Protein AF-0000000083546573 (afdb_homodimer)

Structure (mmCIF, N/CA/C/O backbone):
data_AF-0000000083546573-model_v1
#
loop_
_entity.id
_entity.type
_entity.pdbx_description
1 polymer '3-hydroxybutyryl-CoA dehydrogenase'
#
loop_
_atom_site.group_PDB
_atom_site.id
_atom_site.type_symbol
_atom_site.label_atom_id
_atom_site.label_alt_id
_atom_site.label_comp_id
_atom_site.label_asym_id
_atom_site.label_entity_id
_atom_site.label_seq_id
_atom_site.pdbx_PDB_ins_code
_atom_site.Cartn_x
_atom_site.Cartn_y
_atom_site.Cartn_z
_atom_site.occupancy
_atom_site.B_iso_or_equiv
_atom_site.auth_seq_id
_atom_site.auth_comp_id
_atom_site.auth_asym_id
_atom_site.auth_atom_id
_atom_site.pdbx_PDB_model_num
ATOM 1 N N . MET A 1 1 ? 9.203 28.375 20.281 1 87.56 1 MET A N 1
ATOM 2 C CA . MET A 1 1 ? 7.746 28.344 20.266 1 87.56 1 MET A CA 1
ATOM 3 C C . MET A 1 1 ? 7.199 27.719 21.547 1 87.56 1 MET A C 1
ATOM 5 O O . MET A 1 1 ? 7.723 26.719 22.031 1 87.56 1 MET A O 1
ATOM 9 N N . GLU A 1 2 ? 6.238 28.406 22.172 1 90.81 2 GLU A N 1
ATOM 10 C CA . GLU A 1 2 ? 5.727 27.906 23.438 1 90.81 2 GLU A CA 1
ATOM 11 C C . GLU A 1 2 ? 4.203 27.812 23.422 1 90.81 2 GLU A C 1
ATOM 13 O O . GLU A 1 2 ? 3.623 26.938 24.062 1 90.81 2 GLU A O 1
ATOM 18 N N . LYS A 1 3 ? 3.582 28.688 22.672 1 97.88 3 LYS A N 1
ATOM 19 C CA . LYS A 1 3 ? 2.125 28.781 22.672 1 97.88 3 LYS A CA 1
ATOM 20 C C . LYS A 1 3 ? 1.541 28.438 21.312 1 97.88 3 LYS A C 1
ATOM 22 O O . LYS A 1 3 ? 1.889 29.062 20.297 1 97.88 3 LYS A O 1
ATOM 27 N N . ILE A 1 4 ? 0.646 27.453 21.328 1 98.69 4 ILE A N 1
ATOM 28 C CA . ILE A 1 4 ? 0.057 26.938 20.094 1 98.69 4 ILE A CA 1
ATOM 29 C C . ILE A 1 4 ? -1.446 27.203 20.094 1 98.69 4 ILE A C 1
ATOM 31 O O . ILE A 1 4 ? -2.115 27.062 21.109 1 98.69 4 ILE A O 1
ATOM 35 N N . PHE A 1 5 ? -1.95 27.688 19 1 98.88 5 PHE A N 1
ATOM 36 C CA . PHE A 1 5 ? -3.377 27.891 18.781 1 98.88 5 PHE A CA 1
ATOM 37 C C . PHE A 1 5 ? -3.92 26.891 17.766 1 98.88 5 PHE A C 1
ATOM 39 O O . PHE A 1 5 ? -3.477 26.859 16.609 1 98.88 5 PHE A O 1
ATOM 46 N N . VAL A 1 6 ? -4.859 26.031 18.141 1 98.88 6 VAL A N 1
ATOM 47 C CA . VAL A 1 6 ? -5.441 25.031 17.25 1 98.88 6 VAL A CA 1
ATOM 48 C C . VAL A 1 6 ? -6.887 25.406 16.938 1 98.88 6 VAL A C 1
ATOM 50 O O . VAL A 1 6 ? -7.707 25.578 17.844 1 98.88 6 VAL A O 1
ATOM 53 N N . LEU A 1 7 ? -7.168 25.562 15.656 1 98.56 7 LEU A N 1
ATOM 54 C CA . LEU A 1 7 ? -8.508 25.906 15.203 1 98.56 7 LEU A CA 1
ATOM 55 C C . LEU A 1 7 ? -9.258 24.672 14.719 1 98.56 7 LEU A C 1
ATOM 57 O O . LEU A 1 7 ? -8.891 24.078 13.703 1 98.56 7 LEU A O 1
ATOM 61 N N . GLY A 1 8 ? -10.336 24.359 15.352 1 97.75 8 GLY A N 1
ATOM 62 C CA . GLY A 1 8 ? -11.086 23.125 15.125 1 97.75 8 GLY A CA 1
ATOM 63 C C . GLY A 1 8 ? -10.953 22.141 16.266 1 97.75 8 GLY A C 1
ATOM 64 O O . GLY A 1 8 ? -9.852 21.688 16.578 1 97.75 8 GLY A O 1
ATOM 65 N N . ALA A 1 9 ? -12.078 21.797 16.859 1 97.69 9 ALA A N 1
ATOM 66 C CA . ALA A 1 9 ? -12.047 20.922 18.031 1 97.69 9 ALA A CA 1
ATOM 67 C C . ALA A 1 9 ? -12.594 19.547 17.703 1 97.69 9 ALA A C 1
ATOM 69 O O . ALA A 1 9 ? -12.984 18.781 18.594 1 97.69 9 ALA A O 1
ATOM 70 N N . GLY A 1 10 ? -12.633 19.234 16.391 1 95.69 10 GLY A N 1
ATOM 71 C CA . GLY A 1 10 ? -12.984 17.891 15.984 1 95.69 10 GLY A CA 1
ATOM 72 C C . GLY A 1 10 ? -11.922 16.859 16.328 1 95.69 10 GLY A C 1
ATOM 73 O O . GLY A 1 10 ? -11 17.141 17.094 1 95.69 10 GLY A O 1
ATOM 74 N N . THR A 1 11 ? -12.039 15.68 15.758 1 94 11 THR A N 1
ATOM 75 C CA . THR A 1 11 ? -11.148 14.555 16.062 1 94 11 THR A CA 1
ATOM 76 C C . THR A 1 11 ? -9.695 14.93 15.789 1 94 11 THR A C 1
ATOM 78 O O . THR A 1 11 ? -8.828 14.719 16.641 1 94 11 THR A O 1
ATOM 81 N N . MET A 1 12 ? -9.43 15.469 14.617 1 96.06 12 MET A N 1
ATOM 82 C CA . MET A 1 12 ? -8.062 15.828 14.266 1 96.06 12 MET A CA 1
ATOM 83 C C . MET A 1 12 ? -7.543 16.953 15.156 1 96.06 12 MET A C 1
ATOM 85 O O . MET A 1 12 ? -6.434 16.875 15.688 1 96.06 12 MET A O 1
ATOM 89 N N . GLY A 1 13 ? -8.383 18 15.305 1 98 13 GLY A N 1
ATOM 90 C CA . GLY A 1 13 ? -7.984 19.125 16.141 1 98 13 GLY A CA 1
ATOM 91 C C . GLY A 1 13 ? -7.668 18.703 17.562 1 98 13 GLY A C 1
ATOM 92 O O . GLY A 1 13 ? -6.617 19.062 18.109 1 98 13 GLY A O 1
ATOM 93 N N . ALA A 1 14 ? -8.562 17.938 18.156 1 98.12 14 ALA A N 1
ATOM 94 C CA . ALA A 1 14 ? -8.367 17.453 19.516 1 98.12 14 ALA A CA 1
ATOM 95 C C . ALA A 1 14 ? -7.094 16.609 19.625 1 98.12 14 ALA A C 1
ATOM 97 O O . ALA A 1 14 ? -6.352 16.734 20.594 1 98.12 14 ALA A O 1
ATOM 98 N N . GLY A 1 15 ? -6.863 15.797 18.641 1 98.31 15 GLY A N 1
ATOM 99 C CA . GLY A 1 15 ? -5.652 14.992 18.625 1 98.31 15 GLY A CA 1
ATOM 100 C C . GLY A 1 15 ? -4.387 15.82 18.547 1 98.31 15 GLY A C 1
ATOM 101 O O . GLY A 1 15 ? -3.395 15.516 19.219 1 98.31 15 GLY A O 1
ATOM 102 N N . ILE A 1 16 ? -4.426 16.828 17.688 1 98.75 16 ILE A N 1
ATOM 103 C CA . ILE A 1 16 ? -3.279 17.703 17.516 1 98.75 16 ILE A CA 1
ATOM 104 C C . ILE A 1 16 ? -3.008 18.453 18.812 1 98.75 16 ILE A C 1
ATOM 106 O O . ILE A 1 16 ? -1.858 18.562 19.25 1 98.75 16 ILE A O 1
ATOM 110 N N . VAL A 1 17 ? -4.07 18.906 19.484 1 98.81 17 VAL A N 1
ATOM 111 C CA . VAL A 1 17 ? -3.961 19.578 20.781 1 98.81 17 VAL A CA 1
ATOM 112 C C . VAL A 1 17 ? -3.268 18.656 21.781 1 98.81 17 VAL A C 1
ATOM 114 O O . VAL A 1 17 ? -2.328 19.078 22.469 1 98.81 17 VAL A O 1
ATOM 117 N N . GLN A 1 18 ? -3.729 17.469 21.859 1 98.69 18 GLN A N 1
ATOM 118 C CA . GLN A 1 18 ? -3.166 16.484 22.781 1 98.69 18 GLN A CA 1
ATOM 119 C C . GLN A 1 18 ? -1.688 16.25 22.484 1 98.69 18 GLN A C 1
ATOM 121 O O . GLN A 1 18 ? -0.879 16.141 23.422 1 98.69 18 GLN A O 1
ATOM 126 N N . ALA A 1 19 ? -1.301 16.141 21.203 1 98.38 19 ALA A N 1
ATOM 127 C CA . ALA A 1 19 ? 0.079 15.883 20.797 1 98.38 19 ALA A CA 1
ATOM 128 C C . ALA A 1 19 ? 1.007 16.984 21.281 1 98.38 19 ALA A C 1
ATOM 130 O O . ALA A 1 19 ? 2.098 16.719 21.797 1 98.38 19 ALA A O 1
ATOM 131 N N . PHE A 1 20 ? 0.593 18.234 21.172 1 98.75 20 PHE A N 1
ATOM 132 C CA . PHE A 1 20 ? 1.404 19.359 21.594 1 98.75 20 PHE A CA 1
ATOM 133 C C . PHE A 1 20 ? 1.46 19.469 23.109 1 98.75 20 PHE A C 1
ATOM 135 O O . PHE A 1 20 ? 2.537 19.609 23.688 1 98.75 20 PHE A O 1
ATOM 142 N N . ALA A 1 21 ? 0.32 19.359 23.75 1 98.69 21 ALA A N 1
ATOM 143 C CA . ALA A 1 21 ? 0.235 19.547 25.203 1 98.69 21 ALA A CA 1
ATOM 144 C C . ALA A 1 21 ? 1.033 18.469 25.922 1 98.69 21 ALA A C 1
ATOM 146 O O . ALA A 1 21 ? 1.641 18.734 26.969 1 98.69 21 ALA A O 1
ATOM 147 N N . ALA A 1 22 ? 0.987 17.281 25.406 1 98.25 22 ALA A N 1
ATOM 148 C CA . ALA A 1 22 ? 1.695 16.156 26 1 98.25 22 ALA A CA 1
ATOM 149 C C . ALA A 1 22 ? 3.201 16.406 26.031 1 98.25 22 ALA A C 1
ATOM 151 O O . ALA A 1 22 ? 3.928 15.781 26.797 1 98.25 22 ALA A O 1
ATOM 152 N N . LYS A 1 23 ? 3.664 17.25 25.219 1 97.81 23 LYS A N 1
ATOM 153 C CA . LYS A 1 23 ? 5.098 17.5 25.125 1 97.81 23 LYS A CA 1
ATOM 154 C C . LYS A 1 23 ? 5.453 18.875 25.703 1 97.81 23 LYS A C 1
ATOM 156 O O . LYS A 1 23 ? 6.535 19.406 25.453 1 97.81 23 LYS A O 1
ATOM 161 N N . GLY A 1 24 ? 4.555 19.531 26.375 1 97.69 24 GLY A N 1
ATOM 162 C CA . GLY A 1 24 ? 4.891 20.656 27.219 1 97.69 24 GLY A CA 1
ATOM 163 C C . GLY A 1 24 ? 4.457 21.984 26.641 1 97.69 24 GLY A C 1
ATOM 164 O O . GLY A 1 24 ? 4.66 23.047 27.25 1 97.69 24 GLY A O 1
ATOM 165 N N . TYR A 1 25 ? 3.85 21.984 25.484 1 98.56 25 TYR A N 1
ATOM 166 C CA . TYR A 1 25 ? 3.391 23.234 24.891 1 98.56 25 TYR A CA 1
ATOM 167 C C . TYR A 1 25 ? 2.094 23.703 25.531 1 98.56 25 TYR A C 1
ATOM 169 O O . TYR A 1 25 ? 1.258 22.891 25.938 1 98.56 25 TYR A O 1
ATOM 177 N N . GLU A 1 26 ? 1.953 25 25.688 1 98.69 26 GLU A N 1
ATOM 178 C CA . GLU A 1 26 ? 0.654 25.578 26 1 98.69 26 GLU A CA 1
ATOM 179 C C . GLU A 1 26 ? -0.236 25.656 24.766 1 98.69 26 GLU A C 1
ATOM 181 O O . GLU A 1 26 ? 0.174 26.188 23.734 1 98.69 26 GLU A O 1
ATOM 186 N N . VAL A 1 27 ? -1.473 25.141 24.906 1 98.81 27 VAL A N 1
ATOM 187 C CA . VAL A 1 27 ? -2.295 25.031 23.703 1 98.81 27 VAL A CA 1
ATOM 188 C C . VAL A 1 27 ? -3.672 25.641 23.969 1 98.81 27 VAL A C 1
ATOM 190 O O . VAL A 1 27 ? -4.281 25.391 25 1 98.81 27 VAL A O 1
ATOM 193 N N . ILE A 1 28 ? -4.105 26.484 23.078 1 98.81 28 ILE A N 1
ATOM 194 C CA . ILE A 1 28 ? -5.477 26.984 23.062 1 98.81 28 ILE A CA 1
ATOM 195 C C . ILE A 1 28 ? -6.25 26.328 21.922 1 98.81 28 ILE A C 1
ATOM 197 O O . ILE A 1 28 ? -5.84 26.391 20.766 1 98.81 28 ILE A O 1
ATOM 201 N N . ILE A 1 29 ? -7.316 25.656 22.234 1 98.75 29 ILE A N 1
ATOM 202 C CA . ILE A 1 29 ? -8.188 25.047 21.234 1 98.75 29 ILE A CA 1
ATOM 203 C C . ILE A 1 29 ? -9.43 25.906 21.047 1 98.75 29 ILE A C 1
ATOM 205 O O . ILE A 1 29 ? -10.109 26.25 22.016 1 98.75 29 ILE A O 1
ATOM 209 N N . ARG A 1 30 ? -9.641 26.25 19.812 1 98.62 30 ARG A N 1
ATOM 210 C CA . ARG A 1 30 ? -10.758 27.141 19.484 1 98.62 30 ARG A CA 1
ATOM 211 C C . ARG A 1 30 ? -11.719 26.469 18.516 1 98.62 30 ARG A C 1
ATOM 213 O O . ARG A 1 30 ? -11.289 25.797 17.562 1 98.62 30 ARG A O 1
ATOM 220 N N . ASP A 1 31 ? -13.062 26.609 18.734 1 98.44 31 ASP A N 1
ATOM 221 C CA . ASP A 1 31 ? -14.117 26.266 17.781 1 98.44 31 ASP A CA 1
ATOM 222 C C . ASP A 1 31 ? -15.227 27.312 17.812 1 98.44 31 ASP A C 1
ATOM 224 O O . ASP A 1 31 ? -15.18 28.266 18.594 1 98.44 31 ASP A O 1
ATOM 228 N N . ILE A 1 32 ? -16.156 27.172 16.922 1 96.62 32 ILE A N 1
ATOM 229 C CA . ILE A 1 32 ? -17.125 28.234 16.688 1 96.62 32 ILE A CA 1
ATOM 230 C C . ILE A 1 32 ? -18.172 28.234 17.797 1 96.62 32 ILE A C 1
ATOM 232 O O . ILE A 1 32 ? -18.781 29.266 18.078 1 96.62 32 ILE A O 1
ATOM 236 N N . LYS A 1 33 ? -18.406 27.094 18.453 1 97.81 33 LYS A N 1
ATOM 237 C CA . LYS A 1 33 ? -19.375 26.953 19.531 1 97.81 33 LYS A CA 1
ATOM 238 C C . LYS A 1 33 ? -18.766 26.266 20.734 1 97.81 33 LYS A C 1
ATOM 240 O O . LYS A 1 33 ? -17.922 25.375 20.594 1 97.81 33 LYS A O 1
ATOM 245 N N . ASP A 1 34 ? -19.266 26.656 21.891 1 97.81 34 ASP A N 1
ATOM 246 C CA . ASP A 1 34 ? -18.766 26.062 23.125 1 97.81 34 ASP A CA 1
ATOM 247 C C . ASP A 1 34 ? -18.984 24.562 23.141 1 97.81 34 ASP A C 1
ATOM 249 O O . ASP A 1 34 ? -18.172 23.812 23.672 1 97.81 34 ASP A O 1
ATOM 253 N N . GLU A 1 35 ? -20.062 24.156 22.531 1 98.19 35 GLU A N 1
ATOM 254 C CA . GLU A 1 35 ? -20.375 22.734 22.516 1 98.19 35 GLU A CA 1
ATOM 255 C C . GLU A 1 35 ? -19.281 21.922 21.812 1 98.19 35 GLU A C 1
ATOM 257 O O . GLU A 1 35 ? -18.969 20.812 22.219 1 98.19 35 GLU A O 1
ATOM 262 N N . PHE A 1 36 ? -18.781 22.453 20.734 1 97.88 36 PHE A N 1
ATOM 263 C CA . PHE A 1 36 ? -17.719 21.781 20 1 97.88 36 PHE A CA 1
ATOM 264 C C . PHE A 1 36 ? -16.422 21.781 20.781 1 97.88 36 PHE A C 1
ATOM 266 O O . PHE A 1 36 ? -15.695 20.797 20.797 1 97.88 36 PHE A O 1
ATOM 273 N N . VAL A 1 37 ? -16.109 22.906 21.453 1 98.44 37 VAL A N 1
ATOM 274 C CA . VAL A 1 37 ? -14.914 23.016 22.281 1 98.44 37 VAL A CA 1
ATOM 275 C C . VAL A 1 37 ? -14.961 21.984 23.406 1 98.44 37 VAL A C 1
ATOM 277 O O . VAL A 1 37 ? -14 21.25 23.609 1 98.44 37 VAL A O 1
ATOM 280 N N . ASP A 1 38 ? -16.109 21.906 24.031 1 98.31 38 ASP A N 1
ATOM 281 C CA . ASP A 1 38 ? -16.281 20.984 25.141 1 98.31 38 ASP A CA 1
ATOM 282 C C . ASP A 1 38 ? -16.125 19.531 24.672 1 98.31 38 ASP A C 1
ATOM 284 O O . ASP A 1 38 ? -15.516 18.719 25.359 1 98.31 38 ASP A O 1
ATOM 288 N N . LYS A 1 39 ? -16.703 19.297 23.547 1 98 39 LYS A N 1
ATOM 289 C CA . LYS A 1 39 ? -16.594 17.953 22.984 1 98 39 LYS A CA 1
ATOM 290 C C . LYS A 1 39 ? -15.133 17.594 22.703 1 98 39 LYS A C 1
ATOM 292 O O . LYS A 1 39 ? -14.703 16.469 22.953 1 98 39 LYS A O 1
ATOM 297 N N . GLY A 1 40 ? -14.398 18.516 22.125 1 98.12 40 GLY A N 1
ATOM 298 C CA . GLY A 1 40 ? -12.984 18.297 21.875 1 98.12 40 GLY A CA 1
ATOM 299 C C . GLY A 1 40 ? -12.188 18.047 23.141 1 98.12 40 GLY A C 1
ATOM 300 O O . GLY A 1 40 ? -11.398 17.094 23.203 1 98.12 40 GLY A O 1
ATOM 301 N N . LEU A 1 41 ? -12.445 18.859 24.156 1 98.44 41 LEU A N 1
ATOM 302 C CA . LEU A 1 41 ? -11.758 18.734 25.422 1 98.44 41 LEU A CA 1
ATOM 303 C C . LEU A 1 41 ? -12.102 17.406 26.094 1 98.44 41 LEU A C 1
ATOM 305 O O . LEU A 1 41 ? -11.227 16.734 26.656 1 98.44 41 LEU A O 1
ATOM 309 N N . ALA A 1 42 ? -13.312 17.062 26 1 98.25 42 ALA A N 1
ATOM 310 C CA . ALA A 1 42 ? -13.758 15.781 26.562 1 98.25 42 ALA A CA 1
ATOM 311 C C . ALA A 1 42 ? -13.07 14.609 25.859 1 98.25 42 ALA A C 1
ATOM 313 O O . ALA A 1 42 ? -12.719 13.617 26.5 1 98.25 42 ALA A O 1
ATOM 314 N N . GLY A 1 43 ? -13.008 14.75 24.562 1 97.62 43 GLY A N 1
ATOM 315 C CA . GLY A 1 43 ? -12.312 13.719 23.797 1 97.62 43 GLY A CA 1
ATOM 316 C C . GLY A 1 43 ? -10.859 13.547 24.203 1 97.62 43 GLY A C 1
ATOM 317 O O . GLY A 1 43 ? -10.375 12.422 24.328 1 97.62 43 GLY A O 1
ATOM 318 N N . ILE A 1 44 ? -10.203 14.609 24.438 1 98.44 44 ILE A N 1
ATOM 319 C CA . ILE A 1 44 ? -8.805 14.586 24.875 1 98.44 44 ILE A CA 1
ATOM 320 C C . ILE A 1 44 ? -8.711 13.906 26.234 1 98.44 44 ILE A C 1
ATOM 322 O O . ILE A 1 44 ? -7.867 13.031 26.438 1 98.44 44 ILE A O 1
ATOM 326 N N . LYS A 1 45 ? -9.547 14.328 27.125 1 98.25 45 LYS A N 1
ATOM 327 C CA . LYS A 1 45 ? -9.547 13.758 28.469 1 98.25 45 LYS A CA 1
ATOM 328 C C . LYS A 1 45 ? -9.781 12.25 28.422 1 98.25 45 LYS A C 1
ATOM 330 O O . LYS A 1 45 ? -9.086 11.484 29.094 1 98.25 45 LYS A O 1
ATOM 335 N N . LYS A 1 46 ? -10.734 11.875 27.688 1 97.81 46 LYS A N 1
ATOM 336 C CA . LYS A 1 46 ? -11.055 10.461 27.547 1 97.81 46 LYS A CA 1
ATOM 337 C C . LYS A 1 46 ? -9.852 9.672 27.031 1 97.81 46 LYS A C 1
ATOM 339 O O . LYS A 1 46 ? -9.562 8.578 27.516 1 97.81 46 LYS A O 1
ATOM 344 N N . ASN A 1 47 ? -9.227 10.219 26.016 1 97.5 47 ASN A N 1
ATOM 345 C CA . ASN A 1 47 ? -8.039 9.578 25.453 1 97.5 47 ASN A CA 1
ATOM 346 C C . ASN A 1 47 ? -6.934 9.445 26.5 1 97.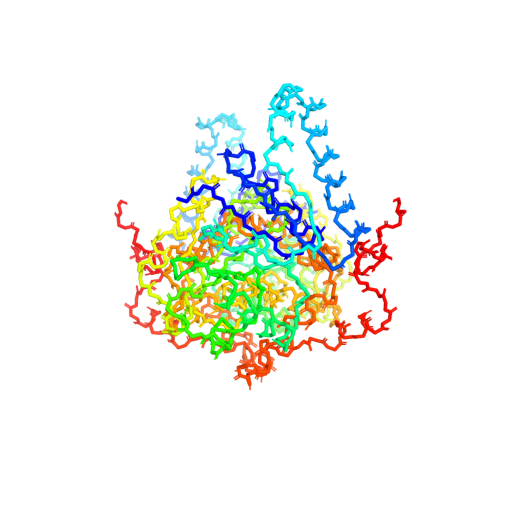5 47 ASN A C 1
ATOM 348 O O . ASN A 1 47 ? -6.262 8.414 26.578 1 97.5 47 ASN A O 1
ATOM 352 N N . LEU A 1 48 ? -6.695 10.438 27.281 1 98.25 48 LEU A N 1
ATOM 353 C CA . LEU A 1 48 ? -5.664 10.43 28.312 1 98.25 48 LEU A CA 1
ATOM 354 C C . LEU A 1 48 ? -6.012 9.438 29.422 1 98.25 48 LEU A C 1
ATOM 356 O O . LEU A 1 48 ? -5.133 8.758 29.953 1 98.25 48 LEU A O 1
ATOM 360 N N . GLU A 1 49 ? -7.285 9.383 29.75 1 98.25 49 GLU A N 1
ATOM 361 C CA . GLU A 1 49 ? -7.738 8.414 30.75 1 98.25 49 GLU A CA 1
ATOM 362 C C . GLU A 1 49 ? -7.461 6.984 30.297 1 98.25 49 GLU A C 1
ATOM 364 O O . GLU A 1 49 ? -7.086 6.129 31.109 1 98.25 49 GLU A O 1
ATOM 369 N N . ARG A 1 50 ? -7.684 6.77 29.094 1 96.88 50 ARG A N 1
ATOM 370 C CA . ARG A 1 50 ? -7.387 5.457 28.531 1 96.88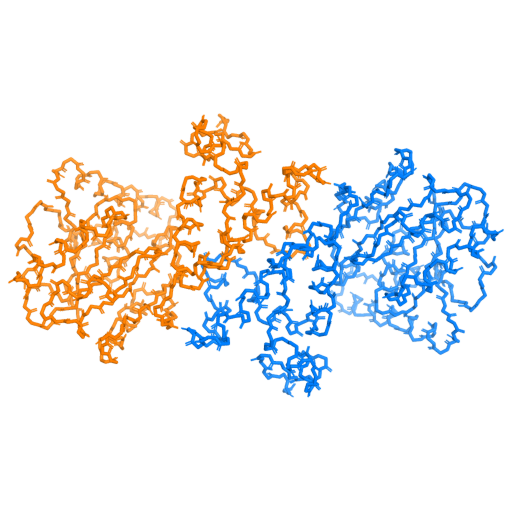 50 ARG A CA 1
ATOM 371 C C . ARG A 1 50 ? -5.902 5.129 28.656 1 96.88 50 ARG A C 1
ATOM 373 O O . ARG A 1 50 ? -5.539 3.988 28.969 1 96.88 50 ARG A O 1
ATOM 380 N N . LEU A 1 51 ? -5.035 6.09 28.406 1 97.31 51 LEU A N 1
ATOM 381 C CA . LEU A 1 51 ? -3.596 5.895 28.547 1 97.31 51 LEU A CA 1
ATOM 382 C C . LEU A 1 51 ? -3.221 5.586 29.984 1 97.31 51 LEU A C 1
ATOM 384 O O . LEU A 1 51 ? -2.322 4.781 30.25 1 97.31 51 LEU A O 1
ATOM 388 N N . VAL A 1 52 ? -3.893 6.238 30.906 1 97.56 52 VAL A N 1
ATOM 389 C CA . VAL A 1 52 ? -3.674 5.977 32.312 1 97.56 52 VAL A CA 1
ATOM 390 C C . VAL A 1 52 ? -4.078 4.543 32.656 1 97.56 52 VAL A C 1
ATOM 392 O O . VAL A 1 52 ? -3.342 3.822 33.344 1 97.56 52 VAL A O 1
ATOM 395 N N . SER A 1 53 ? -5.246 4.184 32.156 1 98 53 SER A N 1
ATOM 396 C CA . SER A 1 53 ? -5.762 2.842 32.406 1 98 53 SER A CA 1
ATOM 397 C C . SER A 1 53 ? -4.82 1.775 31.859 1 98 53 SER A C 1
ATOM 399 O O . SER A 1 53 ? -4.711 0.686 32.406 1 98 53 SER A O 1
ATOM 401 N N . LYS A 1 54 ? -4.133 2.064 30.828 1 96.81 54 LYS A N 1
ATOM 402 C CA . LYS A 1 54 ? -3.182 1.147 30.203 1 96.81 54 LYS A CA 1
ATOM 403 C C . LYS A 1 54 ? -1.794 1.293 30.812 1 96.81 54 LYS A C 1
ATOM 405 O O . LYS A 1 54 ? -0.83 0.696 30.328 1 96.81 54 LYS A O 1
ATOM 410 N N . GLU A 1 55 ? -1.664 2.152 31.734 1 96.5 55 GLU A N 1
ATOM 411 C CA . GLU A 1 55 ? -0.443 2.383 32.5 1 96.5 55 GLU A CA 1
ATOM 412 C C . GLU A 1 55 ? 0.664 2.949 31.625 1 96.5 55 GLU A C 1
ATOM 414 O O . GLU A 1 55 ? 1.844 2.658 31.828 1 96.5 55 GLU A O 1
ATOM 419 N N . LYS A 1 56 ? 0.219 3.658 30.625 1 96.12 56 LYS A N 1
ATOM 420 C CA . LYS A 1 56 ? 1.194 4.309 29.75 1 96.12 56 LYS A CA 1
ATOM 421 C C . LYS A 1 56 ? 1.643 5.648 30.328 1 96.12 56 LYS A C 1
ATOM 423 O O . LYS A 1 56 ? 2.748 6.113 30.047 1 96.12 56 LYS A O 1
ATOM 428 N N . ILE A 1 57 ? 0.754 6.352 31.047 1 97 57 ILE A N 1
ATOM 429 C CA . ILE A 1 57 ? 1.074 7.578 31.766 1 97 57 ILE A CA 1
ATOM 430 C C . ILE A 1 57 ? 0.454 7.539 33.156 1 97 57 ILE A C 1
ATOM 432 O O . ILE A 1 57 ? -0.406 6.699 33.438 1 97 57 ILE A O 1
ATOM 436 N N . THR A 1 58 ? 0.884 8.414 34.031 1 97.88 58 THR A N 1
ATOM 437 C CA . THR A 1 58 ? 0.316 8.5 35.375 1 97.88 58 THR A CA 1
ATOM 438 C C . THR A 1 58 ? -0.82 9.516 35.406 1 97.88 58 THR A C 1
ATOM 440 O O . THR A 1 58 ? -0.99 10.305 34.469 1 97.88 58 THR A O 1
ATOM 443 N N . VAL A 1 59 ? -1.603 9.453 36.469 1 97.75 59 VAL A N 1
ATOM 444 C CA . VAL A 1 59 ? -2.678 10.422 36.656 1 97.75 59 VAL A CA 1
ATOM 445 C C . VAL A 1 59 ? -2.098 11.828 36.75 1 97.75 59 VAL A C 1
ATOM 447 O O . VAL A 1 59 ? -2.686 12.789 36.25 1 97.75 59 VAL A O 1
ATOM 450 N N . GLU A 1 60 ? -0.994 11.938 37.438 1 97.81 60 GLU A N 1
ATOM 451 C CA . GLU A 1 60 ? -0.324 13.227 37.562 1 97.81 60 GLU A CA 1
ATOM 452 C C . GLU A 1 60 ? 0.073 13.789 36.188 1 97.81 60 GLU A C 1
ATOM 454 O O . GLU A 1 60 ? -0.089 14.984 35.938 1 97.81 60 GLU A O 1
ATOM 459 N N . ASN A 1 61 ? 0.629 12.945 35.344 1 97.88 61 ASN A N 1
ATOM 460 C CA . ASN A 1 61 ? 0.987 13.344 33.969 1 97.88 61 ASN A CA 1
ATOM 461 C C . ASN A 1 61 ? -0.233 13.812 33.188 1 97.88 61 ASN A C 1
ATOM 463 O O . ASN A 1 61 ? -0.16 14.805 32.469 1 97.88 61 ASN A O 1
ATOM 467 N N . MET A 1 62 ? -1.325 13.078 33.312 1 98.25 62 MET A N 1
ATOM 468 C CA . MET A 1 62 ? -2.568 13.453 32.625 1 98.25 62 MET A CA 1
ATOM 469 C C . MET A 1 62 ? -3.023 14.844 33.062 1 98.25 62 MET A C 1
ATOM 471 O O . MET A 1 62 ? -3.383 15.672 32.219 1 98.25 62 MET A O 1
ATOM 475 N N . GLU A 1 63 ? -3.006 15.07 34.344 1 98 63 GLU A N 1
ATOM 476 C CA . GLU A 1 63 ? -3.438 16.359 34.875 1 98 63 GLU A CA 1
ATOM 477 C C . GLU A 1 63 ? -2.529 17.484 34.406 1 98 63 GLU A C 1
ATOM 479 O O . GLU A 1 63 ? -3.002 18.578 34.125 1 98 63 GLU A O 1
ATOM 484 N N . GLU A 1 64 ? -1.303 17.219 34.375 1 98.25 64 GLU A N 1
ATOM 485 C CA . GLU A 1 64 ? -0.349 18.203 33.875 1 98.25 64 GLU A CA 1
ATOM 486 C C . GLU A 1 64 ? -0.643 18.547 32.406 1 98.25 64 GLU A C 1
ATOM 488 O O . GLU A 1 64 ? -0.619 19.719 32.031 1 98.25 64 GLU A O 1
ATOM 493 N N . ILE A 1 65 ? -0.872 17.562 31.578 1 98.56 65 ILE A N 1
ATOM 494 C CA . ILE A 1 65 ? -1.176 17.766 30.172 1 98.56 65 ILE A CA 1
ATOM 495 C C . ILE A 1 65 ? -2.439 18.609 30.031 1 98.56 65 ILE A C 1
ATOM 497 O O . ILE A 1 65 ? -2.459 19.594 29.297 1 98.56 65 ILE A O 1
ATOM 501 N N . LEU A 1 66 ? -3.479 18.234 30.781 1 98.62 66 LEU A N 1
ATOM 502 C CA . LEU A 1 66 ? -4.762 18.922 30.703 1 98.62 66 LEU A CA 1
ATOM 503 C C . LEU A 1 66 ? -4.633 20.375 31.156 1 98.62 66 LEU A C 1
ATOM 505 O O . LEU A 1 66 ? -5.32 21.266 30.641 1 98.62 66 LEU A O 1
ATOM 509 N N . SER A 1 67 ? -3.76 20.609 32.094 1 98.5 67 SER A N 1
ATOM 510 C CA . SER A 1 67 ? -3.582 21.953 32.656 1 98.5 67 SER A CA 1
ATOM 511 C C . SER A 1 67 ? -2.982 22.891 31.609 1 98.5 67 SER A C 1
ATOM 513 O O . SER A 1 67 ? -3.076 24.109 31.75 1 98.5 67 SER A O 1
ATOM 515 N N . ARG A 1 68 ? -2.391 22.359 30.562 1 98.62 68 ARG A N 1
ATOM 516 C CA . ARG A 1 68 ? -1.746 23.156 29.531 1 98.62 68 ARG A CA 1
ATOM 517 C C . ARG A 1 68 ? -2.73 23.516 28.422 1 98.62 68 ARG A C 1
ATOM 519 O O . ARG A 1 68 ? -2.387 24.25 27.484 1 98.62 68 ARG A O 1
ATOM 526 N N . ILE A 1 69 ? -3.967 23.016 28.5 1 98.75 69 ILE A N 1
ATOM 527 C CA . ILE A 1 69 ? -4.938 23.172 27.422 1 98.75 69 ILE A CA 1
ATOM 528 C C . ILE A 1 69 ? -6.051 24.125 27.859 1 98.75 69 ILE A C 1
ATOM 530 O O . ILE A 1 69 ? -6.629 23.953 28.938 1 98.75 69 ILE A O 1
ATOM 534 N N . THR A 1 70 ? -6.348 25.094 27.078 1 98.25 70 THR A N 1
ATOM 535 C CA . THR A 1 70 ? -7.457 26.016 27.297 1 98.25 70 THR A CA 1
ATOM 536 C C . THR A 1 70 ? -8.414 26.016 26.109 1 98.25 70 THR A C 1
ATOM 538 O O . THR A 1 70 ? -7.973 26.062 24.969 1 98.25 70 THR A O 1
ATOM 541 N N . GLY A 1 71 ? -9.719 25.922 26.391 1 98.56 71 GLY A N 1
ATOM 542 C CA . GLY A 1 71 ? -10.734 26.016 25.359 1 98.56 71 GLY A CA 1
ATOM 543 C C . GLY A 1 71 ? -11.32 27.406 25.219 1 98.56 71 GLY A C 1
ATOM 544 O O . GLY A 1 71 ? -11.445 28.141 26.203 1 98.56 71 GLY A O 1
ATOM 545 N N . THR A 1 72 ? -11.695 27.766 23.984 1 98.56 72 THR A N 1
ATOM 546 C CA . THR A 1 72 ? -12.273 29.078 23.781 1 98.56 72 THR A CA 1
ATOM 547 C C . THR A 1 72 ? -13.078 29.141 22.484 1 98.56 72 THR A C 1
ATOM 549 O O . THR A 1 72 ? -12.984 28.234 21.656 1 98.56 72 THR A O 1
ATOM 552 N N . THR A 1 73 ? -13.945 30.062 22.344 1 98.44 73 THR A N 1
ATOM 553 C CA . THR A 1 73 ? -14.578 30.406 21.078 1 98.44 73 THR A CA 1
ATOM 554 C C . THR A 1 73 ? -14.047 31.734 20.547 1 98.44 73 THR A C 1
ATOM 556 O O . THR A 1 73 ? -14.438 32.188 19.453 1 98.44 73 THR A O 1
ATOM 559 N N . ASP A 1 74 ? -13.133 32.312 21.297 1 98.12 74 ASP A N 1
ATOM 560 C CA . ASP A 1 74 ? -12.617 33.625 20.969 1 98.12 74 ASP A CA 1
ATOM 561 C C . ASP A 1 74 ? -11.367 33.562 20.109 1 98.12 74 ASP A C 1
ATOM 563 O O . ASP A 1 74 ? -10.305 33.125 20.578 1 98.12 74 ASP A O 1
ATOM 567 N N . MET A 1 75 ? -11.438 34.125 18.875 1 97.81 75 MET A N 1
ATOM 568 C CA . MET A 1 75 ? -10.344 34.094 17.906 1 97.81 75 MET A CA 1
ATOM 569 C C . MET A 1 75 ? -9.211 35 18.344 1 97.81 75 MET A C 1
ATOM 571 O O . MET A 1 75 ? -8.047 34.781 17.984 1 97.81 75 MET A O 1
ATOM 575 N N . SER A 1 76 ? -9.5 35.969 19.109 1 98.19 76 SER A N 1
ATOM 576 C CA . SER A 1 76 ? -8.523 37 19.453 1 98.19 76 SER A CA 1
ATOM 577 C C . SER A 1 76 ? -7.414 36.438 20.328 1 98.19 76 SER A C 1
ATOM 579 O O . SER A 1 76 ? -6.336 37.031 20.422 1 98.19 76 SER A O 1
ATOM 581 N N . LEU A 1 77 ? -7.637 35.281 20.906 1 98.12 77 LEU A N 1
ATOM 582 C CA . LEU A 1 77 ? -6.641 34.688 21.781 1 98.12 77 LEU A CA 1
ATOM 583 C C . LEU A 1 77 ? -5.469 34.125 20.984 1 98.12 77 LEU A C 1
ATOM 585 O O . LEU A 1 77 ? -4.43 33.781 21.547 1 98.12 77 LEU A O 1
ATOM 589 N N . ALA A 1 78 ? -5.59 34.125 19.672 1 98.38 78 ALA A N 1
ATOM 590 C CA . ALA A 1 78 ? -4.492 33.719 18.812 1 98.38 78 ALA A CA 1
ATOM 591 C C . ALA A 1 78 ? -3.398 34.781 18.75 1 98.38 78 ALA A C 1
ATOM 593 O O . ALA A 1 78 ? -2.287 34.5 18.297 1 98.38 78 ALA A O 1
ATOM 594 N N . ALA A 1 79 ? -3.652 35.938 19.234 1 98.19 79 ALA A N 1
ATOM 595 C CA . ALA A 1 79 ? -2.818 37.125 19.031 1 98.19 79 ALA A CA 1
ATOM 596 C C . ALA A 1 79 ? -1.399 36.875 19.547 1 98.19 79 ALA A C 1
ATOM 598 O O . ALA A 1 79 ? -0.431 37.375 18.969 1 98.19 79 ALA A O 1
ATOM 599 N N . ASP A 1 80 ? -1.248 36.125 20.594 1 94.56 80 ASP A N 1
ATOM 600 C CA . ASP A 1 80 ? 0.061 35.969 21.219 1 94.56 80 ASP A CA 1
ATOM 601 C C . ASP A 1 80 ? 0.63 34.562 21.016 1 94.56 80 ASP A C 1
ATOM 603 O O . ASP A 1 80 ? 1.585 34.188 21.688 1 94.56 80 ASP A O 1
ATOM 607 N N . CYS A 1 81 ? 0.051 33.844 20.125 1 98.25 81 CYS A N 1
ATOM 608 C CA . CYS A 1 81 ? 0.512 32.5 19.891 1 98.25 81 CYS A CA 1
ATOM 609 C C . CYS A 1 81 ? 1.636 32.469 18.859 1 98.25 81 CYS A C 1
ATOM 611 O O . CYS A 1 81 ? 1.727 33.375 18.016 1 98.25 81 CYS A O 1
ATOM 613 N N . ASP A 1 82 ? 2.488 31.469 18.969 1 98.62 82 ASP A N 1
ATOM 614 C CA . ASP A 1 82 ? 3.65 31.328 18.094 1 98.62 82 ASP A CA 1
ATOM 615 C C . ASP A 1 82 ? 3.303 30.547 16.844 1 98.62 82 ASP A C 1
ATOM 617 O O . ASP A 1 82 ? 3.893 30.766 15.781 1 98.62 82 ASP A O 1
ATOM 621 N N . LEU A 1 83 ? 2.441 29.625 16.938 1 98.81 83 LEU A N 1
ATOM 622 C CA . LEU A 1 83 ? 2.021 28.734 15.875 1 98.81 83 LEU A CA 1
ATOM 623 C C . LEU A 1 83 ? 0.514 28.5 15.922 1 98.81 83 LEU A C 1
ATOM 625 O O . LEU A 1 83 ? -0.052 28.281 16.984 1 98.81 83 LEU A O 1
ATOM 629 N N . VAL A 1 84 ? -0.082 28.672 14.781 1 98.88 84 VAL A N 1
ATOM 630 C CA . VAL A 1 84 ? -1.482 28.297 14.602 1 98.88 84 VAL A CA 1
ATOM 631 C C . VAL A 1 84 ? -1.579 27.047 13.742 1 98.88 84 VAL A C 1
ATOM 633 O O . VAL A 1 84 ? -0.895 26.938 12.719 1 98.88 84 VAL A O 1
ATOM 636 N N . VAL A 1 85 ? -2.383 26.062 14.164 1 98.81 85 VAL A N 1
ATOM 637 C CA . VAL A 1 85 ? -2.703 24.891 13.359 1 98.81 85 VAL A CA 1
ATOM 638 C C . VAL A 1 85 ? -4.203 24.859 13.07 1 98.81 85 VAL A C 1
ATOM 640 O O . VAL A 1 85 ? -5.008 24.594 13.969 1 98.81 85 VAL A O 1
ATOM 643 N N . GLU A 1 86 ? -4.516 25.156 11.883 1 98.75 86 GLU A N 1
ATOM 644 C CA . GLU A 1 86 ? -5.914 25.141 11.469 1 98.75 86 GLU A CA 1
ATOM 645 C C . GLU A 1 86 ? -6.363 23.734 11.078 1 98.75 86 GLU A C 1
ATOM 647 O O . GLU A 1 86 ? -5.781 23.125 10.188 1 98.75 86 GLU A O 1
ATOM 652 N N . ALA A 1 87 ? -7.273 23.156 11.734 1 97.62 87 ALA A N 1
ATOM 653 C CA . ALA A 1 87 ? -7.875 21.859 11.492 1 97.62 87 ALA A CA 1
ATOM 654 C C . ALA A 1 87 ? -9.391 21.953 11.391 1 97.62 87 ALA A C 1
ATOM 656 O O . ALA A 1 87 ? -10.117 21.125 11.961 1 97.62 87 ALA A O 1
ATOM 657 N N . ALA A 1 88 ? -9.859 23 10.734 1 93.19 88 ALA A N 1
ATOM 658 C CA . ALA A 1 88 ? -11.289 23.219 10.531 1 93.19 88 ALA A CA 1
ATOM 659 C C . ALA A 1 88 ? -11.789 22.469 9.297 1 93.19 88 ALA A C 1
ATOM 661 O O . ALA A 1 88 ? -11.141 21.531 8.836 1 93.19 88 ALA A O 1
ATOM 662 N N . VAL A 1 89 ? -12.953 22.812 8.797 1 91.06 89 VAL A N 1
ATOM 663 C CA . VAL A 1 89 ? -13.609 22.125 7.699 1 91.06 89 VAL A CA 1
ATOM 664 C C . VAL A 1 89 ? -12.766 22.234 6.434 1 91.06 89 VAL A C 1
ATOM 666 O O . VAL A 1 89 ? -12.062 23.234 6.238 1 91.06 89 VAL A O 1
ATOM 669 N N . GLU A 1 90 ? -12.828 21.234 5.559 1 92.56 90 GLU A N 1
ATOM 670 C CA . GLU A 1 90 ? -12.031 21.172 4.336 1 92.56 90 GLU A CA 1
ATOM 671 C C . GLU A 1 90 ? -12.695 21.938 3.201 1 92.56 90 GLU A C 1
ATOM 673 O O . GLU A 1 90 ? -13.102 21.344 2.199 1 92.56 90 GLU A O 1
ATOM 678 N N . ASN A 1 91 ? -12.719 23.203 3.379 1 93.81 91 ASN A N 1
ATOM 679 C CA . ASN A 1 91 ? -13.305 24.141 2.43 1 93.81 91 ASN A CA 1
ATOM 680 C C . ASN A 1 91 ? -12.398 25.359 2.195 1 93.81 91 ASN A C 1
ATOM 682 O O . ASN A 1 91 ? -12.086 26.094 3.133 1 93.81 91 ASN A O 1
ATOM 686 N N . MET A 1 92 ? -12.062 25.609 0.951 1 94.94 92 MET A N 1
ATOM 687 C CA . MET A 1 92 ? -11.055 26.609 0.612 1 94.94 92 MET A CA 1
ATOM 688 C C . MET A 1 92 ? -11.523 28 1.01 1 94.94 92 MET A C 1
ATOM 690 O O . MET A 1 92 ? -10.766 28.781 1.592 1 94.94 92 MET A O 1
ATOM 694 N N . GLU A 1 93 ? -12.766 28.266 0.708 1 96.75 93 GLU A N 1
ATOM 695 C CA . GLU A 1 93 ? -13.273 29.609 1.003 1 96.75 93 GLU A CA 1
ATOM 696 C C . GLU A 1 93 ? -13.273 29.875 2.504 1 96.75 93 GLU A C 1
ATOM 698 O O . GLU A 1 93 ? -12.898 30.969 2.939 1 96.75 93 GLU A O 1
ATOM 703 N N . ILE A 1 94 ? -13.648 28.938 3.232 1 96.81 94 ILE A N 1
ATOM 704 C CA . ILE A 1 94 ? -13.664 29.078 4.684 1 96.81 94 ILE A CA 1
ATOM 705 C C . ILE A 1 94 ? -12.234 29.203 5.207 1 96.81 94 ILE A C 1
ATOM 707 O O . ILE A 1 94 ? -11.961 30.062 6.055 1 96.81 94 ILE A O 1
ATOM 711 N N . LYS A 1 95 ? -11.328 28.469 4.676 1 97.31 95 LYS A N 1
ATOM 712 C CA . LYS A 1 95 ? -9.93 28.531 5.102 1 97.31 95 LYS A CA 1
ATOM 713 C C . LYS A 1 95 ? -9.336 29.906 4.793 1 97.31 95 LYS A C 1
ATOM 715 O O . LYS A 1 95 ? -8.609 30.469 5.617 1 97.31 95 LYS A O 1
ATOM 720 N N . LYS A 1 96 ? -9.641 30.391 3.672 1 98.12 96 LYS A N 1
ATOM 721 C CA . LYS A 1 96 ? -9.133 31.703 3.295 1 98.12 96 LYS A CA 1
ATOM 722 C C . LYS A 1 96 ? -9.625 32.781 4.262 1 98.12 96 LYS A C 1
ATOM 724 O O . LYS A 1 96 ? -8.859 33.656 4.656 1 98.12 96 LYS A O 1
ATOM 729 N N . GLN A 1 97 ? -10.852 32.656 4.582 1 98.12 97 GLN A N 1
ATOM 730 C CA . GLN A 1 97 ? -11.414 33.625 5.527 1 98.12 97 GLN A CA 1
ATOM 731 C C . GLN A 1 97 ? -10.727 33.5 6.887 1 98.12 97 GLN A C 1
ATOM 733 O O . GLN A 1 97 ? -10.383 34.531 7.496 1 98.12 97 GLN A O 1
ATOM 738 N N . ILE A 1 98 ? -10.508 32.312 7.328 1 98.31 98 ILE A N 1
ATOM 739 C CA . ILE A 1 98 ? -9.867 32.031 8.609 1 98.31 98 ILE A CA 1
ATOM 740 C C . ILE A 1 98 ? -8.453 32.625 8.609 1 98.31 98 ILE A C 1
ATOM 742 O O . ILE A 1 98 ? -8.055 33.312 9.531 1 98.31 98 ILE A O 1
ATOM 746 N N . PHE A 1 99 ? -7.711 32.406 7.605 1 98.69 99 PHE A N 1
ATOM 747 C CA . PHE A 1 99 ? -6.312 32.812 7.543 1 98.69 99 PHE A CA 1
ATOM 748 C C . PHE A 1 99 ? -6.203 34.312 7.406 1 98.69 99 PHE A C 1
ATOM 750 O O . PHE A 1 99 ? -5.27 34.938 7.938 1 98.69 99 PHE A O 1
ATOM 757 N N . ALA A 1 100 ? -7.145 34.906 6.695 1 98.56 100 ALA A N 1
ATOM 758 C CA . ALA A 1 100 ? -7.18 36.375 6.609 1 98.56 100 ALA A CA 1
ATOM 759 C C . ALA A 1 100 ? -7.406 37 7.984 1 98.56 100 ALA A C 1
ATOM 761 O O . ALA A 1 100 ? -6.777 38 8.336 1 98.56 100 ALA A O 1
ATOM 762 N N . GLU A 1 101 ? -8.297 36.438 8.664 1 98.44 101 GLU A N 1
ATOM 763 C CA . GLU A 1 101 ? -8.594 36.906 10.008 1 98.44 101 GLU A CA 1
ATOM 764 C C . GLU A 1 101 ? -7.398 36.719 10.938 1 98.44 101 GLU A C 1
ATOM 766 O O . GLU A 1 101 ? -7.039 37.656 11.688 1 98.44 101 GLU A O 1
ATOM 771 N N . LEU A 1 102 ? -6.781 35.562 10.914 1 98.62 102 LEU A N 1
ATOM 772 C CA . LEU A 1 102 ? -5.617 35.281 11.734 1 98.62 102 LEU A CA 1
ATOM 773 C C . LEU A 1 102 ? -4.465 36.219 11.414 1 98.62 102 LEU A C 1
ATOM 775 O O . LEU A 1 102 ? -3.709 36.625 12.305 1 98.62 102 LEU A O 1
ATOM 779 N N . ASP A 1 103 ? -4.328 36.5 10.156 1 98.31 103 ASP A N 1
ATOM 780 C CA . ASP A 1 103 ? -3.281 37.406 9.703 1 98.31 103 ASP A CA 1
ATOM 781 C C . ASP A 1 103 ? -3.387 38.75 10.398 1 98.31 103 ASP A C 1
ATOM 783 O O . ASP A 1 103 ? -2.369 39.375 10.711 1 98.31 103 ASP A O 1
ATOM 787 N N . LYS A 1 104 ? -4.594 39.156 10.664 1 98.06 104 LYS A N 1
ATOM 788 C CA . LYS A 1 104 ? -4.832 40.469 11.305 1 98.06 104 LYS A CA 1
ATOM 789 C C . LYS A 1 104 ? -4.621 40.375 12.812 1 98.06 104 LYS A C 1
ATOM 791 O O . LYS A 1 104 ? -4.172 41.344 13.438 1 98.06 104 LYS A O 1
ATOM 796 N N . ILE A 1 105 ? -4.883 39.25 13.359 1 98.38 105 ILE A N 1
ATOM 797 C CA . ILE A 1 105 ? -4.934 39.094 14.805 1 98.38 105 ILE A CA 1
ATOM 798 C C . ILE A 1 105 ? -3.541 38.75 15.344 1 98.38 105 ILE A C 1
ATOM 800 O O . ILE A 1 105 ? -3.113 39.312 16.359 1 98.38 105 ILE A O 1
ATOM 804 N N . CYS A 1 106 ? -2.822 37.938 14.68 1 98.38 106 CYS A N 1
ATOM 805 C CA . CYS A 1 106 ? -1.586 37.375 15.203 1 98.38 106 CYS A CA 1
ATOM 806 C C . CYS A 1 106 ? -0.423 38.344 15.031 1 98.38 106 CYS A C 1
ATOM 808 O O . CYS A 1 106 ? -0.432 39.188 14.133 1 98.38 106 CYS A O 1
ATOM 810 N N . LYS A 1 107 ? 0.513 38.219 15.914 1 97.62 107 LYS A N 1
ATOM 811 C CA . LYS A 1 107 ? 1.749 38.969 15.773 1 97.62 107 LYS A CA 1
ATOM 812 C C . LYS A 1 107 ? 2.496 38.594 14.5 1 97.62 107 LYS A C 1
ATOM 814 O O . LYS A 1 107 ? 2.297 37.5 13.977 1 97.62 107 LYS A O 1
ATOM 819 N N . PRO A 1 108 ? 3.365 39.406 14 1 96.44 108 PRO A N 1
ATOM 820 C CA . PRO A 1 108 ? 3.994 39.219 12.695 1 96.44 108 PRO A CA 1
ATOM 821 C C . PRO A 1 108 ? 4.816 37.938 12.617 1 96.44 108 PRO A C 1
ATOM 823 O O . PRO A 1 108 ? 4.957 37.344 11.539 1 96.44 108 PRO A O 1
ATOM 826 N N . GLU A 1 109 ? 5.305 37.5 13.727 1 96.75 109 GLU A N 1
ATOM 827 C CA . GLU A 1 109 ? 6.211 36.344 13.719 1 96.75 109 GLU A CA 1
ATOM 828 C C . GLU A 1 109 ? 5.441 35.031 13.797 1 96.75 109 GLU A C 1
ATOM 830 O O . GLU A 1 109 ? 6.02 33.969 13.602 1 96.75 109 GLU A O 1
ATOM 835 N N . THR A 1 110 ? 4.133 35.094 14.031 1 98.62 110 THR A N 1
ATOM 836 C CA . THR A 1 110 ? 3.34 33.875 14.164 1 98.62 110 THR A CA 1
ATOM 837 C C . THR A 1 110 ? 3.318 33.094 12.852 1 98.62 110 THR A C 1
ATOM 839 O O . THR A 1 110 ? 3.137 33.688 11.781 1 98.62 110 THR A O 1
ATOM 842 N N . ILE A 1 111 ? 3.582 31.812 12.914 1 98.81 111 ILE A N 1
ATOM 843 C CA . ILE A 1 111 ? 3.441 30.922 11.766 1 98.81 111 ILE A CA 1
ATOM 844 C C . ILE A 1 111 ? 2.014 30.391 11.703 1 98.81 111 ILE A C 1
ATOM 846 O O . ILE A 1 111 ? 1.453 29.969 12.719 1 98.81 111 ILE A O 1
ATOM 850 N N . LEU A 1 112 ? 1.422 30.5 10.531 1 98.88 112 LEU A N 1
ATOM 851 C CA . LEU A 1 112 ? 0.079 29.984 10.281 1 98.88 112 LEU A CA 1
ATOM 852 C C . LEU A 1 112 ? 0.13 28.688 9.477 1 98.88 112 LEU A C 1
ATOM 854 O O . LEU A 1 112 ? 0.55 28.688 8.32 1 98.88 112 LEU A O 1
ATOM 858 N N . SER A 1 113 ? -0.327 27.562 10.102 1 98.81 113 SER A N 1
ATOM 859 C CA . SER A 1 113 ? -0.28 26.281 9.414 1 98.81 113 SER A CA 1
ATOM 860 C C . SER A 1 113 ? -1.678 25.703 9.227 1 98.81 113 SER A C 1
ATOM 862 O O . SER A 1 113 ? -2.607 26.062 9.945 1 98.81 113 SER A O 1
ATOM 864 N N . SER A 1 114 ? -1.825 24.906 8.188 1 98.69 114 SER A N 1
ATOM 865 C CA . SER A 1 114 ? -3.066 24.188 7.922 1 98.69 114 SER A CA 1
ATOM 866 C C . SER A 1 114 ? -2.85 22.672 7.953 1 98.69 114 SER A C 1
ATOM 868 O O . SER A 1 114 ? -1.857 22.172 7.418 1 98.69 114 SER A O 1
ATOM 870 N N . ASN A 1 115 ? -3.787 21.969 8.555 1 98.12 115 ASN A N 1
ATOM 871 C CA . ASN A 1 115 ? -3.781 20.5 8.586 1 98.12 115 ASN A CA 1
ATOM 872 C C . ASN A 1 115 ? -4.555 19.922 7.406 1 98.12 115 ASN A C 1
ATOM 874 O O . ASN A 1 115 ? -5.008 18.766 7.465 1 98.12 115 ASN A O 1
ATOM 878 N N . THR A 1 116 ? -4.699 20.672 6.332 1 96.31 116 THR A N 1
ATOM 879 C CA . THR A 1 116 ? -5.414 20.203 5.152 1 96.31 116 THR A CA 1
ATOM 880 C C . THR A 1 116 ? -4.77 18.938 4.602 1 96.31 116 THR A C 1
ATOM 882 O O . THR A 1 116 ? -3.553 18.75 4.703 1 96.31 116 THR A O 1
ATOM 885 N N . SER A 1 117 ? -5.672 18.094 3.98 1 93.75 117 SER A N 1
ATOM 886 C CA . SER A 1 117 ? -5.195 16.828 3.412 1 93.75 117 SER A CA 1
ATOM 887 C C . SER A 1 117 ? -5.008 16.938 1.903 1 93.75 117 SER A C 1
ATOM 889 O O . SER A 1 117 ? -4.453 16.047 1.272 1 93.75 117 SER A O 1
ATOM 891 N N . SER A 1 118 ? -5.426 18.078 1.365 1 91.75 118 SER A N 1
ATOM 892 C CA . SER A 1 118 ? -5.352 18.047 -0.092 1 91.75 118 SER A CA 1
ATOM 893 C C . SER A 1 118 ? -5.414 19.469 -0.666 1 91.75 118 SER A C 1
ATOM 895 O O . SER A 1 118 ? -5.117 19.672 -1.843 1 91.75 118 SER A O 1
ATOM 897 N N . LEU A 1 119 ? -5.801 20.531 0.128 1 93.31 119 LEU A N 1
ATOM 898 C CA . LEU A 1 119 ? -6.043 21.859 -0.413 1 93.31 119 LEU A CA 1
ATOM 899 C C . LEU A 1 119 ? -4.734 22.625 -0.586 1 93.31 119 LEU A C 1
ATOM 901 O O . LEU A 1 119 ? -3.75 22.344 0.104 1 93.31 119 LEU A O 1
ATOM 905 N N . SER A 1 120 ? -4.703 23.578 -1.456 1 96.56 120 SER A N 1
ATOM 906 C CA . SER A 1 120 ? -3.514 24.328 -1.843 1 96.56 120 SER A CA 1
ATOM 907 C C . SER A 1 120 ? -3.072 25.281 -0.73 1 96.56 120 SER A C 1
ATOM 909 O O . SER A 1 120 ? -3.805 26.203 -0.366 1 96.56 120 SER A O 1
ATOM 911 N N . ILE A 1 121 ? -1.916 25.094 -0.268 1 98.06 121 ILE A N 1
ATOM 912 C CA . ILE A 1 121 ? -1.315 25.984 0.721 1 98.06 121 ILE A CA 1
ATOM 913 C C . ILE A 1 121 ? -1.043 27.344 0.09 1 98.06 121 ILE A C 1
ATOM 915 O O . ILE A 1 121 ? -1.226 28.391 0.733 1 98.06 121 ILE A O 1
ATOM 919 N N . THR A 1 122 ? -0.627 27.344 -1.142 1 98.44 122 THR A N 1
ATOM 920 C CA . THR A 1 122 ? -0.378 28.562 -1.901 1 98.44 122 THR A CA 1
ATOM 921 C C . THR A 1 122 ? -1.63 29.438 -1.95 1 98.44 122 THR A C 1
ATOM 923 O O . THR A 1 122 ? -1.557 30.656 -1.739 1 98.44 122 THR A O 1
ATOM 926 N N . GLU A 1 123 ? -2.73 28.766 -2.191 1 97.5 123 GLU A N 1
ATOM 927 C CA . GLU A 1 123 ? -3.984 29.5 -2.299 1 97.5 123 GLU A CA 1
ATOM 928 C C . GLU A 1 123 ? -4.41 30.062 -0.946 1 97.5 123 GLU A C 1
ATOM 930 O O . GLU A 1 123 ? -4.859 31.219 -0.859 1 97.5 123 GLU A O 1
ATOM 935 N N . VAL A 1 124 ? -4.238 29.344 0.083 1 97.75 124 VAL A N 1
ATOM 936 C CA . VAL A 1 124 ? -4.543 29.797 1.435 1 97.75 124 VAL A CA 1
ATOM 937 C C . VAL A 1 124 ? -3.635 30.969 1.804 1 97.75 124 VAL A C 1
ATOM 939 O O . VAL A 1 124 ? -4.094 31.969 2.365 1 97.75 124 VAL A O 1
ATOM 942 N N . ALA A 1 125 ? -2.393 30.859 1.491 1 98.44 125 ALA A N 1
ATOM 943 C CA . ALA A 1 125 ? -1.393 31.875 1.818 1 98.44 125 ALA A CA 1
ATOM 944 C C . ALA A 1 125 ? -1.71 33.188 1.133 1 98.44 125 ALA A C 1
ATOM 946 O O . ALA A 1 125 ? -1.424 34.281 1.675 1 98.44 125 ALA A O 1
ATOM 947 N N . ALA A 1 126 ? -2.318 33.125 -0.022 1 98.06 126 ALA A N 1
ATOM 948 C CA . ALA A 1 126 ? -2.633 34.312 -0.809 1 98.06 126 ALA A CA 1
ATOM 949 C C . ALA A 1 126 ? -3.676 35.188 -0.104 1 98.06 126 ALA A C 1
ATOM 951 O O . ALA A 1 126 ? -3.844 36.344 -0.434 1 98.06 126 ALA A O 1
ATOM 952 N N . ALA A 1 127 ? -4.309 34.625 0.871 1 98.12 127 ALA A N 1
ATOM 953 C CA . ALA A 1 127 ? -5.324 35.344 1.626 1 98.12 127 ALA A CA 1
ATOM 954 C C . ALA A 1 127 ? -4.695 36.156 2.77 1 98.12 127 ALA A C 1
ATOM 956 O O . ALA A 1 127 ? -5.395 36.844 3.512 1 98.12 127 ALA A O 1
ATOM 957 N N . THR A 1 128 ? -3.412 36.062 2.941 1 98.56 128 THR A N 1
ATOM 958 C CA . THR A 1 128 ? -2.703 36.75 4.027 1 98.56 128 THR A CA 1
ATOM 959 C C . THR A 1 128 ? -1.707 37.75 3.473 1 98.56 128 THR A C 1
ATOM 961 O O . THR A 1 128 ? -1.432 37.781 2.271 1 98.56 128 THR A O 1
ATOM 964 N N . ASN A 1 129 ? -1.196 38.594 4.367 1 98.19 129 ASN A N 1
ATOM 965 C CA . ASN A 1 129 ? -0.114 39.5 4.023 1 98.19 129 ASN A CA 1
ATOM 966 C C . ASN A 1 129 ? 1.242 38.969 4.465 1 98.19 129 ASN A C 1
ATOM 968 O O . ASN A 1 129 ? 2.234 39.688 4.477 1 98.19 129 ASN A O 1
ATOM 972 N N . ARG A 1 130 ? 1.313 37.688 4.852 1 98.25 130 ARG A N 1
ATOM 973 C CA . ARG A 1 130 ? 2.545 37.031 5.281 1 98.25 130 ARG A CA 1
ATOM 974 C C . ARG A 1 130 ? 2.668 35.656 4.66 1 98.25 130 ARG A C 1
ATOM 976 O O . ARG A 1 130 ? 2.844 34.656 5.375 1 98.25 130 ARG A O 1
ATOM 983 N N . PRO A 1 131 ? 2.582 35.531 3.314 1 98.38 131 PRO A N 1
ATOM 984 C CA . PRO A 1 131 ? 2.58 34.219 2.678 1 98.38 131 PRO A CA 1
ATOM 985 C C . PRO A 1 131 ? 3.832 33.406 3.002 1 98.38 131 PRO A C 1
ATOM 987 O O . PRO A 1 131 ? 3.801 32.188 2.953 1 98.38 131 PRO A O 1
ATOM 990 N N . ASP A 1 132 ? 4.938 34.031 3.344 1 98.62 132 ASP A N 1
ATOM 991 C CA . ASP A 1 132 ? 6.188 33.344 3.664 1 98.62 132 ASP A CA 1
ATOM 992 C C . ASP A 1 132 ? 6.09 32.625 5 1 98.62 132 ASP A C 1
ATOM 994 O O . ASP A 1 132 ? 6.918 31.75 5.305 1 98.62 132 ASP A O 1
ATOM 998 N N . LYS A 1 133 ? 5.035 32.906 5.855 1 98.75 133 LYS A N 1
ATOM 999 C CA . LYS A 1 133 ? 4.836 32.312 7.172 1 98.75 133 LYS A CA 1
ATOM 1000 C C . LYS A 1 133 ? 3.639 31.359 7.168 1 98.75 133 LYS A C 1
ATOM 1002 O O . LYS A 1 133 ? 3.137 30.984 8.227 1 98.75 133 LYS A O 1
ATOM 1007 N N . VAL A 1 134 ? 3.098 31.016 5.945 1 98.88 134 VAL A N 1
ATOM 1008 C CA . VAL A 1 134 ? 2.002 30.062 5.797 1 98.88 134 VAL A CA 1
ATOM 1009 C C . VAL A 1 134 ? 2.545 28.719 5.309 1 98.88 134 VAL A C 1
ATOM 1011 O O . VAL A 1 134 ? 3.35 28.672 4.375 1 98.88 134 VAL A O 1
ATOM 1014 N N . ILE A 1 135 ? 2.107 27.625 5.977 1 98.81 135 ILE A N 1
ATOM 1015 C CA . ILE A 1 135 ? 2.684 26.312 5.684 1 98.81 135 ILE A CA 1
ATOM 1016 C C . ILE A 1 135 ? 1.647 25.234 5.945 1 98.81 135 ILE A C 1
ATOM 1018 O O . ILE A 1 135 ? 0.624 25.484 6.586 1 98.81 135 ILE A O 1
ATOM 1022 N N . GLY A 1 136 ? 1.81 24.141 5.242 1 98.62 136 GLY A N 1
ATOM 1023 C CA . GLY A 1 136 ? 1.008 22.969 5.574 1 98.62 136 GLY A CA 1
ATOM 1024 C C . GLY A 1 136 ? 1.635 22.109 6.648 1 98.62 136 GLY A C 1
ATOM 1025 O O . GLY A 1 136 ? 2.85 21.906 6.66 1 98.62 136 GLY A O 1
ATOM 1026 N N . MET A 1 137 ? 0.865 21.625 7.559 1 98.56 137 MET A N 1
ATOM 1027 C CA . MET A 1 137 ? 1.197 20.625 8.57 1 98.56 137 MET A CA 1
ATOM 1028 C C . MET A 1 137 ? 0.137 19.531 8.625 1 98.56 137 MET A C 1
ATOM 1030 O O . MET A 1 137 ? -0.813 19.609 9.406 1 98.56 137 MET A O 1
ATOM 1034 N N . HIS A 1 138 ? 0.375 18.469 7.824 1 98.44 138 HIS A N 1
ATOM 1035 C CA . HIS A 1 138 ? -0.636 17.438 7.676 1 98.44 138 HIS A CA 1
ATOM 1036 C C . HIS A 1 138 ? -0.373 16.266 8.625 1 98.44 138 HIS A C 1
ATOM 1038 O O . HIS A 1 138 ? 0.528 15.461 8.383 1 98.44 138 HIS A O 1
ATOM 1044 N N . PHE A 1 139 ? -1.153 16.219 9.703 1 98.38 139 PHE A N 1
ATOM 1045 C CA . PHE A 1 139 ? -1.116 15.117 10.656 1 98.38 139 PHE A CA 1
ATOM 1046 C C . PHE A 1 139 ? -1.962 13.945 10.156 1 98.38 139 PHE A C 1
ATOM 1048 O O . PHE A 1 139 ? -2.82 14.117 9.289 1 98.38 139 PHE A O 1
ATOM 1055 N N . PHE A 1 140 ? -1.685 12.828 10.664 1 97.06 140 PHE A N 1
ATOM 1056 C CA . PHE A 1 140 ? -2.445 11.641 10.297 1 97.06 140 PHE A CA 1
ATOM 1057 C C . PHE A 1 140 ? -3.189 11.078 11.5 1 97.06 140 PHE A C 1
ATOM 1059 O O . PHE A 1 140 ? -2.65 11.047 12.609 1 97.06 140 PHE A O 1
ATOM 1066 N N . ASN A 1 141 ? -4.395 10.648 11.391 1 94.44 141 ASN A N 1
ATOM 1067 C CA . ASN A 1 141 ? -5.254 10.117 12.445 1 94.44 141 ASN A CA 1
ATOM 1068 C C . ASN A 1 141 ? -4.855 8.688 12.828 1 94.44 141 ASN A C 1
ATOM 1070 O O . ASN A 1 141 ? -4.672 7.84 11.953 1 94.44 141 ASN A O 1
ATOM 1074 N N . PRO A 1 142 ? -4.73 8.508 14.133 1 95.62 142 PRO A N 1
ATOM 1075 C CA . PRO A 1 142 ? -4.887 9.398 15.281 1 95.62 142 PRO A CA 1
ATOM 1076 C C . PRO A 1 142 ? -3.654 10.266 15.531 1 95.62 142 PRO A C 1
ATOM 1078 O O . PRO A 1 142 ? -2.559 9.742 15.742 1 95.62 142 PRO A O 1
ATOM 1081 N N . ALA A 1 143 ? -3.838 11.5 15.617 1 97 143 ALA A N 1
ATOM 1082 C CA . ALA A 1 143 ? -2.754 12.477 15.609 1 9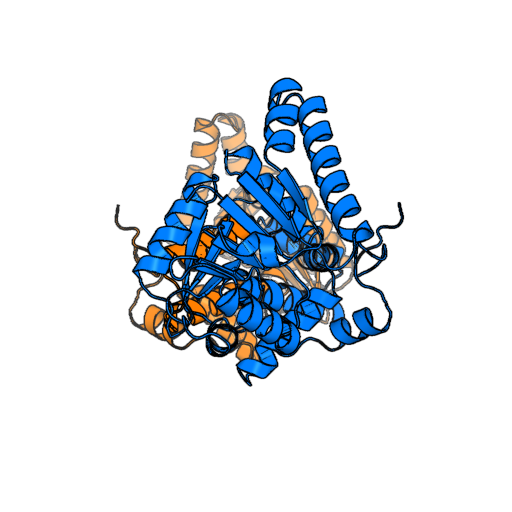7 143 ALA A CA 1
ATOM 1083 C C . ALA A 1 143 ? -1.784 12.234 16.766 1 97 143 ALA A C 1
ATOM 1085 O O . ALA A 1 143 ? -0.568 12.344 16.594 1 97 143 ALA A O 1
ATOM 1086 N N . PRO A 1 144 ? -2.297 11.836 17.984 1 96.62 144 PRO A N 1
ATOM 1087 C CA . PRO A 1 144 ? -1.329 11.633 19.062 1 96.62 144 PRO A CA 1
ATOM 1088 C C . PRO A 1 144 ? -0.439 10.414 18.828 1 96.62 144 PRO A C 1
ATOM 1090 O O . PRO A 1 144 ? 0.675 10.352 19.359 1 96.62 144 PRO A O 1
ATOM 1093 N N . MET A 1 145 ? -0.857 9.508 18.031 1 95.25 145 MET A N 1
ATOM 1094 C CA . MET A 1 145 ? -0.171 8.227 17.922 1 95.25 145 MET A CA 1
ATOM 1095 C C . MET A 1 145 ? 0.665 8.164 16.641 1 95.25 145 MET A C 1
ATOM 1097 O O . MET A 1 145 ? 1.758 7.59 16.641 1 95.25 145 MET A O 1
ATOM 1101 N N . MET A 1 146 ? 0.184 8.672 15.594 1 97.12 146 MET A N 1
ATOM 1102 C CA . MET A 1 146 ? 0.875 8.578 14.305 1 97.12 146 MET A CA 1
ATOM 1103 C C . MET A 1 146 ? 2.127 9.445 14.297 1 97.12 146 MET A C 1
ATOM 1105 O O . MET A 1 146 ? 2.105 10.578 14.781 1 97.12 146 MET A O 1
ATOM 1109 N N . LYS A 1 147 ? 3.146 9 13.727 1 98 147 LYS A N 1
ATOM 1110 C CA . LYS A 1 147 ? 4.441 9.664 13.797 1 98 147 LYS A CA 1
ATOM 1111 C C . LYS A 1 147 ? 4.605 10.672 12.656 1 98 147 LYS A C 1
ATOM 1113 O O . LYS A 1 147 ? 5.289 11.688 12.805 1 98 147 LYS A O 1
ATOM 1118 N N . LEU A 1 148 ? 3.955 10.422 11.594 1 98.56 148 LEU A N 1
ATOM 1119 C CA . LEU A 1 148 ? 4.223 11.203 10.391 1 98.56 148 LEU A CA 1
ATOM 1120 C C . LEU A 1 148 ? 3.543 12.562 10.453 1 98.56 148 LEU A C 1
ATOM 1122 O O . LEU A 1 148 ? 2.385 12.664 10.867 1 98.56 148 LEU A O 1
ATOM 1126 N N . VAL A 1 149 ? 4.227 13.5 10.016 1 98.75 149 VAL A N 1
ATOM 1127 C CA . VAL A 1 149 ? 3.654 14.781 9.625 1 98.75 149 VAL A CA 1
ATOM 1128 C C . VAL A 1 149 ? 4.203 15.203 8.266 1 98.75 149 VAL A C 1
ATOM 1130 O O . VAL A 1 149 ? 5.422 15.289 8.086 1 98.75 149 VAL A O 1
ATOM 1133 N N . GLU A 1 150 ? 3.361 15.383 7.285 1 98.75 150 GLU A N 1
ATOM 1134 C CA . GLU A 1 150 ? 3.789 16.016 6.039 1 98.75 150 GLU A CA 1
ATOM 1135 C C . GLU A 1 150 ? 3.869 17.531 6.18 1 98.75 150 GLU A C 1
ATOM 1137 O O . GLU A 1 150 ? 2.859 18.188 6.438 1 98.75 150 GLU A O 1
ATOM 1142 N N . VAL A 1 151 ? 5.062 18.078 6.09 1 98.88 151 VAL A N 1
ATOM 1143 C CA . VAL A 1 151 ? 5.266 19.516 6.117 1 98.88 151 VAL A CA 1
ATOM 1144 C C . VAL A 1 151 ? 5.332 20.062 4.691 1 98.88 151 VAL A C 1
ATOM 1146 O O . VAL A 1 151 ? 6.312 19.828 3.979 1 98.88 151 VAL A O 1
ATOM 1149 N N . ILE A 1 152 ? 4.254 20.812 4.262 1 98.75 152 ILE A N 1
ATOM 1150 C CA . ILE A 1 152 ? 4.039 21.172 2.861 1 98.75 152 ILE A CA 1
ATOM 1151 C C . ILE A 1 152 ? 4.395 22.625 2.639 1 98.75 152 ILE A C 1
ATOM 1153 O O . ILE A 1 152 ? 3.801 23.516 3.248 1 98.75 152 ILE A O 1
ATOM 1157 N N . LYS A 1 153 ? 5.355 22.953 1.868 1 98.5 153 LYS A N 1
ATOM 1158 C CA . LYS A 1 153 ? 5.734 24.328 1.501 1 98.5 153 LYS A CA 1
ATOM 1159 C C . LYS A 1 153 ? 4.891 24.828 0.338 1 98.5 153 LYS A C 1
ATOM 1161 O O . LYS A 1 153 ? 4.891 24.234 -0.744 1 98.5 153 LYS A O 1
ATOM 1166 N N . GLY A 1 154 ? 4.152 25.812 0.616 1 98.19 154 GLY A N 1
ATOM 1167 C CA . GLY A 1 154 ? 3.566 26.547 -0.497 1 98.19 154 GLY A CA 1
ATOM 1168 C C . GLY A 1 154 ? 4.586 27.328 -1.291 1 98.19 154 GLY A C 1
ATOM 1169 O O . GLY A 1 154 ? 5.777 27.328 -0.962 1 98.19 154 GLY A O 1
ATOM 1170 N N . MET A 1 155 ? 4.152 27.984 -2.338 1 97.62 155 MET A N 1
ATOM 1171 C CA . MET A 1 155 ? 5.031 28.672 -3.273 1 97.62 155 MET A CA 1
ATOM 1172 C C . MET A 1 155 ? 5.855 29.734 -2.557 1 97.62 155 MET A C 1
ATOM 1174 O O . MET A 1 155 ? 7.02 29.969 -2.9 1 97.62 155 MET A O 1
ATOM 1178 N N . ALA A 1 156 ? 5.301 30.359 -1.521 1 98 156 ALA A N 1
ATOM 1179 C CA . ALA A 1 156 ? 5.949 31.516 -0.904 1 98 156 ALA A CA 1
ATOM 1180 C C . ALA A 1 156 ? 6.492 31.156 0.479 1 98 156 ALA A C 1
ATOM 1182 O O . ALA A 1 156 ? 7.137 31.984 1.127 1 98 156 ALA A O 1
ATOM 1183 N N . THR A 1 157 ? 6.215 29.906 0.932 1 98.75 157 THR A N 1
ATOM 1184 C CA . THR A 1 157 ? 6.688 29.531 2.258 1 98.75 157 THR A CA 1
ATOM 1185 C C . THR A 1 157 ? 8.203 29.656 2.35 1 98.75 157 THR A C 1
ATOM 1187 O O . THR A 1 157 ? 8.93 29.156 1.486 1 98.75 157 THR A O 1
ATOM 1190 N N . SER A 1 158 ? 8.695 30.328 3.369 1 98.69 158 SER A N 1
ATOM 1191 C CA . SER A 1 158 ? 10.133 30.516 3.502 1 98.69 158 SER A CA 1
ATOM 1192 C C . SER A 1 158 ? 10.82 29.281 4.07 1 98.69 158 SER A C 1
ATOM 1194 O O . SER A 1 158 ? 10.18 28.469 4.742 1 98.69 158 SER A O 1
ATOM 1196 N N . GLU A 1 159 ? 12.07 29.188 3.756 1 98.5 159 GLU A N 1
ATOM 1197 C CA . GLU A 1 159 ? 12.875 28.109 4.336 1 98.5 159 GLU A CA 1
ATOM 1198 C C . GLU A 1 159 ? 12.906 28.219 5.859 1 98.5 159 GLU A C 1
ATOM 1200 O O . GLU A 1 159 ? 12.922 27.203 6.555 1 98.5 159 GLU A O 1
ATOM 1205 N N . GLU A 1 160 ? 12.961 29.391 6.336 1 98.56 160 GLU A N 1
ATOM 1206 C CA . GLU A 1 160 ? 12.953 29.609 7.777 1 98.56 160 GLU A CA 1
ATOM 1207 C C . GLU A 1 160 ? 11.68 29.062 8.414 1 98.56 160 GLU A C 1
ATOM 1209 O O . GLU A 1 160 ? 11.742 28.359 9.43 1 98.56 160 GLU A O 1
ATOM 1214 N N . THR A 1 161 ? 10.562 29.422 7.805 1 98.75 161 THR A N 1
ATOM 1215 C CA . THR A 1 161 ? 9.281 28.906 8.289 1 98.75 161 THR A CA 1
ATOM 1216 C C . THR A 1 161 ? 9.273 27.391 8.297 1 98.75 161 THR A C 1
ATOM 1218 O O . THR A 1 161 ? 8.891 26.766 9.289 1 98.75 161 THR A O 1
ATOM 1221 N N . PHE A 1 162 ? 9.758 26.812 7.223 1 98.75 162 PHE A N 1
ATOM 1222 C CA . PHE A 1 162 ? 9.828 25.359 7.121 1 98.75 162 PHE A CA 1
ATOM 1223 C C . PHE A 1 162 ? 10.68 24.781 8.242 1 98.75 162 PHE A C 1
ATOM 1225 O O . PHE A 1 162 ? 10.281 23.828 8.914 1 98.75 162 PHE A O 1
ATOM 1232 N N . ASN A 1 163 ? 11.82 25.297 8.453 1 98.69 163 ASN A N 1
ATOM 1233 C CA . ASN A 1 163 ? 12.75 24.781 9.445 1 98.69 163 ASN A CA 1
ATOM 1234 C C . ASN A 1 163 ? 12.164 24.844 10.852 1 98.69 163 ASN A C 1
ATOM 1236 O O . ASN A 1 163 ? 12.32 23.906 11.641 1 98.69 163 ASN A O 1
ATOM 1240 N N . ILE A 1 164 ? 11.531 25.922 11.117 1 98.69 164 ILE A N 1
ATOM 1241 C CA . ILE A 1 164 ? 10.922 26.094 12.43 1 98.69 164 ILE A CA 1
ATOM 1242 C C . ILE A 1 164 ? 9.844 25.031 12.648 1 98.69 164 ILE A C 1
ATOM 1244 O O . ILE A 1 164 ? 9.805 24.375 13.688 1 98.69 164 ILE A O 1
ATOM 1248 N N . VAL A 1 165 ? 8.992 24.859 11.656 1 98.75 165 VAL A N 1
ATOM 1249 C CA . VAL A 1 165 ? 7.879 23.922 11.766 1 98.75 165 VAL A CA 1
ATOM 1250 C C . VAL A 1 165 ? 8.414 22.484 11.844 1 98.75 165 VAL A C 1
ATOM 1252 O O . VAL A 1 165 ? 7.895 21.656 12.586 1 98.75 165 VAL A O 1
ATOM 1255 N N . LYS A 1 166 ? 9.398 22.219 11.055 1 98.62 166 LYS A N 1
ATOM 1256 C CA . LYS A 1 166 ? 10.062 20.906 11.125 1 98.62 166 LYS A CA 1
ATOM 1257 C C . LYS A 1 166 ? 10.562 20.625 12.539 1 98.62 166 LYS A C 1
ATOM 1259 O O . LYS A 1 166 ? 10.336 19.531 13.07 1 98.62 166 LYS A O 1
ATOM 1264 N N . GLU A 1 167 ? 11.234 21.562 13.117 1 98.44 167 GLU A N 1
ATOM 1265 C CA . GLU A 1 167 ? 11.766 21.406 14.461 1 98.44 167 GLU A CA 1
ATOM 1266 C C . GLU A 1 167 ? 10.648 21.219 15.484 1 98.44 167 GLU A C 1
ATOM 1268 O O . GLU A 1 167 ? 10.781 20.422 16.422 1 98.44 167 GLU A O 1
ATOM 1273 N N . VAL A 1 168 ? 9.609 21.953 15.312 1 98.44 168 VAL A N 1
ATOM 1274 C CA . VAL A 1 168 ? 8.453 21.828 16.203 1 98.44 168 VAL A CA 1
ATOM 1275 C C . VAL A 1 168 ? 7.871 20.422 16.078 1 98.44 168 VAL A C 1
ATOM 1277 O O . VAL A 1 168 ? 7.551 19.797 17.094 1 98.44 168 VAL A O 1
ATOM 1280 N N . ALA A 1 169 ? 7.699 19.938 14.859 1 98.62 169 ALA A N 1
ATOM 1281 C CA . ALA A 1 169 ? 7.184 18.594 14.648 1 98.62 169 ALA A CA 1
ATOM 1282 C C . ALA A 1 169 ? 8.055 17.547 15.352 1 98.62 169 ALA A C 1
ATOM 1284 O O . ALA A 1 169 ? 7.543 16.672 16.047 1 98.62 169 ALA A O 1
ATOM 1285 N N . ILE A 1 170 ? 9.328 17.688 15.25 1 98.56 170 ILE A N 1
ATOM 1286 C CA . ILE A 1 170 ? 10.273 16.781 15.875 1 98.56 170 ILE A CA 1
ATOM 1287 C C . ILE A 1 170 ? 10.141 16.875 17.391 1 98.56 170 ILE A C 1
ATOM 1289 O O . ILE A 1 170 ? 10.156 15.852 18.094 1 98.56 170 ILE A O 1
ATOM 1293 N N . SER A 1 171 ? 10.008 18.031 17.922 1 98.25 171 SER A N 1
ATOM 1294 C CA . SER A 1 171 ? 9.953 18.266 19.359 1 98.25 171 SER A CA 1
ATOM 1295 C C . SER A 1 171 ? 8.742 17.578 19.984 1 98.25 171 SER A C 1
ATOM 1297 O O . SER A 1 171 ? 8.75 17.25 21.172 1 98.25 171 SER A O 1
ATOM 1299 N N . ILE A 1 172 ? 7.738 17.328 19.188 1 97.94 172 ILE A N 1
ATOM 1300 C CA . ILE A 1 172 ? 6.559 16.688 19.75 1 97.94 172 ILE A CA 1
ATOM 1301 C C . ILE A 1 172 ? 6.547 15.203 19.375 1 97.94 172 ILE A C 1
ATOM 1303 O O . ILE A 1 172 ? 5.5 14.547 19.438 1 97.94 172 ILE A O 1
ATOM 1307 N N . GLY A 1 173 ? 7.613 14.727 18.906 1 97.94 173 GLY A N 1
ATOM 1308 C CA . GLY A 1 173 ? 7.789 13.289 18.719 1 97.94 173 GLY A CA 1
ATOM 1309 C C . GLY A 1 173 ? 7.367 12.828 17.344 1 97.94 173 GLY A C 1
ATOM 1310 O O . GLY A 1 173 ? 7.18 11.625 17.109 1 97.94 173 GLY A O 1
ATOM 1311 N N . LYS A 1 174 ? 7.152 13.742 16.453 1 98.56 174 LYS A N 1
ATOM 1312 C CA . LYS A 1 174 ? 6.777 13.391 15.086 1 98.56 174 LYS A CA 1
ATOM 1313 C C . LYS A 1 174 ? 8.008 13.227 14.195 1 98.56 174 LYS A C 1
ATOM 1315 O O . LYS A 1 174 ? 9.117 13.578 14.602 1 98.56 174 LYS A O 1
ATOM 1320 N N . ASP A 1 175 ? 7.832 12.602 13.086 1 98.56 175 ASP A N 1
ATOM 1321 C CA . ASP A 1 175 ? 8.828 12.445 12.039 1 98.56 175 ASP A CA 1
ATOM 1322 C C . ASP A 1 175 ? 8.391 13.148 10.75 1 98.56 175 ASP A C 1
ATOM 1324 O O . ASP A 1 175 ? 7.793 12.523 9.875 1 98.56 175 ASP A O 1
ATOM 1328 N N . PRO A 1 176 ? 8.773 14.398 10.648 1 98.75 176 PRO A N 1
ATOM 1329 C CA . PRO A 1 176 ? 8.289 15.203 9.523 1 98.75 176 PRO A CA 1
ATOM 1330 C C . PRO A 1 176 ? 8.984 14.852 8.211 1 98.75 176 PRO A C 1
ATOM 1332 O O . PRO A 1 176 ? 10.141 14.422 8.211 1 98.75 176 PRO A O 1
ATOM 1335 N N . VAL A 1 177 ? 8.273 14.969 7.121 1 98.75 177 VAL A N 1
ATOM 1336 C CA . VAL A 1 177 ? 8.82 14.891 5.77 1 98.75 177 VAL A CA 1
ATOM 1337 C C . VAL A 1 177 ? 8.578 16.203 5.039 1 98.75 177 VAL A C 1
ATOM 1339 O O . VAL A 1 177 ? 7.578 16.891 5.289 1 98.75 177 VAL A O 1
ATOM 1342 N N . GLU A 1 178 ? 9.5 16.547 4.191 1 98.69 178 GLU A N 1
ATOM 1343 C CA . GLU A 1 178 ? 9.406 17.781 3.412 1 98.69 178 GLU A CA 1
ATOM 1344 C C . GLU A 1 178 ? 8.711 17.531 2.074 1 98.69 178 GLU A C 1
ATOM 1346 O O . GLU A 1 178 ? 9.156 16.703 1.281 1 98.69 178 GLU A O 1
ATOM 1351 N N . ILE A 1 179 ? 7.672 18.297 1.79 1 98.44 179 ILE A N 1
ATOM 1352 C CA . ILE A 1 179 ? 6.879 18.125 0.58 1 98.44 179 ILE A CA 1
ATOM 1353 C C . ILE A 1 179 ? 6.633 19.484 -0.076 1 98.44 179 ILE A C 1
ATOM 1355 O O . ILE A 1 179 ? 6.219 20.438 0.59 1 98.44 179 ILE A O 1
ATOM 1359 N N . ALA A 1 180 ? 6.914 19.547 -1.331 1 97.94 180 ALA A N 1
ATOM 1360 C CA . ALA A 1 180 ? 6.406 20.672 -2.105 1 97.94 180 ALA A CA 1
ATOM 1361 C C . ALA A 1 180 ? 4.91 20.531 -2.371 1 97.94 180 ALA A C 1
ATOM 1363 O O . ALA A 1 180 ? 4.426 19.422 -2.645 1 97.94 180 ALA A O 1
ATOM 1364 N N . GLU A 1 181 ? 4.277 21.609 -2.289 1 97.12 181 GLU A N 1
ATOM 1365 C CA . GLU A 1 181 ? 2.832 21.562 -2.477 1 97.12 181 GLU A CA 1
ATOM 1366 C C . GLU A 1 181 ? 2.467 20.891 -3.797 1 97.12 181 GLU A C 1
ATOM 1368 O O . GLU A 1 181 ? 2.986 21.25 -4.852 1 97.12 181 GLU A O 1
ATOM 1373 N N . ALA A 1 182 ? 1.581 19.969 -3.723 1 96.81 182 ALA A N 1
ATOM 1374 C CA . ALA A 1 182 ? 0.977 19.234 -4.84 1 96.81 182 ALA A CA 1
ATOM 1375 C C . ALA A 1 182 ? -0.35 18.609 -4.43 1 96.81 182 ALA A C 1
ATOM 1377 O O . ALA A 1 182 ? -0.572 18.328 -3.248 1 96.81 182 ALA A O 1
ATOM 1378 N N . PRO A 1 183 ? -1.208 18.375 -5.398 1 94.81 183 PRO A N 1
ATOM 1379 C CA . PRO A 1 183 ? -2.479 17.75 -5.031 1 94.81 183 PRO A CA 1
ATOM 1380 C C . PRO A 1 183 ? -2.293 16.406 -4.332 1 94.81 183 PRO A C 1
ATOM 1382 O O . PRO A 1 183 ? -1.633 15.516 -4.867 1 94.81 183 PRO A O 1
ATOM 1385 N N . GLY A 1 184 ? -2.846 16.359 -3.201 1 95 184 GLY A N 1
ATOM 1386 C CA . GLY A 1 184 ? -2.789 15.109 -2.455 1 95 184 GLY A CA 1
ATOM 1387 C C . GLY A 1 184 ? -1.454 14.883 -1.771 1 95 184 GLY A C 1
ATOM 1388 O O . GLY A 1 184 ? -1.268 13.883 -1.08 1 95 184 GLY A O 1
ATOM 1389 N N . PHE A 1 185 ? -0.487 15.734 -2.051 1 97.56 185 PHE A N 1
ATOM 1390 C CA . PHE A 1 185 ? 0.835 15.672 -1.438 1 97.56 185 PHE A CA 1
ATOM 1391 C C . PHE A 1 185 ? 1.536 14.367 -1.797 1 97.56 185 PHE A C 1
ATOM 1393 O O . PHE A 1 185 ? 1.809 14.109 -2.971 1 97.56 185 PHE A O 1
ATOM 1400 N N . VAL A 1 186 ? 1.88 13.57 -0.716 1 98.25 186 VAL A N 1
ATOM 1401 C CA . VAL A 1 186 ? 2.527 12.305 -1.038 1 98.25 186 VAL A CA 1
ATOM 1402 C C . VAL A 1 186 ? 1.619 11.141 -0.642 1 98.25 186 VAL A C 1
ATOM 1404 O O . VAL A 1 186 ? 1.196 10.359 -1.494 1 98.25 186 VAL A O 1
ATOM 1407 N N . VAL A 1 187 ? 1.215 11.047 0.601 1 98.5 187 VAL A N 1
ATOM 1408 C CA . VAL A 1 187 ? 0.521 9.867 1.12 1 98.5 187 VAL A CA 1
ATOM 1409 C C . VAL A 1 187 ? -0.819 9.703 0.407 1 98.5 187 VAL A C 1
ATOM 1411 O O . VAL A 1 187 ? -1.095 8.648 -0.174 1 98.5 187 VAL A O 1
ATOM 1414 N N . ASN A 1 188 ? -1.6 10.766 0.337 1 97.88 188 ASN A N 1
ATOM 1415 C CA . ASN A 1 188 ? -2.93 10.641 -0.252 1 97.88 188 ASN A CA 1
ATOM 1416 C C . ASN A 1 188 ? -2.855 10.445 -1.764 1 97.88 188 ASN A C 1
ATOM 1418 O O . ASN A 1 188 ? -3.689 9.742 -2.342 1 97.88 188 ASN A O 1
ATOM 1422 N N . ARG A 1 189 ? -1.904 11.102 -2.367 1 97.94 189 ARG A N 1
ATOM 1423 C CA . ARG A 1 189 ? -1.755 10.945 -3.811 1 97.94 189 ARG A CA 1
ATOM 1424 C C . ARG A 1 189 ? -1.411 9.5 -4.168 1 97.94 189 ARG A C 1
ATOM 1426 O O . ARG A 1 189 ? -1.716 9.039 -5.27 1 97.94 189 ARG A O 1
ATOM 1433 N N . ILE A 1 190 ? -0.743 8.797 -3.293 1 98.56 190 ILE A N 1
ATOM 1434 C CA . ILE A 1 190 ? -0.369 7.41 -3.551 1 98.56 190 ILE A CA 1
ATOM 1435 C C . ILE A 1 190 ? -1.464 6.477 -3.039 1 98.56 190 ILE A C 1
ATOM 1437 O O . ILE A 1 190 ? -1.938 5.605 -3.771 1 98.56 190 ILE A O 1
ATOM 1441 N N . LEU A 1 191 ? -1.972 6.695 -1.85 1 98.5 191 LEU A N 1
ATOM 1442 C CA . LEU A 1 191 ? -2.805 5.758 -1.104 1 98.5 191 LEU A CA 1
ATOM 1443 C C . LEU A 1 191 ? -4.219 5.719 -1.673 1 98.5 191 LEU A C 1
ATOM 1445 O O . LEU A 1 191 ? -4.809 4.645 -1.812 1 98.5 191 LEU A O 1
ATOM 1449 N N . ILE A 1 192 ? -4.77 6.836 -1.979 1 98.56 192 ILE A N 1
ATOM 1450 C CA . ILE A 1 192 ? -6.188 6.883 -2.309 1 98.56 192 ILE A CA 1
ATOM 1451 C C . ILE A 1 192 ? -6.414 6.312 -3.707 1 98.56 192 ILE A C 1
ATOM 1453 O O . ILE A 1 192 ? -7.363 5.559 -3.93 1 98.56 192 ILE A O 1
ATOM 1457 N N . PRO A 1 193 ? -5.555 6.629 -4.699 1 98.56 193 PRO A N 1
ATOM 1458 C CA . PRO A 1 193 ? -5.66 5.926 -5.977 1 98.56 193 PRO A CA 1
ATOM 1459 C C . PRO A 1 193 ? -5.48 4.414 -5.836 1 98.56 193 PRO A C 1
ATOM 1461 O O . PRO A 1 193 ? -6.086 3.645 -6.586 1 98.56 193 PRO A O 1
ATOM 1464 N N . MET A 1 194 ? -4.648 3.975 -4.93 1 98.62 194 MET A N 1
ATOM 1465 C CA . MET A 1 194 ? -4.516 2.547 -4.656 1 98.62 194 MET A CA 1
ATOM 1466 C C . MET A 1 194 ? -5.844 1.956 -4.199 1 98.62 194 MET A C 1
ATOM 1468 O O . MET A 1 194 ? -6.266 0.906 -4.691 1 98.62 194 MET A O 1
ATOM 1472 N N . VAL A 1 195 ? -6.523 2.631 -3.266 1 98.81 195 VAL A N 1
ATOM 1473 C CA . VAL A 1 195 ? -7.84 2.209 -2.797 1 98.81 195 VAL A CA 1
ATOM 1474 C C . VAL A 1 195 ? -8.828 2.203 -3.963 1 98.81 195 VAL A C 1
ATOM 1476 O O . VAL A 1 195 ? -9.602 1.256 -4.125 1 98.81 195 VAL A O 1
ATOM 1479 N N . ASN A 1 196 ? -8.758 3.246 -4.773 1 98.81 196 ASN A N 1
ATOM 1480 C CA . ASN A 1 196 ? -9.625 3.367 -5.941 1 98.81 196 ASN A CA 1
ATOM 1481 C C . ASN A 1 196 ? -9.43 2.203 -6.906 1 98.81 196 ASN A C 1
ATOM 1483 O O . ASN A 1 196 ? -10.398 1.713 -7.5 1 98.81 196 ASN A O 1
ATOM 1487 N N . GLU A 1 197 ? -8.188 1.762 -7.066 1 98.69 197 GLU A N 1
ATOM 1488 C CA . GLU A 1 197 ? -7.902 0.619 -7.93 1 98.69 197 GLU A CA 1
ATOM 1489 C C . GLU A 1 197 ? -8.547 -0.655 -7.391 1 98.69 197 GLU A C 1
ATOM 1491 O O . GLU A 1 197 ? -9.125 -1.435 -8.148 1 98.69 197 GLU A O 1
ATOM 1496 N N . ALA A 1 198 ? -8.469 -0.869 -6.105 1 98.88 198 ALA A N 1
ATOM 1497 C CA . ALA A 1 198 ? -9.094 -2.027 -5.473 1 98.88 198 ALA A CA 1
ATOM 1498 C C . ALA A 1 198 ? -10.602 -2.021 -5.68 1 98.88 198 ALA A C 1
ATOM 1500 O O . ALA A 1 198 ? -11.203 -3.066 -5.93 1 98.88 198 ALA A O 1
ATOM 1501 N N . ILE A 1 199 ? -11.188 -0.852 -5.609 1 98.88 199 ILE A N 1
ATOM 1502 C CA . ILE A 1 199 ? -12.617 -0.708 -5.836 1 98.88 199 ILE A CA 1
ATOM 1503 C C . ILE A 1 199 ? -12.961 -1.121 -7.266 1 98.88 199 ILE A C 1
ATOM 1505 O O . ILE A 1 199 ? -13.969 -1.79 -7.5 1 98.88 199 ILE A O 1
ATOM 1509 N N . GLY A 1 200 ? -12.125 -0.716 -8.195 1 98.5 200 GLY A N 1
ATOM 1510 C CA . GLY A 1 200 ? -12.32 -1.129 -9.57 1 98.5 200 GLY A CA 1
ATOM 1511 C C . GLY A 1 200 ? -12.273 -2.633 -9.758 1 98.5 200 GLY A C 1
ATOM 1512 O O . GLY A 1 200 ? -13.109 -3.205 -10.461 1 98.5 200 GLY A O 1
ATOM 1513 N N . ILE A 1 201 ? -11.32 -3.287 -9.148 1 98.62 201 ILE A N 1
ATOM 1514 C CA . ILE A 1 201 ? -11.18 -4.738 -9.219 1 98.62 201 ILE A CA 1
ATOM 1515 C C . ILE A 1 201 ? -12.43 -5.41 -8.664 1 98.62 201 ILE A C 1
ATOM 1517 O O . ILE A 1 201 ? -12.953 -6.352 -9.258 1 98.62 201 ILE A O 1
ATOM 1521 N N . PHE A 1 202 ? -12.906 -4.914 -7.531 1 98.88 202 PHE A N 1
ATOM 1522 C CA . PHE A 1 202 ? -14.125 -5.422 -6.914 1 98.88 202 PHE A CA 1
ATOM 1523 C C . PHE A 1 202 ? -15.32 -5.238 -7.84 1 98.88 202 PHE A C 1
ATOM 1525 O O . PHE A 1 202 ? -16.094 -6.168 -8.055 1 98.88 202 PHE A O 1
ATOM 1532 N N . ALA A 1 203 ? -15.43 -4.047 -8.391 1 98.62 203 ALA A N 1
ATOM 1533 C CA . ALA A 1 203 ? -16.547 -3.695 -9.258 1 98.62 203 ALA A CA 1
ATOM 1534 C C . ALA A 1 203 ? -16.578 -4.578 -10.5 1 98.62 203 ALA A C 1
ATOM 1536 O O . ALA A 1 203 ? -17.656 -4.898 -11.016 1 98.62 203 ALA A O 1
ATOM 1537 N N . GLU A 1 204 ? -15.438 -5.012 -10.953 1 97.62 204 GLU A N 1
ATOM 1538 C CA . GLU A 1 204 ? -15.32 -5.812 -12.172 1 97.62 204 GLU A CA 1
ATOM 1539 C C . GLU A 1 204 ? -15.57 -7.289 -11.891 1 97.62 204 GLU A C 1
ATOM 1541 O O . GLU A 1 204 ? -15.625 -8.102 -12.812 1 97.62 204 GLU A O 1
ATOM 1546 N N . GLY A 1 205 ? -15.68 -7.648 -10.617 1 97.81 205 GLY A N 1
ATOM 1547 C CA . GLY A 1 205 ? -15.977 -9.023 -10.242 1 97.81 205 GLY A CA 1
ATOM 1548 C C . GLY A 1 205 ? -14.773 -9.938 -10.344 1 97.81 205 GLY A C 1
ATOM 1549 O O . GLY A 1 205 ? -14.922 -11.156 -10.461 1 97.81 205 GLY A O 1
ATOM 1550 N N . ILE A 1 206 ? -13.625 -9.398 -10.297 1 97.88 206 ILE A N 1
ATOM 1551 C CA . ILE A 1 206 ? -12.391 -10.156 -10.461 1 97.88 206 ILE A CA 1
ATOM 1552 C C . ILE A 1 206 ? -12.117 -10.969 -9.203 1 97.88 206 ILE A C 1
ATOM 1554 O O . ILE A 1 206 ? -11.602 -12.086 -9.281 1 97.88 206 ILE A O 1
ATOM 1558 N N . ALA A 1 207 ? -12.398 -10.414 -8.07 1 98.62 207 ALA A N 1
ATOM 1559 C CA . ALA A 1 207 ? -12.219 -11.062 -6.777 1 98.62 207 ALA A CA 1
ATOM 1560 C C . ALA A 1 207 ? -13.164 -10.484 -5.73 1 98.62 207 ALA A C 1
ATOM 1562 O O . ALA A 1 207 ? -13.648 -9.359 -5.883 1 98.62 207 ALA A O 1
ATOM 1563 N N . SER A 1 208 ? -13.422 -11.305 -4.695 1 98.62 208 SER A N 1
ATOM 1564 C CA . SER A 1 208 ? -14.234 -10.805 -3.592 1 98.62 208 SER A CA 1
ATOM 1565 C C . SER A 1 208 ? -13.492 -9.742 -2.793 1 98.62 208 SER A C 1
ATOM 1567 O O . SER A 1 208 ? -12.266 -9.617 -2.898 1 98.62 208 SER A O 1
ATOM 1569 N N . ALA A 1 209 ? -14.297 -8.922 -2.023 1 98.69 209 ALA A N 1
ATOM 1570 C CA . ALA A 1 209 ? -13.672 -7.918 -1.163 1 98.69 209 ALA A CA 1
ATOM 1571 C C . ALA A 1 209 ? -12.664 -8.562 -0.218 1 98.69 209 ALA A C 1
ATOM 1573 O O . ALA A 1 209 ? -11.562 -8.047 -0.034 1 98.69 209 ALA A O 1
ATOM 1574 N N . GLU A 1 210 ? -13.008 -9.68 0.352 1 98.69 210 GLU A N 1
ATOM 1575 C CA . GLU A 1 210 ? -12.148 -10.414 1.272 1 98.69 210 GLU A CA 1
ATOM 1576 C C . GLU A 1 210 ? -10.867 -10.875 0.58 1 98.69 210 GLU A C 1
ATOM 1578 O O . GLU A 1 210 ? -9.773 -10.742 1.131 1 98.69 210 GLU A O 1
ATOM 1583 N N . ASP A 1 211 ? -10.984 -11.359 -0.608 1 98.81 211 ASP A N 1
ATOM 1584 C CA . ASP A 1 211 ? -9.828 -11.891 -1.33 1 98.81 211 ASP A CA 1
ATOM 1585 C C . ASP A 1 211 ? -8.898 -10.766 -1.786 1 98.81 211 ASP A C 1
ATOM 1587 O O . ASP A 1 211 ? -7.68 -10.922 -1.775 1 98.81 211 ASP A O 1
ATOM 1591 N N . ILE A 1 212 ? -9.5 -9.633 -2.191 1 98.88 212 ILE A N 1
ATOM 1592 C CA . ILE A 1 212 ? -8.703 -8.477 -2.58 1 98.88 212 ILE A CA 1
ATOM 1593 C C . ILE A 1 212 ? -7.852 -8.016 -1.396 1 98.88 212 ILE A C 1
ATOM 1595 O O . ILE A 1 212 ? -6.641 -7.836 -1.527 1 98.88 212 ILE A O 1
ATOM 1599 N N . ASP A 1 213 ? -8.516 -7.84 -0.28 1 98.81 213 ASP A N 1
ATOM 1600 C CA . ASP A 1 213 ? -7.82 -7.355 0.909 1 98.81 213 ASP A CA 1
ATOM 1601 C C . ASP A 1 213 ? -6.777 -8.367 1.383 1 98.81 213 ASP A C 1
ATOM 1603 O O . ASP A 1 213 ? -5.645 -7.992 1.704 1 98.81 213 ASP A O 1
ATOM 1607 N N . LYS A 1 214 ? -7.148 -9.625 1.393 1 98.56 214 LYS A N 1
ATOM 1608 C CA . LYS A 1 214 ? -6.219 -10.68 1.792 1 98.56 214 LYS A CA 1
ATOM 1609 C C . LYS A 1 214 ? -5 -10.719 0.875 1 98.56 214 LYS A C 1
ATOM 1611 O O . LYS A 1 214 ? -3.873 -10.891 1.34 1 98.56 214 LYS A O 1
ATOM 1616 N N . ALA A 1 215 ? -5.211 -10.578 -0.385 1 98.62 215 ALA A N 1
ATOM 1617 C CA . ALA A 1 215 ? -4.125 -10.609 -1.363 1 98.62 215 ALA A CA 1
ATOM 1618 C C . ALA A 1 215 ? -3.08 -9.547 -1.06 1 98.62 215 ALA A C 1
ATOM 1620 O O . ALA A 1 215 ? -1.879 -9.828 -1.056 1 98.62 215 ALA A O 1
ATOM 1621 N N . MET A 1 216 ? -3.529 -8.375 -0.715 1 98.44 216 MET A N 1
ATOM 1622 C CA . MET A 1 216 ? -2.594 -7.281 -0.471 1 98.44 216 MET A CA 1
ATOM 1623 C C . MET A 1 216 ? -1.917 -7.438 0.887 1 98.44 216 MET A C 1
ATOM 1625 O O . MET A 1 216 ? -0.747 -7.086 1.045 1 98.44 216 MET A O 1
ATOM 1629 N N . MET A 1 217 ? -2.662 -7.879 1.864 1 98.38 217 MET A N 1
ATOM 1630 C CA . MET A 1 217 ? -2.084 -8.086 3.189 1 98.38 217 MET A CA 1
ATOM 1631 C C . MET A 1 217 ? -0.995 -9.148 3.148 1 98.38 217 MET A C 1
ATOM 1633 O O . MET A 1 217 ? 0.088 -8.961 3.703 1 98.38 217 MET A O 1
ATOM 1637 N N . LEU A 1 218 ? -1.233 -10.234 2.463 1 97.69 218 LEU A N 1
ATOM 1638 C CA . LEU A 1 218 ? -0.302 -11.359 2.465 1 97.69 218 LEU A CA 1
ATOM 1639 C C . LEU A 1 218 ? 0.739 -11.203 1.36 1 97.69 218 LEU A C 1
ATOM 1641 O O . LEU A 1 218 ? 1.899 -11.578 1.539 1 97.69 218 LEU A O 1
ATOM 1645 N N . GLY A 1 219 ? 0.315 -10.656 0.218 1 96.44 219 GLY A N 1
ATOM 1646 C CA . GLY A 1 219 ? 1.208 -10.539 -0.923 1 96.44 219 GLY A CA 1
ATOM 1647 C C . GLY A 1 219 ? 2.154 -9.359 -0.817 1 96.44 219 GLY A C 1
ATOM 1648 O O . GLY A 1 219 ? 3.287 -9.414 -1.299 1 96.44 219 GLY A O 1
ATOM 1649 N N . ALA A 1 220 ? 1.664 -8.289 -0.17 1 95.69 220 ALA A N 1
ATOM 1650 C CA . ALA A 1 220 ? 2.467 -7.078 -0.047 1 95.69 220 ALA A CA 1
ATOM 1651 C C . ALA A 1 220 ? 2.752 -6.754 1.416 1 95.69 220 ALA A C 1
ATOM 1653 O O . ALA A 1 220 ? 3.357 -5.723 1.726 1 95.69 220 ALA A O 1
ATOM 1654 N N . ASN A 1 221 ? 2.291 -7.605 2.295 1 96.44 221 ASN A N 1
ATOM 1655 C CA . ASN A 1 221 ? 2.488 -7.473 3.736 1 96.44 221 ASN A CA 1
ATOM 1656 C C . ASN A 1 221 ? 1.904 -6.164 4.262 1 96.44 221 ASN A C 1
ATOM 1658 O O . ASN A 1 221 ? 2.471 -5.547 5.164 1 96.44 221 ASN A O 1
ATOM 1662 N N . HIS A 1 222 ? 0.852 -5.652 3.598 1 97.19 222 HIS A N 1
ATOM 1663 C CA . HIS A 1 222 ? 0.17 -4.477 4.133 1 97.19 222 HIS A CA 1
ATOM 1664 C C . HIS A 1 222 ? -0.579 -4.812 5.418 1 97.19 222 HIS A C 1
ATOM 1666 O O . HIS A 1 222 ? -1.149 -5.898 5.543 1 97.19 222 HIS A O 1
ATOM 1672 N N . PRO A 1 223 ? -0.567 -3.906 6.355 1 97.19 223 PRO A N 1
ATOM 1673 C CA . PRO A 1 223 ? -1.215 -4.184 7.637 1 97.19 223 PRO A CA 1
ATOM 1674 C C . PRO A 1 223 ? -2.732 -4.305 7.52 1 97.19 223 PRO A C 1
ATOM 1676 O O . PRO A 1 223 ? -3.371 -4.961 8.344 1 97.19 223 PRO A O 1
ATOM 1679 N N . MET A 1 224 ? -3.27 -3.68 6.508 1 97.5 224 MET A N 1
ATOM 1680 C CA . MET A 1 224 ? -4.703 -3.688 6.219 1 97.5 224 MET A CA 1
ATOM 1681 C C . MET A 1 224 ? -4.953 -3.697 4.715 1 97.5 224 MET A C 1
ATOM 1683 O O . MET A 1 224 ? -4.184 -3.117 3.949 1 97.5 224 MET A O 1
ATOM 1687 N N . GLY A 1 225 ? -6.027 -4.391 4.336 1 98.44 225 GLY A N 1
ATOM 1688 C CA . GLY A 1 225 ? -6.375 -4.395 2.926 1 98.44 225 GLY A CA 1
ATOM 1689 C C . GLY A 1 225 ? -6.91 -3.061 2.438 1 98.44 225 GLY A C 1
ATOM 1690 O O . GLY A 1 225 ? -7.445 -2.277 3.223 1 98.44 225 GLY A O 1
ATOM 1691 N N . PRO A 1 226 ? -6.867 -2.812 1.152 1 98.81 226 PRO A N 1
ATOM 1692 C CA . PRO A 1 226 ? -7.238 -1.502 0.612 1 98.81 226 PRO A CA 1
ATOM 1693 C C . PRO A 1 226 ? -8.727 -1.191 0.787 1 98.81 226 PRO A C 1
ATOM 1695 O O . PRO A 1 226 ? -9.094 -0.039 1.027 1 98.81 226 PRO A O 1
ATOM 1698 N N . LEU A 1 227 ? -9.609 -2.201 0.651 1 98.88 227 LEU A N 1
ATOM 1699 C CA . LEU A 1 227 ? -11.039 -1.925 0.773 1 98.88 227 LEU A CA 1
ATOM 1700 C C . LEU A 1 227 ? -11.414 -1.649 2.225 1 98.88 227 LEU A C 1
ATOM 1702 O O . LEU A 1 227 ? -12.18 -0.723 2.506 1 98.88 227 LEU A O 1
ATOM 1706 N N . ALA A 1 228 ? -10.867 -2.441 3.098 1 98.75 228 ALA A N 1
ATOM 1707 C CA . ALA A 1 228 ? -11.07 -2.18 4.52 1 98.75 228 ALA A CA 1
ATOM 1708 C C . ALA A 1 228 ? -10.484 -0.825 4.918 1 98.75 228 ALA A C 1
ATOM 1710 O O . ALA A 1 228 ? -11.055 -0.12 5.754 1 98.75 228 ALA A O 1
ATOM 1711 N N . LEU A 1 229 ? -9.391 -0.478 4.359 1 98.44 229 LEU A N 1
ATOM 1712 C CA . LEU A 1 229 ? -8.773 0.819 4.613 1 98.44 229 LEU A CA 1
ATOM 1713 C C . LEU A 1 229 ? -9.68 1.954 4.152 1 98.44 229 LEU A C 1
ATOM 1715 O O . LEU A 1 229 ? -9.836 2.953 4.855 1 98.44 229 LEU A O 1
ATOM 1719 N N . GLY A 1 230 ? -10.211 1.777 2.945 1 98.62 230 GLY A N 1
ATOM 1720 C CA . GLY A 1 230 ? -11.18 2.752 2.484 1 98.62 230 GLY A CA 1
ATOM 1721 C C . GLY A 1 230 ? -12.344 2.936 3.445 1 98.62 230 GLY A C 1
ATOM 1722 O O . GLY A 1 230 ? -12.75 4.066 3.73 1 98.62 230 GLY A O 1
ATOM 1723 N N . ASP A 1 231 ? -12.867 1.787 3.943 1 98.69 231 ASP A N 1
ATOM 1724 C CA . ASP A 1 231 ? -13.961 1.815 4.914 1 98.69 231 ASP A CA 1
ATOM 1725 C C . ASP A 1 231 ? -13.539 2.535 6.191 1 98.69 231 ASP A C 1
ATOM 1727 O O . ASP A 1 231 ? -14.352 3.199 6.832 1 98.69 231 ASP A O 1
ATOM 1731 N N . LEU A 1 232 ? -12.32 2.389 6.566 1 97.62 232 LEU A N 1
ATOM 1732 C CA . LEU A 1 232 ? -11.797 3.025 7.773 1 97.62 232 LEU A CA 1
ATOM 1733 C C . LEU A 1 232 ? -11.664 4.531 7.578 1 97.62 232 LEU A C 1
ATOM 1735 O O . LEU A 1 232 ? -12.055 5.312 8.445 1 97.62 232 LEU A O 1
ATOM 1739 N N . ILE A 1 233 ? -11.109 4.965 6.461 1 96.5 233 ILE A N 1
ATOM 1740 C CA . ILE A 1 233 ? -10.914 6.371 6.133 1 96.5 233 ILE A CA 1
ATOM 1741 C C . ILE A 1 233 ? -12.266 7.062 5.973 1 96.5 233 ILE A C 1
ATOM 1743 O O . ILE A 1 233 ? -12.445 8.203 6.414 1 96.5 233 ILE A O 1
ATOM 1747 N N . GLY A 1 234 ? -13.203 6.352 5.527 1 97.81 234 GLY A N 1
ATOM 1748 C CA . GLY A 1 234 ? -14.469 6.891 5.055 1 97.81 234 GLY A CA 1
ATOM 1749 C C . GLY A 1 234 ? -14.508 7.086 3.549 1 97.81 234 GLY A C 1
ATOM 1750 O O . GLY A 1 234 ? -13.688 7.824 2.992 1 97.81 234 GLY A O 1
ATOM 1751 N N . LEU A 1 235 ? -15.484 6.465 2.91 1 98.69 235 LEU A N 1
ATOM 1752 C CA . LEU A 1 235 ? -15.531 6.438 1.453 1 98.69 235 LEU A CA 1
ATOM 1753 C C . LEU A 1 235 ? -15.844 7.82 0.891 1 98.69 235 LEU A C 1
ATOM 1755 O O . LEU A 1 235 ? -15.438 8.148 -0.225 1 98.69 235 LEU A O 1
ATOM 1759 N N . ASP A 1 236 ? -16.516 8.625 1.663 1 97.62 236 ASP A N 1
ATOM 1760 C CA . ASP A 1 236 ? -16.75 10.008 1.244 1 97.62 236 ASP A CA 1
ATOM 1761 C C . ASP A 1 236 ? -15.445 10.805 1.224 1 97.62 236 ASP A C 1
ATOM 1763 O O . ASP A 1 236 ? -15.25 11.656 0.355 1 97.62 236 ASP A O 1
ATOM 1767 N N . VAL A 1 237 ? -14.586 10.594 2.17 1 95.75 237 VAL A N 1
ATOM 1768 C CA . VAL A 1 237 ? -13.281 11.242 2.211 1 95.75 237 VAL A CA 1
ATOM 1769 C C . VAL A 1 237 ? -12.438 10.773 1.032 1 95.75 237 VAL A C 1
ATOM 1771 O O . VAL A 1 237 ? -11.797 11.586 0.354 1 95.75 237 VAL A O 1
ATOM 1774 N N . CYS A 1 238 ? -12.453 9.453 0.741 1 98.25 238 CYS A N 1
ATOM 1775 C CA . CYS A 1 238 ? -11.734 8.914 -0.41 1 98.25 238 CYS A CA 1
ATOM 1776 C C . CYS A 1 238 ? -12.203 9.578 -1.701 1 98.25 238 CYS A C 1
ATOM 1778 O O . CYS A 1 238 ? -11.383 10.008 -2.516 1 98.25 238 CYS A O 1
ATOM 1780 N N . LEU A 1 239 ? -13.508 9.664 -1.821 1 98.31 239 LEU A N 1
ATOM 1781 C CA . LEU A 1 239 ? -14.078 10.281 -3.016 1 98.31 239 LEU A CA 1
ATOM 1782 C C . LEU A 1 239 ? -13.641 11.734 -3.137 1 98.31 239 LEU A C 1
ATOM 1784 O O . LEU A 1 239 ? -13.258 12.188 -4.219 1 98.31 239 LEU A O 1
ATOM 1788 N N . ALA A 1 240 ? -13.688 12.438 -2.066 1 95.81 240 ALA A N 1
ATOM 1789 C CA . ALA A 1 240 ? -13.312 13.852 -2.072 1 95.81 240 ALA A CA 1
ATOM 1790 C C . ALA A 1 240 ? -11.867 14.031 -2.531 1 95.81 240 ALA A C 1
ATOM 1792 O O . ALA A 1 240 ? -11.57 14.922 -3.334 1 95.81 240 ALA A O 1
ATOM 1793 N N . ILE A 1 241 ? -11 13.242 -2.02 1 96.44 241 ILE A N 1
ATOM 1794 C CA . ILE A 1 241 ? -9.594 13.344 -2.371 1 96.44 241 ILE A CA 1
ATOM 1795 C C . ILE A 1 241 ? -9.398 13.008 -3.848 1 96.44 241 ILE A C 1
ATOM 1797 O O . ILE A 1 241 ? -8.672 13.703 -4.562 1 96.44 241 ILE A O 1
ATOM 1801 N N . MET A 1 242 ? -10.062 11.914 -4.344 1 98.06 242 MET A N 1
ATOM 1802 C CA . MET A 1 242 ? -9.992 11.586 -5.766 1 98.06 242 MET A CA 1
ATOM 1803 C C . MET A 1 242 ? -10.445 12.758 -6.621 1 98.06 242 MET A C 1
ATOM 1805 O O . MET A 1 242 ? -9.82 13.07 -7.637 1 98.06 242 MET A O 1
ATOM 1809 N N . ASP A 1 243 ? -11.484 13.375 -6.211 1 96.88 243 ASP A N 1
ATOM 1810 C CA . ASP A 1 243 ? -12.023 14.492 -6.973 1 96.88 243 ASP A CA 1
ATOM 1811 C C . ASP A 1 243 ? -11.055 15.672 -6.98 1 96.88 243 ASP A C 1
ATOM 1813 O O . ASP A 1 243 ? -10.906 16.359 -7.996 1 96.88 243 ASP A O 1
ATOM 1817 N N . VAL A 1 244 ? -10.414 15.945 -5.879 1 95.25 244 VAL A N 1
ATOM 1818 C CA . VAL A 1 244 ? -9.414 17 -5.824 1 95.25 244 VAL A CA 1
ATOM 1819 C C . VAL A 1 244 ? -8.266 16.688 -6.777 1 95.25 244 VAL A C 1
ATOM 1821 O O . VAL A 1 244 ? -7.828 17.547 -7.547 1 95.25 244 VAL A O 1
ATOM 1824 N N . LEU A 1 245 ? -7.773 15.43 -6.742 1 97.06 245 LEU A N 1
ATOM 1825 C CA . LEU A 1 245 ? -6.691 15.008 -7.625 1 97.06 245 LEU A CA 1
ATOM 1826 C C . LEU A 1 245 ? -7.082 15.188 -9.086 1 97.06 245 LEU A C 1
ATOM 1828 O O . LEU A 1 245 ? -6.32 15.75 -9.875 1 97.06 245 LEU A O 1
ATOM 1832 N N . TYR A 1 246 ? -8.266 14.773 -9.422 1 97.62 246 TYR A N 1
ATOM 1833 C CA . TYR A 1 246 ? -8.742 14.875 -10.797 1 97.62 246 TYR A CA 1
ATOM 1834 C C . TYR A 1 246 ? -8.875 16.328 -11.227 1 97.62 246 TYR A C 1
ATOM 1836 O O . TYR A 1 246 ? -8.406 16.703 -12.305 1 97.62 246 TYR A O 1
ATOM 1844 N N . LYS A 1 247 ? -9.445 17.094 -10.422 1 95.88 247 LYS A N 1
ATOM 1845 C CA . LYS A 1 247 ? -9.672 18.5 -10.734 1 95.88 247 LYS A CA 1
ATOM 1846 C C . LYS A 1 247 ? -8.352 19.25 -10.898 1 95.88 247 LYS A C 1
ATOM 1848 O O . LYS A 1 247 ? -8.172 20 -11.859 1 95.88 247 LYS A O 1
ATOM 1853 N N . GLU A 1 248 ? -7.426 19.078 -9.992 1 95.44 248 GLU A N 1
ATOM 1854 C CA . GLU A 1 248 ? -6.188 19.844 -9.953 1 95.44 248 GLU A CA 1
ATOM 1855 C C . GLU A 1 248 ? -5.223 19.406 -11.047 1 95.44 248 GLU A C 1
ATOM 1857 O O . GLU A 1 248 ? -4.457 20.203 -11.57 1 95.44 248 GLU A O 1
ATOM 1862 N N . THR A 1 249 ? -5.262 18.078 -11.438 1 95.06 249 THR A N 1
ATOM 1863 C CA . THR A 1 249 ? -4.301 17.578 -12.414 1 95.06 249 THR A CA 1
ATOM 1864 C C . THR A 1 249 ? -4.902 17.578 -13.812 1 95.06 249 THR A C 1
ATOM 1866 O O . THR A 1 249 ? -4.176 17.625 -14.805 1 95.06 249 THR A O 1
ATOM 1869 N N . GLY A 1 250 ? -6.191 17.453 -13.859 1 96 250 GLY A N 1
ATOM 1870 C CA . GLY A 1 250 ? -6.867 17.281 -15.133 1 96 250 GLY A CA 1
ATOM 1871 C C . GLY A 1 250 ? -6.59 15.922 -15.766 1 96 250 GLY A C 1
ATOM 1872 O O . GLY A 1 250 ? -6.863 15.719 -16.953 1 96 250 GLY A O 1
ATOM 1873 N N . ASP A 1 251 ? -5.941 15.062 -15.086 1 95.88 251 ASP A N 1
ATOM 1874 C CA . ASP A 1 251 ? -5.562 13.742 -15.57 1 95.88 251 ASP A CA 1
ATOM 1875 C C . ASP A 1 251 ? -6.625 12.703 -15.211 1 95.88 251 ASP A C 1
ATOM 1877 O O . ASP A 1 251 ? -6.93 12.492 -14.031 1 95.88 251 ASP A O 1
ATOM 1881 N N . SER A 1 252 ? -7.105 11.992 -16.172 1 95.62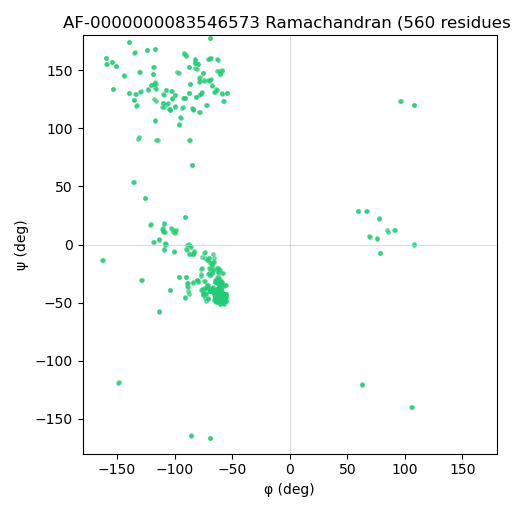 252 SER A N 1
ATOM 1882 C CA . SER A 1 252 ? -8.188 11.039 -15.977 1 95.62 252 SER A CA 1
ATOM 1883 C C . SER A 1 252 ? -7.73 9.836 -15.172 1 95.62 252 SER A C 1
ATOM 1885 O O . SER A 1 252 ? -8.547 9.047 -14.695 1 95.62 252 SER A O 1
ATOM 1887 N N . LYS A 1 253 ? -6.469 9.68 -14.961 1 96.44 253 LYS A N 1
ATOM 1888 C CA . LYS A 1 253 ? -5.992 8.57 -14.141 1 96.44 253 LYS A CA 1
ATOM 1889 C C . LYS A 1 253 ? -6.504 8.68 -12.711 1 96.44 253 LYS A C 1
ATOM 1891 O O . LYS A 1 253 ? -6.602 7.676 -12 1 96.44 253 LYS A O 1
ATOM 1896 N N . TYR A 1 254 ? -6.922 9.938 -12.328 1 97.62 254 TYR A N 1
ATOM 1897 C CA . TYR A 1 254 ? -7.352 10.172 -10.961 1 97.62 254 TYR A CA 1
ATOM 1898 C C . TYR A 1 254 ? -8.867 10.172 -10.852 1 97.62 254 TYR A C 1
ATOM 1900 O O . TYR A 1 254 ? -9.43 10.562 -9.828 1 97.62 254 TYR A O 1
ATOM 1908 N N . ARG A 1 255 ? -9.523 9.773 -11.898 1 97.5 255 ARG A N 1
ATOM 1909 C CA . ARG A 1 255 ? -10.977 9.703 -11.805 1 97.5 255 ARG A CA 1
ATOM 1910 C C . ARG A 1 255 ? -11.414 8.672 -10.773 1 97.5 255 ARG A C 1
ATOM 1912 O O . ARG A 1 255 ? -10.867 7.566 -10.734 1 97.5 255 ARG A O 1
ATOM 1919 N N . ALA A 1 256 ? -12.352 9.047 -9.922 1 98.38 256 ALA A N 1
ATOM 1920 C CA . ALA A 1 256 ? -12.93 8.086 -8.984 1 98.38 256 ALA A CA 1
ATOM 1921 C C . ALA A 1 256 ? -13.75 7.035 -9.711 1 98.38 256 ALA A C 1
ATOM 1923 O O . ALA A 1 256 ? -14.461 7.344 -10.672 1 98.38 256 ALA A O 1
ATOM 1924 N N . HIS A 1 257 ? -13.625 5.805 -9.328 1 98.38 257 HIS A N 1
ATOM 1925 C CA . HIS A 1 257 ? -14.469 4.762 -9.906 1 98.38 257 HIS A CA 1
ATOM 1926 C C . HIS A 1 257 ? -15.945 5.035 -9.641 1 98.38 257 HIS A C 1
ATOM 1928 O O . HIS A 1 257 ? -16.312 5.496 -8.555 1 98.38 257 HIS A O 1
ATOM 1934 N N . SER A 1 258 ? -16.875 4.688 -10.531 1 98.38 258 SER A N 1
ATOM 1935 C CA . SER A 1 258 ? -18.297 4.977 -10.414 1 98.38 258 SER A CA 1
ATOM 1936 C C . SER A 1 258 ? -18.922 4.258 -9.227 1 98.38 258 SER A C 1
ATOM 1938 O O . SER A 1 258 ? -19.859 4.762 -8.602 1 98.38 258 SER A O 1
ATOM 1940 N N . LEU A 1 259 ? -18.375 3.102 -8.891 1 98.75 259 LEU A N 1
ATOM 1941 C CA . LEU A 1 259 ? -18.891 2.371 -7.742 1 98.75 259 LEU A CA 1
ATOM 1942 C C . LEU A 1 259 ? -18.641 3.141 -6.449 1 98.75 259 LEU A C 1
ATOM 1944 O O . LEU A 1 259 ? -19.484 3.131 -5.547 1 98.75 259 LEU A O 1
ATOM 1948 N N . LEU A 1 260 ? -17.453 3.748 -6.312 1 98.81 260 LEU A N 1
ATOM 1949 C CA . LEU A 1 260 ? -17.156 4.582 -5.152 1 98.81 260 LEU A CA 1
ATOM 1950 C C . LEU A 1 260 ? -18.203 5.691 -5.008 1 98.81 260 LEU A C 1
ATOM 1952 O O . LEU A 1 260 ? -18.719 5.918 -3.918 1 98.81 260 LEU A O 1
ATOM 1956 N N . ARG A 1 261 ? -18.516 6.359 -6.113 1 98.56 261 ARG A N 1
ATOM 1957 C CA . ARG A 1 261 ? -19.531 7.414 -6.117 1 98.56 261 ARG A CA 1
ATOM 1958 C C . ARG A 1 261 ? -20.891 6.871 -5.699 1 98.56 261 ARG A C 1
ATOM 1960 O O . ARG A 1 261 ? -21.609 7.523 -4.945 1 98.56 261 ARG A O 1
ATOM 1967 N N . LYS A 1 262 ? -21.25 5.695 -6.23 1 98.62 262 LYS A N 1
ATOM 1968 C CA . LYS A 1 262 ? -22.531 5.062 -5.914 1 98.62 262 LYS A CA 1
ATOM 1969 C C . LYS A 1 262 ? -22.625 4.746 -4.426 1 98.62 262 LYS A C 1
ATOM 1971 O O . LYS A 1 262 ? -23.672 4.977 -3.805 1 98.62 262 LYS A O 1
ATOM 1976 N N . TYR A 1 263 ? -21.547 4.145 -3.881 1 98.62 263 TYR A N 1
ATOM 1977 C CA . TYR A 1 263 ? -21.531 3.824 -2.457 1 98.62 263 TYR A CA 1
ATOM 1978 C C . TYR A 1 263 ? -21.734 5.078 -1.615 1 98.62 263 TYR A C 1
ATOM 1980 O O . TYR A 1 263 ? -22.547 5.082 -0.679 1 98.62 263 TYR A O 1
ATOM 1988 N N . VAL A 1 264 ? -21.047 6.18 -1.934 1 98.56 264 VAL A N 1
ATOM 1989 C CA . VAL A 1 264 ? -21.141 7.434 -1.192 1 98.56 264 VAL A CA 1
ATOM 1990 C C . VAL A 1 264 ? -22.562 7.992 -1.297 1 98.56 264 VAL A C 1
ATOM 1992 O O . VAL A 1 264 ? -23.141 8.406 -0.294 1 98.56 264 VAL A O 1
ATOM 1995 N N . ARG A 1 265 ? -23.172 7.984 -2.48 1 98.12 265 ARG A N 1
ATOM 1996 C CA . ARG A 1 265 ? -24.547 8.453 -2.691 1 98.12 265 ARG A CA 1
ATOM 1997 C C . ARG A 1 265 ? -25.531 7.641 -1.87 1 98.12 265 ARG A C 1
ATOM 1999 O O . ARG A 1 265 ? -26.516 8.18 -1.363 1 98.12 265 ARG A O 1
ATOM 2006 N N . GLY A 1 266 ? -25.219 6.355 -1.732 1 98.12 266 GLY A N 1
ATOM 2007 C CA . GLY A 1 266 ? -26.109 5.445 -1.015 1 98.12 266 GLY A CA 1
ATOM 2008 C C . GLY A 1 266 ? -25.906 5.488 0.489 1 98.12 266 GLY A C 1
ATOM 2009 O O . GLY A 1 266 ? -26.625 4.812 1.232 1 98.12 266 GLY A O 1
ATOM 2010 N N . GLY A 1 267 ? -24.969 6.168 0.951 1 97.88 267 GLY A N 1
ATOM 2011 C CA . GLY A 1 267 ? -24.734 6.305 2.379 1 97.88 267 GLY A CA 1
ATOM 2012 C C . GLY A 1 267 ? -23.906 5.172 2.955 1 97.88 267 GLY A C 1
ATOM 2013 O O . GLY A 1 267 ? -23.875 4.973 4.172 1 97.88 267 GLY A O 1
ATOM 2014 N N . LEU A 1 268 ? -23.312 4.34 2.135 1 98.19 268 LEU A N 1
ATOM 2015 C CA . LEU A 1 268 ? -22.375 3.299 2.547 1 98.19 268 LEU A CA 1
ATOM 2016 C C . LEU A 1 268 ? -20.953 3.85 2.641 1 98.19 268 LEU A C 1
ATOM 2018 O O . LEU A 1 268 ? -20.172 3.713 1.699 1 98.19 268 LEU A O 1
ATOM 2022 N N . LEU A 1 269 ? -20.609 4.328 3.775 1 98.31 269 LEU A N 1
ATOM 2023 C CA . LEU A 1 269 ? -19.391 5.133 3.898 1 98.31 269 LEU A CA 1
ATOM 2024 C C . LEU A 1 269 ? -18.297 4.367 4.641 1 98.31 269 LEU A C 1
ATOM 2026 O O . LEU A 1 269 ? -17.203 4.879 4.828 1 98.31 269 LEU A O 1
ATOM 2030 N N . GLY A 1 270 ? -18.547 3.139 5.07 1 98.31 270 GLY A N 1
ATOM 2031 C CA . GLY A 1 270 ? -17.578 2.332 5.797 1 98.31 270 GLY A CA 1
ATOM 2032 C C . GLY A 1 270 ? -17.891 2.207 7.277 1 98.31 270 GLY A C 1
ATOM 2033 O O . GLY A 1 270 ? -19.047 2.031 7.656 1 98.31 270 GLY A O 1
ATOM 2034 N N . ARG A 1 271 ? -16.984 2.258 8.109 1 97.75 271 ARG A N 1
ATOM 2035 C CA . ARG A 1 271 ? -17.141 2 9.539 1 97.75 271 ARG A CA 1
ATOM 2036 C C . ARG A 1 271 ? -18.062 3.021 10.188 1 97.75 271 ARG A C 1
ATOM 2038 O O . ARG A 1 271 ? -18.875 2.672 11.039 1 97.75 271 ARG A O 1
ATOM 2045 N N . LYS A 1 272 ? -17.969 4.301 9.781 1 95.38 272 LYS A N 1
ATOM 2046 C CA . LYS A 1 272 ? -18.703 5.375 10.43 1 95.38 272 LYS A CA 1
ATOM 2047 C C . LYS A 1 272 ? -20.203 5.215 10.211 1 95.38 272 LYS A C 1
ATOM 2049 O O . LYS A 1 272 ? -21.016 5.742 10.977 1 95.38 272 LYS A O 1
ATOM 2054 N N . THR A 1 273 ? -20.609 4.477 9.188 1 97.62 273 THR A N 1
ATOM 2055 C CA . THR A 1 273 ? -22.016 4.176 8.945 1 97.62 273 THR A CA 1
ATOM 2056 C C . THR A 1 273 ? -22.297 2.688 9.133 1 97.62 273 THR A C 1
ATOM 2058 O O . THR A 1 273 ? -23.344 2.188 8.711 1 97.62 273 THR A O 1
ATOM 2061 N N . LYS A 1 274 ? -21.297 1.984 9.539 1 97.69 274 LYS A N 1
ATOM 2062 C CA . LYS A 1 274 ? -21.359 0.576 9.914 1 97.69 274 LYS A CA 1
ATOM 2063 C C . LYS A 1 274 ? -21.453 -0.319 8.68 1 97.69 274 LYS A C 1
ATOM 2065 O O . LYS A 1 274 ? -21.688 -1.523 8.797 1 97.69 274 LYS A O 1
ATOM 2070 N N . LYS A 1 275 ? -21.344 0.304 7.508 1 97.75 275 LYS A N 1
ATOM 2071 C CA . LYS A 1 275 ? -21.375 -0.517 6.301 1 97.75 275 LYS A CA 1
ATOM 2072 C C . LYS A 1 275 ? -20.625 0.164 5.156 1 97.75 275 LYS A C 1
ATOM 2074 O O . LYS A 1 275 ? -20.781 1.364 4.926 1 97.75 275 LYS A O 1
ATOM 2079 N N . GLY A 1 276 ? -19.828 -0.469 4.457 1 98.25 276 GLY A N 1
ATOM 2080 C CA . GLY A 1 276 ? -19.141 -0.161 3.213 1 98.25 276 GLY A CA 1
ATOM 2081 C C . GLY A 1 276 ? -18.875 -1.386 2.355 1 98.25 276 GLY A C 1
ATOM 2082 O O . GLY A 1 276 ? -19.812 -2.131 2.033 1 98.25 276 GLY A O 1
ATOM 2083 N N . PHE A 1 277 ? -17.609 -1.658 2.107 1 98.69 277 PHE A N 1
ATOM 2084 C CA . PHE A 1 277 ? -17.281 -2.887 1.394 1 98.69 277 PHE A CA 1
ATOM 2085 C C . PHE A 1 277 ? -17.391 -4.094 2.316 1 98.69 277 PHE A C 1
ATOM 2087 O O . PHE A 1 277 ? -17.516 -5.23 1.852 1 98.69 277 PHE A O 1
ATOM 2094 N N . PHE A 1 278 ? -17.328 -3.783 3.604 1 98.44 278 PHE A N 1
ATOM 2095 C CA . PHE A 1 278 ? -17.531 -4.797 4.629 1 98.44 278 PHE A CA 1
ATOM 2096 C C . PHE A 1 278 ? -18.656 -4.379 5.574 1 98.44 278 PHE A C 1
ATOM 2098 O O . PHE A 1 278 ? -19.141 -3.248 5.512 1 98.44 278 PHE A O 1
ATOM 2105 N N . ASN A 1 279 ? -19.109 -5.32 6.371 1 97.62 279 ASN A N 1
ATOM 2106 C CA . ASN A 1 279 ? -20.141 -5.078 7.371 1 97.62 279 ASN A CA 1
ATOM 2107 C C . ASN A 1 279 ? -19.547 -4.902 8.766 1 97.62 279 ASN A C 1
ATOM 2109 O O . ASN A 1 279 ? -18.781 -5.754 9.227 1 97.62 279 ASN A O 1
ATOM 2113 N N . TYR A 1 280 ? -19.969 -3.77 9.438 1 96.62 280 TYR A N 1
ATOM 2114 C CA . TYR A 1 280 ? -19.375 -3.439 10.727 1 96.62 280 TYR A CA 1
ATOM 2115 C C . TYR A 1 280 ? -20.453 -3.371 11.812 1 96.62 280 TYR A C 1
ATOM 2117 O O . TYR A 1 280 ? -20.234 -2.764 12.867 1 96.62 280 TYR A O 1
ATOM 2125 N N . THR A 1 281 ? -21.562 -3.857 11.664 1 90.75 281 THR A N 1
ATOM 2126 C CA . THR A 1 281 ? -22.641 -3.818 12.648 1 90.75 281 THR A CA 1
ATOM 2127 C C . THR A 1 281 ? -22.266 -4.629 13.883 1 90.75 281 THR A C 1
ATOM 2129 O O . THR A 1 281 ? -22.797 -4.387 14.969 1 90.75 281 THR A O 1
ATOM 2132 N N . ARG A 1 282 ? -21.422 -5.367 14.109 1 66.94 282 ARG A N 1
ATOM 2133 C CA . ARG A 1 282 ? -21.344 -6.105 15.367 1 66.94 282 ARG A CA 1
ATOM 2134 C C . ARG A 1 282 ? -21 -5.184 16.531 1 66.94 282 ARG A C 1
ATOM 2136 O O . ARG A 1 282 ? -20.312 -4.176 16.344 1 66.94 282 ARG A O 1
ATOM 2143 N N . MET B 1 1 ? -3.342 -35.625 -4.852 1 88 1 MET B N 1
ATOM 2144 C CA . MET B 1 1 ? -2.15 -35.25 -5.605 1 88 1 MET B CA 1
ATOM 2145 C C . MET B 1 1 ? -0.884 -35.594 -4.828 1 88 1 MET B C 1
ATOM 2147 O O . MET B 1 1 ? -0.813 -35.375 -3.619 1 88 1 MET B O 1
ATOM 2151 N N . GLU B 1 2 ? 0.067 -36.25 -5.477 1 91.06 2 GLU B N 1
ATOM 2152 C CA . GLU B 1 2 ? 1.269 -36.688 -4.762 1 91.06 2 GLU B CA 1
ATOM 2153 C C . GLU B 1 2 ? 2.531 -36.25 -5.504 1 91.06 2 GLU B C 1
ATOM 2155 O O . GLU B 1 2 ? 3.557 -35.969 -4.883 1 91.06 2 GLU B O 1
ATOM 2160 N N . LYS B 1 3 ? 2.432 -36.156 -6.812 1 98 3 LYS B N 1
ATOM 2161 C CA . LYS B 1 3 ? 3.607 -35.875 -7.633 1 98 3 LYS B CA 1
ATOM 2162 C C . LYS B 1 3 ? 3.461 -34.562 -8.391 1 98 3 LYS B C 1
ATOM 2164 O O . LYS B 1 3 ? 2.5 -34.375 -9.141 1 98 3 LYS B O 1
ATOM 2169 N N . ILE B 1 4 ? 4.438 -33.719 -8.188 1 98.69 4 ILE B N 1
ATOM 2170 C CA . ILE B 1 4 ? 4.406 -32.375 -8.75 1 98.69 4 ILE B CA 1
ATOM 2171 C C . ILE B 1 4 ? 5.566 -32.188 -9.727 1 98.69 4 ILE B C 1
ATOM 2173 O O . ILE B 1 4 ? 6.684 -32.656 -9.461 1 98.69 4 ILE B O 1
ATOM 2177 N N . PHE B 1 5 ? 5.297 -31.625 -10.852 1 98.88 5 PHE B N 1
ATOM 2178 C CA . PHE B 1 5 ? 6.301 -31.281 -11.844 1 98.88 5 PHE B CA 1
ATOM 2179 C C . PHE B 1 5 ? 6.461 -29.766 -11.953 1 98.88 5 PHE B C 1
ATOM 2181 O O . PHE B 1 5 ? 5.504 -29.062 -12.281 1 98.88 5 PHE B O 1
ATOM 2188 N N . VAL B 1 6 ? 7.641 -29.234 -11.664 1 98.88 6 VAL B N 1
ATOM 2189 C CA . VAL B 1 6 ? 7.891 -27.797 -11.727 1 98.88 6 VAL B CA 1
ATOM 2190 C C . VAL B 1 6 ? 8.82 -27.484 -12.898 1 98.88 6 VAL B C 1
ATOM 2192 O O . VAL B 1 6 ? 9.914 -28.031 -12.992 1 98.88 6 VAL B O 1
ATOM 2195 N N . LEU B 1 7 ? 8.344 -26.641 -13.797 1 98.56 7 LEU B N 1
ATOM 2196 C CA . LEU B 1 7 ? 9.125 -26.25 -14.961 1 98.56 7 LEU B CA 1
ATOM 2197 C C . LEU B 1 7 ? 9.781 -24.891 -14.742 1 98.56 7 LEU B C 1
ATOM 2199 O O . LEU B 1 7 ? 9.102 -23.875 -14.648 1 98.56 7 LEU B O 1
ATOM 2203 N N . GLY B 1 8 ? 11.07 -24.859 -14.781 1 97.75 8 GLY B N 1
ATOM 2204 C CA . GLY B 1 8 ? 11.859 -23.688 -14.438 1 97.75 8 GLY B CA 1
ATOM 2205 C C . GLY B 1 8 ? 12.594 -23.828 -13.109 1 97.75 8 GLY B C 1
ATOM 2206 O O . GLY B 1 8 ? 11.961 -24.016 -12.07 1 97.75 8 GLY B O 1
ATOM 2207 N N . ALA B 1 9 ? 13.906 -23.734 -13.156 1 97.75 9 ALA B N 1
ATOM 2208 C CA . ALA B 1 9 ? 14.703 -23.953 -11.953 1 97.75 9 ALA B CA 1
ATOM 2209 C C . ALA B 1 9 ? 15.305 -22.656 -11.445 1 97.75 9 ALA B C 1
ATOM 2211 O O . ALA B 1 9 ? 16.281 -22.672 -10.688 1 97.75 9 ALA B O 1
ATOM 2212 N N . GLY B 1 10 ? 14.734 -21.531 -11.922 1 95.75 10 GLY B N 1
ATOM 2213 C CA . GLY B 1 10 ? 15.148 -20.25 -11.375 1 95.75 10 GLY B CA 1
ATOM 2214 C C . GLY B 1 10 ? 14.703 -20.047 -9.945 1 95.75 10 GLY B C 1
ATOM 2215 O O . GLY B 1 10 ? 14.266 -20.984 -9.281 1 95.75 10 GLY B O 1
ATOM 2216 N N . THR B 1 11 ? 14.789 -18.812 -9.461 1 94.12 11 THR B N 1
ATOM 2217 C CA . THR B 1 11 ? 14.492 -18.469 -8.078 1 94.12 11 THR B CA 1
ATOM 2218 C C . THR B 1 11 ? 13.07 -18.891 -7.711 1 94.12 11 THR B C 1
ATOM 2220 O O . THR B 1 11 ? 12.852 -19.531 -6.688 1 94.12 11 THR B O 1
ATOM 2223 N N . MET B 1 12 ? 12.117 -18.5 -8.531 1 96.12 12 MET B N 1
ATOM 2224 C CA . MET B 1 12 ? 10.719 -18.828 -8.242 1 96.12 12 MET B CA 1
ATOM 2225 C C . MET B 1 12 ? 10.492 -20.328 -8.297 1 96.12 12 MET B C 1
ATOM 2227 O O . MET B 1 12 ? 9.875 -20.906 -7.395 1 96.12 12 MET B O 1
ATOM 2231 N N . GLY B 1 13 ? 10.992 -20.938 -9.391 1 98.06 13 GLY B N 1
ATOM 2232 C CA . GLY B 1 13 ? 10.828 -22.375 -9.531 1 98.06 13 GLY B CA 1
ATOM 2233 C C . GLY B 1 13 ? 11.414 -23.156 -8.367 1 98.06 13 GLY B C 1
ATOM 2234 O O . GLY B 1 13 ? 10.75 -24.016 -7.789 1 98.06 13 GLY B O 1
ATOM 2235 N N . ALA B 1 14 ? 12.641 -22.828 -8.016 1 98.12 14 ALA B N 1
ATOM 2236 C CA . ALA B 1 14 ? 13.312 -23.484 -6.898 1 98.12 14 ALA B CA 1
ATOM 2237 C C . ALA B 1 14 ? 12.531 -23.297 -5.602 1 98.12 14 ALA B C 1
ATOM 2239 O O . ALA B 1 14 ? 12.406 -24.234 -4.801 1 98.12 14 ALA B O 1
ATOM 2240 N N . GLY B 1 15 ? 12.031 -22.109 -5.395 1 98.38 15 GLY B N 1
ATOM 2241 C CA . GLY B 1 15 ? 11.227 -21.844 -4.215 1 98.38 15 GLY B CA 1
ATOM 2242 C C . GLY B 1 15 ? 9.945 -22.656 -4.168 1 98.38 15 GLY B C 1
ATOM 2243 O O . GLY B 1 15 ? 9.555 -23.141 -3.105 1 98.38 15 GLY B O 1
ATOM 2244 N N . ILE B 1 16 ? 9.289 -22.734 -5.305 1 98.75 16 ILE B N 1
ATOM 2245 C CA . ILE B 1 16 ? 8.039 -23.484 -5.402 1 98.75 16 ILE B CA 1
ATOM 2246 C C . ILE B 1 16 ? 8.312 -24.969 -5.125 1 98.75 16 ILE B C 1
ATOM 2248 O O . ILE B 1 16 ? 7.57 -25.609 -4.387 1 98.75 16 ILE B O 1
ATOM 2252 N N . VAL B 1 17 ? 9.422 -25.484 -5.672 1 98.81 17 VAL B N 1
ATOM 2253 C CA . VAL B 1 17 ? 9.836 -26.859 -5.43 1 98.81 17 VAL B CA 1
ATOM 2254 C C . VAL B 1 17 ? 10.016 -27.094 -3.932 1 98.81 17 VAL B C 1
ATOM 2256 O O . VAL B 1 17 ? 9.5 -28.062 -3.381 1 98.81 17 VAL B O 1
ATOM 2259 N N . GLN B 1 18 ? 10.734 -26.219 -3.312 1 98.69 18 GLN B N 1
ATOM 2260 C CA . GLN B 1 18 ? 10.992 -26.328 -1.881 1 98.69 18 GLN B CA 1
ATOM 2261 C C . GLN B 1 18 ? 9.695 -26.312 -1.082 1 98.69 18 GLN B C 1
ATOM 2263 O O . GLN B 1 18 ? 9.539 -27.078 -0.123 1 98.69 18 GLN B O 1
ATOM 2268 N N . ALA B 1 19 ? 8.734 -25.438 -1.447 1 98.38 19 ALA B N 1
ATOM 2269 C CA . ALA B 1 19 ? 7.457 -25.312 -0.746 1 98.38 19 ALA B CA 1
ATOM 2270 C C . ALA B 1 19 ? 6.68 -26.625 -0.788 1 98.38 19 ALA B C 1
ATOM 2272 O O . ALA B 1 19 ? 6.125 -27.062 0.225 1 98.38 19 ALA B O 1
ATOM 2273 N N . PHE B 1 20 ? 6.648 -27.297 -1.912 1 98.75 20 PHE B N 1
ATOM 2274 C CA . PHE B 1 20 ? 5.926 -28.547 -2.064 1 98.75 20 PHE B CA 1
ATOM 2275 C C . PHE B 1 20 ? 6.648 -29.672 -1.344 1 98.75 20 PHE B C 1
ATOM 2277 O O . PHE B 1 20 ? 6.035 -30.438 -0.59 1 98.75 20 PHE B O 1
ATOM 2284 N N . ALA B 1 21 ? 7.938 -29.797 -1.561 1 98.69 21 ALA B N 1
ATOM 2285 C CA . ALA B 1 21 ? 8.719 -30.891 -1 1 98.69 21 ALA B CA 1
ATOM 2286 C C . ALA B 1 21 ? 8.703 -30.859 0.525 1 98.69 21 ALA B C 1
ATOM 2288 O O . ALA B 1 21 ? 8.688 -31.891 1.18 1 98.69 21 ALA B O 1
ATOM 2289 N N . ALA B 1 22 ? 8.766 -29.656 1.063 1 98.25 22 ALA B N 1
ATOM 2290 C CA . ALA B 1 22 ? 8.773 -29.484 2.514 1 98.25 22 ALA B CA 1
ATOM 2291 C C . ALA B 1 22 ? 7.496 -30.031 3.141 1 98.25 22 ALA B C 1
ATOM 2293 O O . ALA B 1 22 ? 7.457 -30.312 4.34 1 98.25 22 ALA B O 1
ATOM 2294 N N . LYS B 1 23 ? 6.488 -30.156 2.395 1 97.88 23 LYS B N 1
ATOM 2295 C CA . LYS B 1 23 ? 5.207 -30.609 2.93 1 97.88 23 LYS B CA 1
ATOM 2296 C C . LYS B 1 23 ? 4.883 -32.031 2.463 1 97.88 23 LYS B C 1
ATOM 2298 O O . LYS B 1 23 ? 3.732 -32.469 2.531 1 97.88 23 LYS B O 1
ATOM 2303 N N . GLY B 1 24 ? 5.809 -32.719 1.866 1 97.75 24 GLY B N 1
ATOM 2304 C CA . GLY B 1 24 ? 5.695 -34.156 1.683 1 97.75 24 GLY B CA 1
ATOM 2305 C C . GLY B 1 24 ? 5.418 -34.562 0.245 1 97.75 24 GLY B C 1
ATOM 2306 O O . GLY B 1 24 ? 5.316 -35.75 -0.067 1 97.75 24 GLY B O 1
ATOM 2307 N N . TYR B 1 25 ? 5.32 -33.625 -0.638 1 98.62 25 TYR B N 1
ATOM 2308 C CA . TYR B 1 25 ? 5.078 -33.938 -2.039 1 98.62 25 TYR B CA 1
ATOM 2309 C C . TYR B 1 25 ? 6.363 -34.406 -2.721 1 98.62 25 TYR B C 1
ATOM 2311 O O . TYR B 1 25 ? 7.449 -33.938 -2.402 1 98.62 25 TYR B O 1
ATOM 2319 N N . GLU B 1 26 ? 6.234 -35.344 -3.619 1 98.69 26 GLU B N 1
ATOM 2320 C CA . GLU B 1 26 ? 7.32 -35.656 -4.543 1 98.69 26 GLU B CA 1
ATOM 2321 C C . GLU B 1 26 ? 7.387 -34.656 -5.68 1 98.69 26 GLU B C 1
ATOM 2323 O O . GLU B 1 26 ? 6.383 -34.406 -6.348 1 98.69 26 GLU B O 1
ATOM 2328 N N . VAL B 1 27 ? 8.594 -34.094 -5.906 1 98.88 27 VAL B N 1
ATOM 2329 C CA . VAL B 1 27 ? 8.672 -33 -6.859 1 98.88 27 VAL B CA 1
ATOM 2330 C C . VAL B 1 27 ? 9.789 -33.281 -7.867 1 98.88 27 VAL B C 1
ATOM 2332 O O . VAL B 1 27 ? 10.891 -33.688 -7.492 1 98.88 27 VAL B O 1
ATOM 2335 N N . ILE B 1 28 ? 9.477 -33.125 -9.109 1 98.81 28 ILE B N 1
ATOM 2336 C CA . ILE B 1 28 ? 10.469 -33.125 -10.188 1 98.81 28 ILE B CA 1
ATOM 2337 C C . ILE B 1 28 ? 10.672 -31.719 -10.703 1 98.81 28 ILE B C 1
ATOM 2339 O O . ILE B 1 28 ? 9.711 -31.047 -11.109 1 98.81 28 ILE B O 1
ATOM 2343 N N . ILE B 1 29 ? 11.859 -31.219 -10.648 1 98.75 29 ILE B N 1
ATOM 2344 C CA . ILE B 1 29 ? 12.195 -29.906 -11.18 1 98.75 29 ILE B CA 1
ATOM 2345 C C . ILE B 1 29 ? 12.906 -30.062 -12.523 1 98.75 29 ILE B C 1
ATOM 2347 O O . ILE B 1 29 ? 13.891 -30.797 -12.633 1 98.75 29 ILE B O 1
ATOM 2351 N N . ARG B 1 30 ? 12.367 -29.406 -13.492 1 98.62 30 ARG B N 1
ATOM 2352 C CA . ARG B 1 30 ? 12.891 -29.5 -14.852 1 98.62 30 ARG B CA 1
ATOM 2353 C C . ARG B 1 30 ? 13.336 -28.141 -15.375 1 98.62 30 ARG B C 1
ATOM 2355 O O . ARG B 1 30 ? 12.648 -27.141 -15.18 1 98.62 30 ARG B O 1
ATOM 2362 N N . ASP B 1 31 ? 14.508 -28.062 -16.062 1 98.44 31 ASP B N 1
ATOM 2363 C CA . ASP B 1 31 ? 14.953 -26.938 -16.859 1 98.44 31 ASP B CA 1
ATOM 2364 C C . ASP B 1 31 ? 15.625 -27.391 -18.156 1 98.44 31 ASP B C 1
ATOM 2366 O O . ASP B 1 31 ? 15.766 -28.594 -18.391 1 98.44 31 ASP B O 1
ATOM 2370 N N . ILE B 1 32 ? 15.961 -26.469 -18.984 1 96.69 32 ILE B N 1
ATOM 2371 C CA . ILE B 1 32 ? 16.375 -26.797 -20.344 1 96.69 32 ILE B CA 1
ATOM 2372 C C . ILE B 1 32 ? 17.812 -27.328 -20.328 1 96.69 32 ILE B C 1
ATOM 2374 O O . ILE B 1 32 ? 18.203 -28.078 -21.219 1 96.69 32 ILE B O 1
ATOM 2378 N N . LYS B 1 33 ? 18.625 -26.922 -19.344 1 97.81 33 LYS B N 1
ATOM 2379 C CA . LYS B 1 33 ? 20.016 -27.359 -19.219 1 97.81 33 LYS B CA 1
ATOM 2380 C C . LYS B 1 33 ? 20.312 -27.859 -17.812 1 97.81 33 LYS B C 1
ATOM 2382 O O . LYS B 1 33 ? 19.766 -27.344 -16.828 1 97.81 33 LYS B O 1
ATOM 2387 N N . ASP B 1 34 ? 21.219 -28.812 -17.766 1 97.81 34 ASP B N 1
ATOM 2388 C CA . ASP B 1 34 ? 21.609 -29.391 -16.484 1 97.81 34 ASP B CA 1
ATOM 2389 C C . ASP B 1 34 ? 22.172 -28.312 -15.555 1 97.81 34 ASP B C 1
ATOM 2391 O O . ASP B 1 34 ? 21.953 -28.359 -14.344 1 97.81 34 ASP B O 1
ATOM 2395 N N . GLU B 1 35 ? 22.812 -27.359 -16.141 1 98.19 35 GLU B N 1
ATOM 2396 C CA . GLU B 1 35 ? 23.422 -26.297 -15.336 1 98.19 35 GLU B CA 1
ATOM 2397 C C . GLU B 1 35 ? 22.344 -25.531 -14.562 1 98.19 35 GLU B C 1
ATOM 2399 O O . GLU B 1 35 ? 22.578 -25.125 -13.422 1 98.19 35 GLU B O 1
ATOM 2404 N N . PHE B 1 36 ? 21.25 -25.266 -15.195 1 97.88 36 PHE B N 1
ATOM 2405 C CA . PHE B 1 36 ? 20.156 -24.547 -14.547 1 97.88 36 PHE B CA 1
ATOM 2406 C C . PHE B 1 36 ? 19.5 -25.406 -13.477 1 97.88 36 PHE B C 1
ATOM 2408 O O . PHE B 1 36 ? 19.172 -24.922 -12.398 1 97.88 36 PHE B O 1
ATOM 2415 N N . VAL B 1 37 ? 19.328 -26.703 -13.758 1 98.5 37 VAL B N 1
ATOM 2416 C CA . VAL B 1 37 ? 18.75 -27.641 -12.797 1 98.5 37 VAL B CA 1
ATOM 2417 C C . VAL B 1 37 ? 19.625 -27.688 -11.539 1 98.5 37 VAL B C 1
ATOM 2419 O O . VAL B 1 37 ? 19.125 -27.562 -10.422 1 98.5 37 VAL B O 1
ATOM 2422 N N . ASP B 1 38 ? 20.906 -27.812 -11.781 1 98.38 38 ASP B N 1
ATOM 2423 C CA . ASP B 1 38 ? 21.859 -27.906 -10.68 1 98.38 38 ASP B CA 1
ATOM 2424 C C . ASP B 1 38 ? 21.844 -26.625 -9.828 1 98.38 38 ASP B C 1
ATOM 2426 O O . ASP B 1 38 ? 21.891 -26.703 -8.602 1 98.38 38 ASP B O 1
ATOM 2430 N N . LYS B 1 39 ? 21.781 -25.547 -10.523 1 98 39 LYS B N 1
ATOM 2431 C CA . LYS B 1 39 ? 21.719 -24.281 -9.82 1 98 39 LYS B CA 1
ATOM 2432 C C . LYS B 1 39 ? 20.469 -24.188 -8.953 1 98 39 LYS B C 1
ATOM 2434 O O . LYS B 1 39 ? 20.531 -23.688 -7.824 1 98 39 LYS B O 1
ATOM 2439 N N . GLY B 1 40 ? 19.344 -24.578 -9.484 1 98.19 40 GLY B N 1
ATOM 2440 C CA . GLY B 1 40 ? 18.109 -24.594 -8.719 1 98.19 40 GLY B CA 1
ATOM 2441 C C . GLY B 1 40 ? 18.188 -25.5 -7.492 1 98.19 40 GLY B C 1
ATOM 2442 O O . GLY B 1 40 ? 17.797 -25.078 -6.395 1 98.19 40 GLY B O 1
ATOM 2443 N N . LEU B 1 41 ? 18.719 -26.688 -7.691 1 98.5 41 LEU B N 1
ATOM 2444 C CA . LEU B 1 41 ? 18.844 -27.641 -6.598 1 98.5 41 LEU B CA 1
ATOM 2445 C C . LEU B 1 41 ? 19.797 -27.109 -5.527 1 98.5 41 LEU B C 1
ATOM 2447 O O . LEU B 1 41 ? 19.531 -27.25 -4.332 1 98.5 41 LEU B O 1
ATOM 2451 N N . ALA B 1 42 ? 20.828 -26.516 -5.98 1 98.25 42 ALA B N 1
ATOM 2452 C CA . ALA B 1 42 ? 21.797 -25.938 -5.051 1 98.25 42 ALA B CA 1
ATOM 2453 C C . ALA B 1 42 ? 21.156 -24.812 -4.238 1 98.25 42 ALA B C 1
ATOM 2455 O O . ALA B 1 42 ? 21.438 -24.656 -3.047 1 98.25 42 ALA B O 1
ATOM 2456 N N . GLY B 1 43 ? 20.391 -24.016 -4.949 1 97.62 43 GLY B N 1
ATOM 2457 C CA . GLY B 1 43 ? 19.672 -22.953 -4.258 1 97.62 43 GLY B CA 1
ATOM 2458 C C . GLY B 1 43 ? 18.734 -23.469 -3.176 1 97.62 43 GLY B C 1
ATOM 2459 O O . GLY B 1 43 ? 18.672 -22.906 -2.084 1 97.62 43 GLY B O 1
ATOM 2460 N N . ILE B 1 44 ? 18.062 -24.516 -3.441 1 98.5 44 ILE B N 1
ATOM 2461 C CA . ILE B 1 44 ? 17.156 -25.125 -2.475 1 98.5 44 ILE B CA 1
ATOM 2462 C C . ILE B 1 44 ? 17.953 -25.625 -1.272 1 98.5 44 ILE B C 1
ATOM 2464 O O . ILE B 1 44 ? 17.594 -25.375 -0.125 1 98.5 44 ILE B O 1
ATOM 2468 N N . LYS B 1 45 ? 19 -26.328 -1.56 1 98.25 45 LYS B N 1
ATOM 2469 C CA . LYS B 1 45 ? 19.844 -26.875 -0.491 1 98.25 45 LYS B CA 1
ATOM 2470 C C . LYS B 1 45 ? 20.375 -25.75 0.402 1 98.25 45 LYS B C 1
ATOM 2472 O O . LYS B 1 45 ? 20.344 -25.875 1.629 1 98.25 45 LYS B O 1
ATOM 2477 N N . LYS B 1 46 ? 20.859 -24.766 -0.212 1 97.81 46 LYS B N 1
ATOM 2478 C CA . LYS B 1 46 ? 21.391 -23.625 0.532 1 97.81 46 LYS B CA 1
ATOM 2479 C C . LYS B 1 46 ? 20.328 -23.031 1.447 1 97.81 46 LYS B C 1
ATOM 2481 O O . LYS B 1 46 ? 20.625 -22.672 2.596 1 97.81 46 LYS B O 1
ATOM 2486 N N . ASN B 1 47 ? 19.156 -22.844 0.891 1 97.5 47 ASN B N 1
ATOM 2487 C CA . ASN B 1 47 ? 18.047 -22.312 1.678 1 97.5 47 ASN B CA 1
ATOM 2488 C C . ASN B 1 47 ? 17.719 -23.203 2.871 1 97.5 47 ASN B C 1
ATOM 2490 O O . ASN B 1 47 ? 17.469 -22.703 3.971 1 97.5 47 ASN B O 1
ATOM 2494 N N . LEU B 1 48 ? 17.703 -24.469 2.693 1 98.25 48 LEU B N 1
ATOM 2495 C CA . LEU B 1 48 ? 17.391 -25.422 3.758 1 98.25 48 LEU B CA 1
ATOM 2496 C C . LEU B 1 48 ? 18.5 -25.438 4.812 1 98.25 48 LEU B C 1
ATOM 2498 O O . LEU B 1 48 ? 18.219 -25.531 6.008 1 98.25 48 LEU B O 1
ATOM 2502 N N . GLU B 1 49 ? 19.719 -25.328 4.359 1 98.25 49 GLU B N 1
ATOM 2503 C CA . GLU B 1 49 ? 20.844 -25.25 5.285 1 98.25 49 GLU B CA 1
ATOM 2504 C C . GLU B 1 49 ? 20.734 -24.016 6.188 1 98.25 49 GLU B C 1
ATOM 2506 O O . GLU B 1 49 ? 21.047 -24.094 7.375 1 98.25 49 GLU B O 1
ATOM 2511 N N . ARG B 1 50 ? 20.344 -22.984 5.613 1 96.81 50 ARG B N 1
ATOM 2512 C CA . ARG B 1 50 ? 20.125 -21.766 6.391 1 96.81 50 ARG B CA 1
ATOM 2513 C C . ARG B 1 50 ? 19.062 -22 7.465 1 96.81 50 ARG B C 1
ATOM 2515 O O . ARG B 1 50 ? 19.203 -21.516 8.586 1 96.81 50 ARG B O 1
ATOM 2522 N N . LEU B 1 51 ? 17.984 -22.672 7.133 1 97.31 51 LEU B N 1
ATOM 2523 C CA . LEU B 1 51 ? 16.938 -22.984 8.094 1 97.31 51 LEU B CA 1
ATOM 2524 C C . LEU B 1 51 ? 17.453 -23.859 9.219 1 97.31 51 LEU B C 1
ATOM 2526 O O . LEU B 1 51 ? 17.047 -23.703 10.375 1 97.31 51 LEU B O 1
ATOM 2530 N N . VAL B 1 52 ? 18.312 -24.781 8.875 1 97.56 52 VAL B N 1
ATOM 2531 C CA . VAL B 1 52 ? 18.938 -25.625 9.883 1 97.56 52 VAL B CA 1
ATOM 2532 C C . VAL B 1 52 ? 19.797 -24.781 10.82 1 97.56 52 VAL B C 1
ATOM 2534 O O . VAL B 1 52 ? 19.719 -24.938 12.039 1 97.56 52 VAL B O 1
ATOM 2537 N N . SER B 1 53 ? 20.578 -23.922 10.203 1 98 53 SER B N 1
ATOM 2538 C CA . SER B 1 53 ? 21.453 -23.062 10.984 1 98 53 SER B CA 1
ATOM 2539 C C . SER B 1 53 ? 20.656 -22.188 11.938 1 98 53 SER B C 1
ATOM 2541 O O . SER B 1 53 ? 21.141 -21.859 13.031 1 98 53 SER B O 1
ATOM 2543 N N . LYS B 1 54 ? 19.484 -21.812 11.586 1 96.75 54 LYS B N 1
ATOM 2544 C CA . LYS B 1 54 ? 18.609 -20.984 12.406 1 96.75 54 LYS B CA 1
ATOM 2545 C C . LYS B 1 54 ? 17.766 -21.844 13.344 1 96.75 54 LYS B C 1
ATOM 2547 O O . LYS B 1 54 ? 16.875 -21.328 14.023 1 96.75 54 LYS B O 1
ATOM 2552 N N . GLU B 1 55 ? 17.938 -23.094 13.281 1 96.5 55 GLU B N 1
ATOM 2553 C CA . GLU B 1 55 ? 17.281 -24.062 14.148 1 96.5 55 GLU B CA 1
ATOM 2554 C C . GLU B 1 55 ? 15.773 -24.109 13.891 1 96.5 55 GLU B C 1
ATOM 2556 O O . GLU B 1 55 ? 14.992 -24.344 14.82 1 96.5 55 GLU B O 1
ATOM 2561 N N . LYS B 1 56 ? 15.445 -23.797 12.688 1 96.12 56 LYS B N 1
ATOM 2562 C CA . LYS B 1 56 ? 14.039 -23.875 12.312 1 96.12 56 LYS B CA 1
ATOM 2563 C C . LYS B 1 56 ? 13.648 -25.297 11.914 1 96.12 56 LYS B C 1
ATOM 2565 O O . LYS B 1 56 ? 12.484 -25.688 12.039 1 96.12 56 LYS B O 1
ATOM 2570 N N . ILE B 1 57 ? 14.57 -26.047 11.312 1 97.06 57 ILE B N 1
ATOM 2571 C CA . ILE B 1 57 ? 14.383 -27.453 10.992 1 97.06 57 ILE B CA 1
ATOM 2572 C C . ILE B 1 57 ? 15.625 -28.25 11.391 1 97.06 57 ILE B C 1
ATOM 2574 O O . ILE B 1 57 ? 16.672 -27.672 11.656 1 97.06 57 ILE B O 1
ATOM 2578 N N . THR B 1 58 ? 15.508 -29.562 11.445 1 97.88 58 THR B N 1
ATOM 2579 C CA . THR B 1 58 ? 16.641 -30.422 11.758 1 97.88 58 THR B CA 1
ATOM 2580 C C . THR B 1 58 ? 17.344 -30.859 10.477 1 97.88 58 THR B C 1
ATOM 2582 O O . THR B 1 58 ? 16.812 -30.719 9.383 1 97.88 58 THR B O 1
ATOM 2585 N N . VAL B 1 59 ? 18.547 -31.359 10.625 1 97.81 59 VAL B N 1
ATOM 2586 C CA . VAL B 1 59 ? 19.312 -31.906 9.5 1 97.81 59 VAL B CA 1
ATOM 2587 C C . VAL B 1 59 ? 18.547 -33.062 8.883 1 97.81 59 VAL B C 1
ATOM 2589 O O . VAL B 1 59 ? 18.516 -33.219 7.66 1 97.81 59 VAL B O 1
ATOM 2592 N N . GLU B 1 60 ? 17.953 -33.875 9.719 1 97.81 60 GLU B N 1
ATOM 2593 C CA . GLU B 1 60 ? 17.156 -35 9.242 1 97.81 60 GLU B CA 1
ATOM 2594 C C . GLU B 1 60 ? 15.992 -34.531 8.383 1 97.81 60 GLU B C 1
ATOM 2596 O O . GLU B 1 60 ? 15.703 -35.125 7.344 1 97.81 60 GLU B O 1
ATOM 2601 N N . ASN B 1 61 ? 15.297 -33.5 8.836 1 97.88 61 ASN B N 1
ATOM 2602 C CA . ASN B 1 61 ? 14.203 -32.906 8.07 1 97.88 61 ASN B CA 1
ATOM 2603 C C . ASN B 1 61 ? 14.672 -32.406 6.707 1 97.88 61 ASN B C 1
ATOM 2605 O O . ASN B 1 61 ? 13.992 -32.594 5.699 1 97.88 61 ASN B O 1
ATOM 2609 N N . MET B 1 62 ? 15.797 -31.703 6.695 1 98.25 62 MET B N 1
ATOM 2610 C CA . MET B 1 62 ? 16.375 -31.203 5.453 1 98.25 62 MET B CA 1
ATOM 2611 C C . MET B 1 62 ? 16.641 -32.344 4.473 1 98.25 62 MET B C 1
ATOM 2613 O O . MET B 1 62 ? 16.297 -32.25 3.295 1 98.25 62 MET B O 1
ATOM 2617 N N . GLU B 1 63 ? 17.234 -33.406 4.961 1 98 63 GLU B N 1
ATOM 2618 C CA . GLU B 1 63 ? 17.562 -34.531 4.113 1 98 63 GLU B CA 1
ATOM 2619 C C . GLU B 1 63 ? 16.297 -35.188 3.57 1 98 63 GLU B C 1
ATOM 2621 O O . GLU B 1 63 ? 16.25 -35.625 2.418 1 98 63 GLU B O 1
ATOM 2626 N N . GLU B 1 64 ? 15.344 -35.281 4.387 1 98.25 64 GLU B N 1
ATOM 2627 C CA . GLU B 1 64 ? 14.055 -35.844 3.959 1 98.25 64 GLU B CA 1
ATOM 2628 C C . GLU B 1 64 ? 13.445 -35 2.838 1 98.25 64 GLU B C 1
ATOM 2630 O O . GLU B 1 64 ? 12.945 -35.531 1.854 1 98.25 64 GLU B O 1
ATOM 2635 N N . ILE B 1 65 ? 13.445 -33.688 2.992 1 98.56 65 ILE B N 1
ATOM 2636 C CA . ILE B 1 65 ? 12.906 -32.781 1.985 1 98.56 65 ILE B CA 1
ATOM 2637 C C . ILE B 1 65 ? 13.656 -32.969 0.67 1 98.56 65 ILE B C 1
ATOM 2639 O O . ILE B 1 65 ? 13.047 -33.125 -0.388 1 98.56 65 ILE B O 1
ATOM 2643 N N . LEU B 1 66 ? 14.984 -32.969 0.745 1 98.62 66 LEU B N 1
ATOM 2644 C CA . LEU B 1 66 ? 15.828 -33.094 -0.443 1 98.62 66 LEU B CA 1
ATOM 2645 C C . LEU B 1 66 ? 15.602 -34.406 -1.147 1 98.62 66 LEU B C 1
ATOM 2647 O O . LEU B 1 66 ? 15.68 -34.5 -2.377 1 98.62 66 LEU B O 1
ATOM 2651 N N . SER B 1 67 ? 15.328 -35.438 -0.373 1 98.5 67 SER B N 1
ATOM 2652 C CA . SER B 1 67 ? 15.141 -36.781 -0.932 1 98.5 67 SER B CA 1
ATOM 2653 C C . SER B 1 67 ? 13.875 -36.844 -1.786 1 98.5 67 SER B C 1
ATOM 2655 O O . SER B 1 67 ? 13.727 -37.75 -2.607 1 98.5 67 SER B O 1
ATOM 2657 N N . ARG B 1 68 ? 12.984 -35.906 -1.642 1 98.62 68 ARG B N 1
ATOM 2658 C CA . ARG B 1 68 ? 11.719 -35.875 -2.375 1 98.62 68 ARG B CA 1
ATOM 2659 C C . ARG B 1 68 ? 11.867 -35.125 -3.691 1 98.62 68 ARG B C 1
ATOM 2661 O O . ARG B 1 68 ? 10.922 -35.062 -4.48 1 98.62 68 ARG B O 1
ATOM 2668 N N . ILE B 1 69 ? 13.023 -34.531 -3.955 1 98.75 69 ILE B N 1
ATOM 2669 C CA . ILE B 1 69 ? 13.227 -33.656 -5.105 1 98.75 69 ILE B CA 1
ATOM 2670 C C . ILE B 1 69 ? 14.125 -34.344 -6.125 1 98.75 69 ILE B C 1
ATOM 2672 O O . ILE B 1 69 ? 15.203 -34.844 -5.777 1 98.75 69 ILE B O 1
ATOM 2676 N N . THR B 1 70 ? 13.727 -34.406 -7.332 1 98.31 70 THR B N 1
ATOM 2677 C CA . THR B 1 70 ? 14.531 -34.938 -8.43 1 98.31 70 THR B CA 1
ATOM 2678 C C . THR B 1 70 ? 14.688 -33.875 -9.531 1 98.31 70 THR B C 1
ATOM 2680 O O . THR B 1 70 ? 13.727 -33.219 -9.914 1 98.31 70 THR B O 1
ATOM 2683 N N . GLY B 1 71 ? 15.938 -33.719 -10.016 1 98.56 71 GLY B N 1
ATOM 2684 C CA . GLY B 1 71 ? 16.203 -32.812 -11.125 1 98.56 71 GLY B CA 1
ATOM 2685 C C . GLY B 1 71 ? 16.281 -33.531 -12.461 1 98.56 71 GLY B C 1
ATOM 2686 O O . GLY B 1 71 ? 16.703 -34.688 -12.531 1 98.56 71 GLY B O 1
ATOM 2687 N N . THR B 1 72 ? 15.859 -32.812 -13.516 1 98.62 72 THR B N 1
ATOM 2688 C CA . THR B 1 72 ? 15.906 -33.438 -14.836 1 98.62 72 THR B CA 1
ATOM 2689 C C . THR B 1 72 ? 15.883 -32.406 -15.938 1 98.62 72 THR B C 1
ATOM 2691 O O . THR B 1 72 ? 15.586 -31.219 -15.68 1 98.62 72 THR B O 1
ATOM 2694 N N . THR B 1 73 ? 16.281 -32.719 -17.109 1 98.5 73 THR B N 1
ATOM 2695 C CA . THR B 1 73 ? 16.062 -31.922 -18.312 1 98.5 73 THR B CA 1
ATOM 2696 C C . THR B 1 73 ? 15.031 -32.594 -19.219 1 98.5 73 THR B C 1
ATOM 2698 O O . THR B 1 73 ? 14.672 -32.031 -20.266 1 98.5 73 THR B O 1
ATOM 2701 N N . ASP B 1 74 ? 14.516 -33.719 -18.766 1 98.19 74 ASP B N 1
ATOM 2702 C CA . ASP B 1 74 ? 13.609 -34.5 -19.562 1 98.19 74 ASP B CA 1
ATOM 2703 C C . ASP B 1 74 ? 12.156 -34.156 -19.281 1 98.19 74 ASP B C 1
ATOM 2705 O O . ASP B 1 74 ? 11.641 -34.438 -18.203 1 98.19 74 ASP B O 1
ATOM 2709 N N . MET B 1 75 ? 11.438 -33.656 -20.312 1 97.88 75 MET B N 1
ATOM 2710 C CA . MET B 1 75 ? 10.047 -33.25 -20.203 1 97.88 75 MET B CA 1
ATOM 2711 C C . MET B 1 75 ? 9.125 -34.438 -20.031 1 97.88 75 MET B C 1
ATOM 2713 O O . MET B 1 75 ? 8.047 -34.312 -19.438 1 97.88 75 MET B O 1
ATOM 2717 N N . SER B 1 76 ? 9.523 -35.562 -20.469 1 98.25 76 SER B N 1
ATOM 2718 C CA . SER B 1 76 ? 8.656 -36.719 -20.5 1 98.25 76 SER B CA 1
ATOM 2719 C C . SER B 1 76 ? 8.344 -37.219 -19.094 1 98.25 76 SER B C 1
ATOM 2721 O O . SER B 1 76 ? 7.371 -37.938 -18.875 1 98.25 76 SER B O 1
ATOM 2723 N N . LEU B 1 77 ? 9.102 -36.781 -18.125 1 98.19 77 LEU B N 1
ATOM 2724 C CA . LEU B 1 77 ? 8.891 -37.219 -16.75 1 98.19 77 LEU B CA 1
ATOM 2725 C C . LEU B 1 77 ? 7.648 -36.562 -16.156 1 98.19 77 LEU B C 1
ATOM 2727 O O . LEU B 1 77 ? 7.184 -36.969 -15.086 1 98.19 77 LEU B O 1
ATOM 2731 N N . ALA B 1 78 ? 7.062 -35.656 -16.875 1 98.38 78 ALA B N 1
ATOM 2732 C CA . ALA B 1 78 ? 5.812 -35.031 -16.438 1 98.38 78 ALA B CA 1
ATOM 2733 C C . ALA B 1 78 ? 4.633 -35.969 -16.641 1 98.38 78 ALA B C 1
ATOM 2735 O O . ALA B 1 78 ? 3.547 -35.719 -16.094 1 98.38 78 ALA B O 1
ATOM 2736 N N . ALA B 1 79 ? 4.812 -37.031 -17.328 1 98.19 79 ALA B N 1
ATOM 2737 C CA . ALA B 1 79 ? 3.744 -37.906 -17.812 1 98.19 79 ALA B CA 1
ATOM 2738 C C . ALA B 1 79 ? 2.898 -38.406 -16.656 1 98.19 79 ALA B C 1
ATOM 2740 O O . ALA B 1 79 ? 1.684 -38.594 -16.781 1 98.19 79 ALA B O 1
ATOM 2741 N N . ASP B 1 80 ? 3.49 -38.656 -15.516 1 94.75 80 ASP B N 1
ATOM 2742 C CA . ASP B 1 80 ? 2.768 -39.312 -14.422 1 94.75 80 ASP B CA 1
ATOM 2743 C C . ASP B 1 80 ? 2.535 -38.344 -13.266 1 94.75 80 ASP B C 1
ATOM 2745 O O . ASP B 1 80 ? 2.191 -38.75 -12.156 1 94.75 80 ASP B O 1
ATOM 2749 N N . CYS B 1 81 ? 2.738 -37.094 -13.5 1 98.31 81 CYS B N 1
ATOM 2750 C CA . CYS B 1 81 ? 2.568 -36.125 -12.438 1 98.31 81 CYS B CA 1
ATOM 2751 C C . CYS B 1 81 ? 1.119 -35.656 -12.352 1 98.31 81 CYS B C 1
ATOM 2753 O O . CYS B 1 81 ? 0.387 -35.719 -13.344 1 98.31 81 CYS B O 1
ATOM 2755 N N . ASP B 1 82 ? 0.727 -35.25 -11.156 1 98.62 82 ASP B N 1
ATOM 2756 C CA . ASP B 1 82 ? -0.646 -34.844 -10.891 1 98.62 82 ASP B CA 1
ATOM 2757 C C . ASP B 1 82 ? -0.828 -33.344 -11.156 1 98.62 82 ASP B C 1
ATOM 2759 O O . ASP B 1 82 ? -1.918 -32.906 -11.523 1 98.62 82 ASP B O 1
ATOM 2763 N N . LEU B 1 83 ? 0.16 -32.594 -10.922 1 98.81 83 LEU B N 1
ATOM 2764 C CA . LEU B 1 83 ? 0.165 -31.125 -11.062 1 98.81 83 LEU B CA 1
ATOM 2765 C C . LEU B 1 83 ? 1.478 -30.641 -11.672 1 98.81 83 LEU B C 1
ATOM 2767 O O . LEU B 1 83 ? 2.555 -31.094 -11.273 1 98.81 83 LEU B O 1
ATOM 2771 N N . VAL B 1 84 ? 1.33 -29.828 -12.664 1 98.88 84 VAL B N 1
ATOM 2772 C CA . VAL B 1 84 ? 2.473 -29.125 -13.234 1 98.88 84 VAL B CA 1
ATOM 2773 C C . VAL B 1 84 ? 2.408 -27.641 -12.844 1 98.88 84 VAL B C 1
ATOM 2775 O O . VAL B 1 84 ? 1.346 -27.031 -12.914 1 98.88 84 VAL B O 1
ATOM 2778 N N . VAL B 1 85 ? 3.525 -27.094 -12.375 1 98.81 85 VAL B N 1
ATOM 2779 C CA . VAL B 1 85 ? 3.656 -25.656 -12.141 1 98.81 85 VAL B CA 1
ATOM 2780 C C . VAL B 1 85 ? 4.738 -25.078 -13.047 1 98.81 85 VAL B C 1
ATOM 2782 O O . VAL B 1 85 ? 5.93 -25.328 -12.836 1 98.81 85 VAL B O 1
ATOM 2785 N N . GLU B 1 86 ? 4.312 -24.375 -14.008 1 98.75 86 GLU B N 1
ATOM 2786 C CA . GLU B 1 86 ? 5.246 -23.75 -14.938 1 98.75 86 GLU B CA 1
ATOM 2787 C C . GLU B 1 86 ? 5.75 -22.406 -14.398 1 98.75 86 GLU B C 1
ATOM 2789 O O . GLU B 1 86 ? 4.957 -21.516 -14.109 1 98.75 86 GLU B O 1
ATOM 2794 N N . ALA B 1 87 ? 6.973 -22.25 -14.148 1 97.62 87 ALA B N 1
ATOM 2795 C CA . ALA B 1 87 ? 7.652 -21.047 -13.68 1 97.62 87 ALA B CA 1
ATOM 2796 C C . ALA B 1 87 ? 8.82 -20.688 -14.594 1 97.62 87 ALA B C 1
ATOM 2798 O O . ALA B 1 87 ? 9.898 -20.344 -14.125 1 97.62 87 ALA B O 1
ATOM 2799 N N . ALA B 1 88 ? 8.602 -20.844 -15.898 1 93.31 88 ALA B N 1
ATOM 2800 C CA . ALA B 1 88 ? 9.617 -20.5 -16.891 1 93.31 88 ALA B CA 1
AT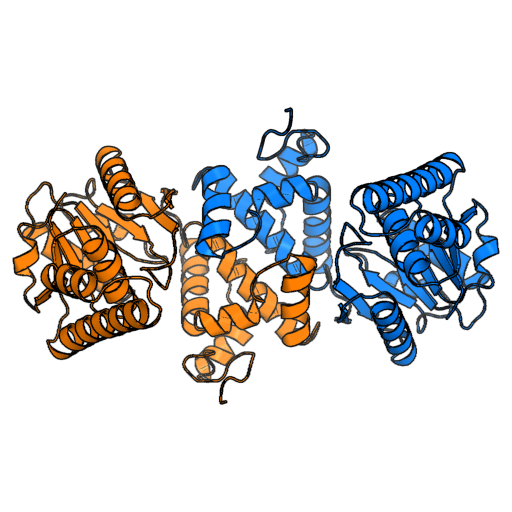OM 2801 C C . ALA B 1 88 ? 9.555 -19.031 -17.266 1 93.31 88 ALA B C 1
ATOM 2803 O O . ALA B 1 88 ? 9.008 -18.219 -16.516 1 93.31 88 ALA B O 1
ATOM 2804 N N . VAL B 1 89 ? 10.18 -18.641 -18.344 1 91.12 89 VAL B N 1
ATOM 2805 C CA . VAL B 1 89 ? 10.312 -17.25 -18.766 1 91.12 89 VAL B CA 1
ATOM 2806 C C . VAL B 1 89 ? 8.93 -16.656 -19.031 1 91.12 89 VAL B C 1
ATOM 2808 O O . VAL B 1 89 ? 8.016 -17.359 -19.453 1 91.12 89 VAL B O 1
ATOM 2811 N N . GLU B 1 90 ? 8.766 -15.359 -18.812 1 92.56 90 GLU B N 1
ATOM 2812 C CA . GLU B 1 90 ? 7.496 -14.656 -18.969 1 92.56 90 GLU B CA 1
ATOM 2813 C C . GLU B 1 90 ? 7.266 -14.234 -20.406 1 92.56 90 GLU B C 1
ATOM 2815 O O . GLU B 1 90 ? 7.234 -13.039 -20.719 1 92.56 90 GLU B O 1
ATOM 2820 N N . ASN B 1 91 ? 7.062 -15.203 -21.203 1 93.81 91 ASN B N 1
ATOM 2821 C CA . ASN B 1 91 ? 6.824 -15.047 -22.641 1 93.81 91 ASN B CA 1
ATOM 2822 C C . ASN B 1 91 ? 5.668 -15.922 -23.109 1 93.81 91 ASN B C 1
ATOM 2824 O O . ASN B 1 91 ? 5.719 -17.141 -22.984 1 93.81 91 ASN B O 1
ATOM 2828 N N . MET B 1 92 ? 4.688 -15.312 -23.734 1 94.88 92 MET B N 1
ATOM 2829 C CA . MET B 1 92 ? 3.445 -16 -24.078 1 94.88 92 MET B CA 1
ATOM 2830 C C . MET B 1 92 ? 3.697 -17.125 -25.078 1 94.88 92 MET B C 1
ATOM 2832 O O . MET B 1 92 ? 3.188 -18.234 -24.922 1 94.88 92 MET B O 1
ATOM 2836 N N . GLU B 1 93 ? 4.48 -16.797 -26.062 1 96.75 93 GLU B N 1
ATOM 2837 C CA . GLU B 1 93 ? 4.73 -17.797 -27.109 1 96.75 93 GLU B CA 1
ATOM 2838 C C . GLU B 1 93 ? 5.441 -19.016 -26.531 1 96.75 93 GLU B C 1
ATOM 2840 O O . GLU B 1 93 ? 5.102 -20.156 -26.875 1 96.75 93 GLU B O 1
ATOM 2845 N N . ILE B 1 94 ? 6.363 -18.797 -25.719 1 96.81 94 ILE B N 1
ATOM 2846 C CA . ILE B 1 94 ? 7.102 -19.875 -25.094 1 96.81 94 ILE B CA 1
ATOM 2847 C C . ILE B 1 94 ? 6.172 -20.672 -24.188 1 96.81 94 ILE B C 1
ATOM 2849 O O . ILE B 1 94 ? 6.18 -21.906 -24.203 1 96.81 94 ILE B O 1
ATOM 2853 N N . LYS B 1 95 ? 5.332 -20.031 -23.453 1 97.38 95 LYS B N 1
ATOM 2854 C CA . LYS B 1 95 ? 4.391 -20.703 -22.562 1 97.38 95 LYS B CA 1
ATOM 2855 C C . LYS B 1 95 ? 3.412 -21.562 -23.344 1 97.38 95 LYS B C 1
ATOM 2857 O O . LYS B 1 95 ? 3.113 -22.703 -22.953 1 97.38 95 LYS B O 1
ATOM 2862 N N . LYS B 1 96 ? 2.957 -21.047 -24.406 1 98.12 96 LYS B N 1
ATOM 2863 C CA . LYS B 1 96 ? 2.027 -21.797 -25.234 1 98.12 96 LYS B CA 1
ATOM 2864 C C . LYS B 1 96 ? 2.67 -23.094 -25.75 1 98.12 96 LYS B C 1
ATOM 2866 O O . LYS B 1 96 ? 2.035 -24.141 -25.766 1 98.12 96 LYS B O 1
ATOM 2871 N N . GLN B 1 97 ? 3.869 -22.922 -26.156 1 98.12 97 GLN B N 1
ATOM 2872 C CA . GLN B 1 97 ? 4.59 -24.094 -26.625 1 98.12 97 GLN B CA 1
ATOM 2873 C C . GLN B 1 97 ? 4.758 -25.125 -25.516 1 98.12 97 GLN B C 1
ATOM 2875 O O . GLN B 1 97 ? 4.547 -26.328 -25.734 1 98.12 97 GLN B O 1
ATOM 2880 N N . ILE B 1 98 ? 5.109 -24.672 -24.359 1 98.31 98 ILE B N 1
ATOM 2881 C CA . ILE B 1 98 ? 5.316 -25.531 -23.203 1 98.31 98 ILE B CA 1
ATOM 2882 C C . ILE B 1 98 ? 4.016 -26.25 -22.859 1 98.31 98 ILE B C 1
ATOM 2884 O O . ILE B 1 98 ? 4.004 -27.469 -22.672 1 98.31 98 ILE B O 1
ATOM 2888 N N . PHE B 1 99 ? 2.938 -25.594 -22.812 1 98.69 99 PHE B N 1
ATOM 2889 C CA . PHE B 1 99 ? 1.66 -26.156 -22.391 1 98.69 99 PHE B CA 1
ATOM 2890 C C . PHE B 1 99 ? 1.131 -27.125 -23.453 1 98.69 99 PHE B C 1
ATOM 2892 O O . PHE B 1 99 ? 0.497 -28.125 -23.125 1 98.69 99 PHE B O 1
ATOM 2899 N N . ALA B 1 100 ? 1.384 -26.812 -24.719 1 98.56 100 ALA B N 1
ATOM 2900 C CA . ALA B 1 100 ? 1.014 -27.734 -25.781 1 98.56 100 ALA B CA 1
ATOM 2901 C C . ALA B 1 100 ? 1.764 -29.062 -25.641 1 98.56 100 ALA B C 1
ATOM 2903 O O . ALA B 1 100 ? 1.184 -30.125 -25.828 1 98.56 100 ALA B O 1
ATOM 2904 N N . GLU B 1 101 ? 2.988 -28.922 -25.375 1 98.5 101 GLU B N 1
ATOM 2905 C CA . GLU B 1 101 ? 3.811 -30.125 -25.188 1 98.5 101 GLU B CA 1
ATOM 2906 C C . GLU B 1 101 ? 3.361 -30.922 -23.984 1 98.5 101 GLU B C 1
ATOM 2908 O O . GLU B 1 101 ? 3.23 -32.156 -24.047 1 98.5 101 GLU B O 1
ATOM 2913 N N . LEU B 1 102 ? 3.129 -30.266 -22.859 1 98.62 102 LEU B N 1
ATOM 2914 C CA . LEU B 1 102 ? 2.678 -30.906 -21.641 1 98.62 102 LEU B CA 1
ATOM 2915 C C . LEU B 1 102 ? 1.338 -31.609 -21.859 1 98.62 102 LEU B C 1
ATOM 2917 O O . LEU B 1 102 ? 1.091 -32.688 -21.281 1 98.62 102 LEU B O 1
ATOM 2921 N N . ASP B 1 103 ? 0.5 -30.953 -22.594 1 98.38 103 ASP B N 1
ATOM 2922 C CA . ASP B 1 103 ? -0.816 -31.5 -22.906 1 98.38 103 ASP B CA 1
ATOM 2923 C C . ASP B 1 103 ? -0.7 -32.875 -23.547 1 98.38 103 ASP B C 1
ATOM 2925 O O . ASP B 1 103 ? -1.521 -33.781 -23.281 1 98.38 103 ASP B O 1
ATOM 2929 N N . LYS B 1 104 ? 0.327 -33.062 -24.328 1 98.06 104 LYS B N 1
ATOM 2930 C CA . LYS B 1 104 ? 0.541 -34.344 -25.031 1 98.06 104 LYS B CA 1
ATOM 2931 C C . LYS B 1 104 ? 1.178 -35.375 -24.109 1 98.06 104 LYS B C 1
ATOM 2933 O O . LYS B 1 104 ? 0.895 -36.562 -24.219 1 98.06 104 LYS B O 1
ATOM 2938 N N . ILE B 1 105 ? 1.951 -34.906 -23.188 1 98.38 105 ILE B N 1
ATOM 2939 C CA . ILE B 1 105 ? 2.791 -35.781 -22.375 1 98.38 105 ILE B CA 1
ATOM 2940 C C . ILE B 1 105 ? 2.006 -36.281 -21.156 1 98.38 105 ILE B C 1
ATOM 2942 O O . ILE B 1 105 ? 2.051 -37.469 -20.812 1 98.38 105 ILE B O 1
ATOM 2946 N N . CYS B 1 106 ? 1.277 -35.438 -20.547 1 98.38 106 CYS B N 1
ATOM 2947 C CA . CYS B 1 106 ? 0.682 -35.688 -19.25 1 98.38 106 CYS B CA 1
ATOM 2948 C C . CYS B 1 106 ? -0.591 -36.531 -19.391 1 98.38 106 CYS B C 1
ATOM 2950 O O . CYS B 1 106 ? -1.258 -36.469 -20.422 1 98.38 106 CYS B O 1
ATOM 2952 N N . LYS B 1 107 ? -0.875 -37.281 -18.375 1 97.69 107 LYS B N 1
ATOM 2953 C CA . LYS B 1 107 ? -2.146 -38 -18.328 1 97.69 107 LYS B CA 1
ATOM 2954 C C . LYS B 1 107 ? -3.324 -37 -18.297 1 97.69 107 LYS B C 1
ATOM 2956 O O . LYS B 1 107 ? -3.166 -35.844 -17.906 1 97.69 107 LYS B O 1
ATOM 2961 N N . PRO B 1 108 ? -4.5 -37.438 -18.656 1 96.5 108 PRO B N 1
ATOM 2962 C CA . PRO B 1 108 ? -5.648 -36.562 -18.844 1 96.5 108 PRO B CA 1
ATOM 2963 C C . PRO B 1 108 ? -6.047 -35.812 -17.578 1 96.5 108 PRO B C 1
ATOM 2965 O O . PRO B 1 108 ? -6.574 -34.688 -17.641 1 96.5 108 PRO B O 1
ATOM 2968 N N . GLU B 1 109 ? -5.773 -36.406 -16.453 1 96.81 109 GLU B N 1
ATOM 2969 C CA . GLU B 1 109 ? -6.242 -35.844 -15.195 1 96.81 109 GLU B CA 1
ATOM 2970 C C . GLU B 1 109 ? -5.254 -34.812 -14.656 1 96.81 109 GLU B C 1
ATOM 2972 O O . GLU B 1 109 ? -5.566 -34.062 -13.711 1 96.81 109 GLU B O 1
ATOM 2977 N N . THR B 1 110 ? -4.07 -34.688 -15.273 1 98.62 110 THR B N 1
ATOM 2978 C CA . THR B 1 110 ? -3.057 -33.781 -14.781 1 98.62 110 THR B CA 1
ATOM 2979 C C . THR B 1 110 ? -3.531 -32.312 -14.906 1 98.62 110 THR B C 1
ATOM 2981 O O . THR B 1 110 ? -4.082 -31.938 -15.938 1 98.62 110 THR B O 1
ATOM 2984 N N . ILE B 1 111 ? -3.402 -31.562 -13.852 1 98.81 111 ILE B N 1
ATOM 2985 C CA . ILE B 1 111 ? -3.666 -30.125 -13.883 1 98.81 111 ILE B CA 1
ATOM 2986 C C . ILE B 1 111 ? -2.402 -29.375 -14.289 1 98.81 111 ILE B C 1
ATOM 2988 O O . ILE B 1 111 ? -1.312 -29.656 -13.797 1 98.81 111 ILE B O 1
ATOM 2992 N N . LEU B 1 112 ? -2.553 -28.484 -15.266 1 98.88 112 LEU B N 1
ATOM 2993 C CA . LEU B 1 112 ? -1.457 -27.641 -15.734 1 98.88 112 LEU B CA 1
ATOM 2994 C C . LEU B 1 112 ? -1.601 -26.219 -15.219 1 98.88 112 LEU B C 1
ATOM 2996 O O . LEU B 1 112 ? -2.547 -25.516 -15.578 1 98.88 112 LEU B O 1
ATOM 3000 N N . SER B 1 113 ? -0.626 -25.781 -14.375 1 98.81 113 SER B N 1
ATOM 3001 C CA . SER B 1 113 ? -0.713 -24.438 -13.812 1 98.81 113 SER B CA 1
ATOM 3002 C C . SER B 1 113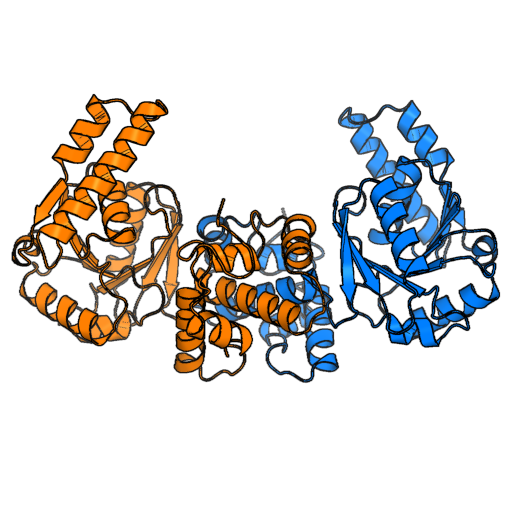 ? 0.476 -23.578 -14.234 1 98.81 113 SER B C 1
ATOM 3004 O O . SER B 1 113 ? 1.524 -24.109 -14.609 1 98.81 113 SER B O 1
ATOM 3006 N N . SER B 1 114 ? 0.246 -22.281 -14.281 1 98.69 114 SER B N 1
ATOM 3007 C CA . SER B 1 114 ? 1.298 -21.312 -14.57 1 98.69 114 SER B CA 1
ATOM 3008 C C . SER B 1 114 ? 1.505 -20.359 -13.406 1 98.69 114 SER B C 1
ATOM 3010 O O . SER B 1 114 ? 0.537 -19.875 -12.805 1 98.69 114 SER B O 1
ATOM 3012 N N . ASN B 1 115 ? 2.762 -20.062 -13.094 1 98.19 115 ASN B N 1
ATOM 3013 C CA . ASN B 1 115 ? 3.125 -19.094 -12.07 1 98.19 115 ASN B CA 1
ATOM 3014 C C . ASN B 1 115 ? 3.291 -17.688 -12.664 1 98.19 115 ASN B C 1
ATOM 3016 O O . ASN B 1 115 ? 3.98 -16.844 -12.086 1 98.19 115 ASN B O 1
ATOM 3020 N N . THR B 1 116 ? 2.658 -17.422 -13.797 1 96.38 116 THR B N 1
ATOM 3021 C CA . THR B 1 116 ? 2.744 -16.109 -14.43 1 96.38 116 THR B CA 1
ATOM 3022 C C . THR B 1 116 ? 2.236 -15.023 -13.484 1 96.38 116 THR B C 1
ATOM 3024 O O . THR B 1 116 ? 1.344 -15.266 -12.672 1 96.38 116 THR B O 1
ATOM 3027 N N . SER B 1 117 ? 2.855 -13.805 -13.688 1 93.88 117 SER B N 1
ATOM 3028 C CA . SER B 1 117 ? 2.471 -12.672 -12.852 1 93.88 117 SER B CA 1
ATOM 3029 C C . SER B 1 117 ? 1.509 -11.742 -13.586 1 93.88 117 SER B C 1
ATOM 3031 O O . SER B 1 117 ? 0.951 -10.82 -12.992 1 93.88 117 SER B O 1
ATOM 3033 N N . SER B 1 118 ? 1.294 -12.039 -14.844 1 91.81 118 SER B N 1
ATOM 3034 C CA . SER B 1 118 ? 0.483 -11.031 -15.523 1 91.81 118 SER B CA 1
ATOM 3035 C C . SER B 1 118 ? -0.106 -11.586 -16.828 1 91.81 118 SER B C 1
ATOM 3037 O O . SER B 1 118 ? -1.013 -10.984 -17.406 1 91.81 118 SER B O 1
ATOM 3039 N N . LEU B 1 119 ? 0.36 -12.766 -17.359 1 93.31 119 LEU B N 1
ATOM 3040 C CA . LEU B 1 119 ? -0.044 -13.242 -18.672 1 93.31 119 LEU B CA 1
ATOM 3041 C C . LEU B 1 119 ? -1.392 -13.953 -18.609 1 93.31 119 LEU B C 1
ATOM 3043 O O . LEU B 1 119 ? -1.771 -14.469 -17.547 1 93.31 119 LEU B O 1
ATOM 3047 N N . SER B 1 120 ? -2.1 -14.016 -19.688 1 96.5 120 SER B N 1
ATOM 3048 C CA . SER B 1 120 ? -3.455 -14.547 -19.781 1 96.5 120 SER B CA 1
ATOM 3049 C C . SER B 1 120 ? -3.463 -16.062 -19.656 1 96.5 120 SER B C 1
ATOM 3051 O O . SER B 1 120 ? -2.891 -16.766 -20.484 1 96.5 120 SER B O 1
ATOM 3053 N N . ILE B 1 121 ? -4.133 -16.531 -18.703 1 98.06 121 ILE B N 1
ATOM 3054 C CA . ILE B 1 121 ? -4.324 -17.969 -18.5 1 98.06 121 ILE B CA 1
ATOM 3055 C C . ILE B 1 121 ? -5.203 -18.531 -19.609 1 98.06 121 ILE B C 1
ATOM 3057 O O . ILE B 1 121 ? -4.969 -19.641 -20.109 1 98.06 121 ILE B O 1
ATOM 3061 N N . THR B 1 122 ? -6.188 -17.781 -20.016 1 98.44 122 THR B N 1
ATOM 3062 C CA . THR B 1 122 ? -7.078 -18.141 -21.109 1 98.44 122 THR B CA 1
ATOM 3063 C C . THR B 1 122 ? -6.293 -18.406 -22.391 1 98.44 122 THR B C 1
ATOM 3065 O O . THR B 1 122 ? -6.531 -19.391 -23.078 1 98.44 122 THR B O 1
ATOM 3068 N N . GLU B 1 123 ? -5.352 -17.516 -22.609 1 97.5 123 GLU B N 1
ATOM 3069 C CA . GLU B 1 123 ? -4.559 -17.641 -23.828 1 97.5 123 GLU B CA 1
ATOM 3070 C C . GLU B 1 123 ? -3.645 -18.859 -23.766 1 97.5 123 GLU B C 1
ATOM 3072 O O . GLU B 1 123 ? -3.512 -19.594 -24.75 1 97.5 123 GLU B O 1
ATOM 3077 N N . VAL B 1 124 ? -3.066 -19.125 -22.656 1 97.81 124 VAL B N 1
ATOM 3078 C CA . VAL B 1 124 ? -2.225 -20.297 -22.453 1 97.81 124 VAL B CA 1
ATOM 3079 C C . VAL B 1 124 ? -3.061 -21.562 -22.609 1 97.81 124 VAL B C 1
ATOM 3081 O O . VAL B 1 124 ? -2.637 -22.516 -23.266 1 97.81 124 VAL B O 1
ATOM 3084 N N . ALA B 1 125 ? -4.211 -21.562 -22.031 1 98.44 125 ALA B N 1
ATOM 3085 C CA . ALA B 1 125 ? -5.105 -22.719 -22.047 1 98.44 125 ALA B CA 1
ATOM 3086 C C . ALA B 1 125 ? -5.527 -23.078 -23.469 1 98.44 125 ALA B C 1
ATOM 3088 O O . ALA B 1 125 ? -5.738 -24.25 -23.781 1 98.44 125 ALA B O 1
ATOM 3089 N N . ALA B 1 126 ? -5.613 -22.078 -24.312 1 98.06 126 ALA B N 1
ATOM 3090 C CA . ALA B 1 126 ? -6.051 -22.266 -25.688 1 98.06 126 ALA B CA 1
ATOM 3091 C C . ALA B 1 126 ? -5.043 -23.109 -26.484 1 98.06 126 ALA B C 1
ATOM 3093 O O . ALA B 1 126 ? -5.363 -23.641 -27.547 1 98.06 126 ALA B O 1
ATOM 3094 N N . ALA B 1 127 ? -3.883 -23.25 -25.938 1 98.12 127 ALA B N 1
ATOM 3095 C CA . ALA B 1 127 ? -2.836 -24.031 -26.594 1 98.12 127 ALA B CA 1
ATOM 3096 C C . ALA B 1 127 ? -2.949 -25.516 -26.25 1 98.12 127 ALA B C 1
ATOM 3098 O O . ALA B 1 127 ? -2.164 -26.328 -26.719 1 98.12 127 ALA B O 1
ATOM 3099 N N . THR B 1 128 ? -3.895 -25.891 -25.438 1 98.56 128 THR B N 1
ATOM 3100 C CA . THR B 1 128 ? -4.074 -27.266 -24.984 1 98.56 128 THR B CA 1
ATOM 3101 C C . THR B 1 128 ? -5.426 -27.812 -25.453 1 98.56 128 THR B C 1
ATOM 3103 O O . THR B 1 128 ? -6.277 -27.047 -25.922 1 98.56 128 THR B O 1
ATOM 3106 N N . ASN B 1 129 ? -5.578 -29.109 -25.297 1 98.19 129 ASN B N 1
ATOM 3107 C CA . ASN B 1 129 ? -6.867 -29.75 -25.547 1 98.19 129 ASN B CA 1
ATOM 3108 C C . ASN B 1 129 ? -7.613 -30 -24.234 1 98.19 129 ASN B C 1
ATOM 3110 O O . ASN B 1 129 ? -8.594 -30.75 -24.203 1 98.19 129 ASN B O 1
ATOM 3114 N N . ARG B 1 130 ? -7.176 -29.438 -23.125 1 98.25 130 ARG B N 1
ATOM 3115 C CA . ARG B 1 130 ? -7.797 -29.578 -21.812 1 98.25 130 ARG B CA 1
ATOM 3116 C C . ARG B 1 130 ? -7.883 -28.234 -21.094 1 98.25 130 ARG B C 1
ATOM 3118 O O . ARG B 1 130 ? -7.414 -28.094 -19.969 1 98.25 130 ARG B O 1
ATOM 3125 N N . PRO B 1 131 ? -8.477 -27.203 -21.75 1 98.38 131 PRO B N 1
ATOM 3126 C CA . PRO B 1 131 ? -8.492 -25.859 -21.156 1 98.38 131 PRO B CA 1
ATOM 3127 C C . PRO B 1 131 ? -9.148 -25.828 -19.781 1 98.38 131 PRO B C 1
ATOM 3129 O O . PRO B 1 131 ? -8.852 -24.953 -18.969 1 98.38 131 PRO B O 1
ATOM 3132 N N . ASP B 1 132 ? -10.031 -26.766 -19.453 1 98.62 132 ASP B N 1
ATOM 3133 C CA . ASP B 1 132 ? -10.719 -26.812 -18.172 1 98.62 132 ASP B CA 1
ATOM 3134 C C . ASP B 1 132 ? -9.766 -27.219 -17.047 1 98.62 132 ASP B C 1
ATOM 3136 O O . ASP B 1 132 ? -10.078 -27.031 -15.875 1 98.62 132 ASP B O 1
ATOM 3140 N N . LYS B 1 133 ? -8.531 -27.75 -17.375 1 98.75 133 LYS B N 1
ATOM 3141 C CA . LYS B 1 133 ? -7.535 -28.203 -16.406 1 98.75 133 LYS B CA 1
ATOM 3142 C C . LYS B 1 133 ? -6.328 -27.281 -16.375 1 98.75 133 LYS B C 1
ATOM 3144 O O . LYS B 1 133 ? -5.273 -27.625 -15.844 1 98.75 133 LYS B O 1
ATOM 3149 N N . VAL B 1 134 ? -6.438 -26.062 -17.047 1 98.88 134 VAL B N 1
ATOM 3150 C CA . VAL B 1 134 ? -5.387 -25.047 -17.031 1 98.88 134 VAL B CA 1
ATOM 3151 C C . VAL B 1 134 ? -5.758 -23.922 -16.062 1 98.88 134 VAL B C 1
ATOM 3153 O O . VAL B 1 134 ? -6.891 -23.438 -16.078 1 98.88 134 VAL B O 1
ATOM 3156 N N . ILE B 1 135 ? -4.785 -23.547 -15.203 1 98.81 135 ILE B N 1
ATOM 3157 C CA . ILE B 1 135 ? -5.09 -22.578 -14.148 1 98.81 135 ILE B CA 1
ATOM 3158 C C . ILE B 1 135 ? -3.842 -21.781 -13.805 1 98.81 135 ILE B C 1
ATOM 3160 O O . ILE B 1 135 ? -2.73 -22.141 -14.188 1 98.81 135 ILE B O 1
ATOM 3164 N N . GLY B 1 136 ? -4.07 -20.578 -13.32 1 98.62 136 GLY B N 1
ATOM 3165 C CA . GLY B 1 136 ? -2.957 -19.828 -12.766 1 98.62 136 GLY B CA 1
ATOM 3166 C C . GLY B 1 136 ? -2.697 -20.125 -11.305 1 98.62 136 GLY B C 1
ATOM 3167 O O . GLY B 1 136 ? -3.637 -20.281 -10.523 1 98.62 136 GLY B O 1
ATOM 3168 N N . MET B 1 137 ? -1.478 -20.25 -10.914 1 98.56 137 MET B N 1
ATOM 3169 C CA . MET B 1 137 ? -0.979 -20.328 -9.547 1 98.56 137 MET B CA 1
ATOM 3170 C C . MET B 1 137 ? 0.177 -19.359 -9.328 1 98.56 137 MET B C 1
ATOM 3172 O O . MET B 1 137 ? 1.341 -19.719 -9.5 1 98.56 137 MET B O 1
ATOM 3176 N N . HIS B 1 138 ? -0.181 -18.156 -8.867 1 98.5 138 HIS B N 1
ATOM 3177 C CA . HIS B 1 138 ? 0.818 -17.094 -8.758 1 98.5 138 HIS B CA 1
ATOM 3178 C C . HIS B 1 138 ? 1.38 -17.016 -7.34 1 98.5 138 HIS B C 1
ATOM 3180 O O . HIS B 1 138 ? 0.717 -16.516 -6.43 1 98.5 138 HIS B O 1
ATOM 3186 N N . PHE B 1 139 ? 2.59 -17.547 -7.168 1 98.38 139 PHE B N 1
ATOM 3187 C CA . PHE B 1 139 ? 3.324 -17.469 -5.914 1 98.38 139 PHE B CA 1
ATOM 3188 C C . PHE B 1 139 ? 4.043 -16.125 -5.797 1 98.38 139 PHE B C 1
ATOM 3190 O O . PHE B 1 139 ? 4.254 -15.445 -6.797 1 98.38 139 PHE B O 1
ATOM 3197 N N . PHE B 1 140 ? 4.359 -15.797 -4.637 1 97.12 140 PHE B N 1
ATOM 3198 C CA . PHE B 1 140 ? 5.082 -14.547 -4.398 1 97.12 140 PHE B CA 1
ATOM 3199 C C . PHE B 1 140 ? 6.453 -14.828 -3.801 1 97.12 140 PHE B C 1
ATOM 3201 O O . PHE B 1 140 ? 6.598 -15.703 -2.941 1 97.12 140 PHE B O 1
ATOM 3208 N N . ASN B 1 141 ? 7.48 -14.164 -4.176 1 94.56 141 ASN B N 1
ATOM 3209 C CA . ASN B 1 141 ? 8.859 -14.328 -3.732 1 94.56 141 ASN B CA 1
ATOM 3210 C C . ASN B 1 141 ? 9.078 -13.719 -2.35 1 94.56 141 ASN B C 1
ATOM 3212 O O . ASN B 1 141 ? 8.68 -12.586 -2.094 1 94.56 141 ASN B O 1
ATOM 3216 N N . PRO B 1 142 ? 9.695 -14.531 -1.505 1 95.69 142 PRO B N 1
ATOM 3217 C CA . PRO B 1 142 ? 10.211 -15.898 -1.632 1 95.69 142 PRO B CA 1
ATOM 3218 C C . PRO B 1 142 ? 9.125 -16.953 -1.458 1 95.69 142 PRO B C 1
ATOM 3220 O 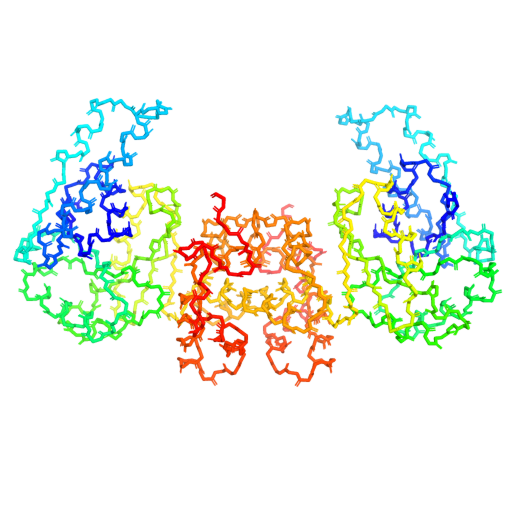O . PRO B 1 142 ? 8.469 -17 -0.414 1 95.69 142 PRO B O 1
ATOM 3223 N N . ALA B 1 143 ? 9.023 -17.812 -2.363 1 97.06 143 ALA B N 1
ATOM 3224 C CA . ALA B 1 143 ? 7.891 -18.719 -2.477 1 97.06 143 ALA B CA 1
ATOM 3225 C C . ALA B 1 143 ? 7.758 -19.594 -1.226 1 97.06 143 ALA B C 1
ATOM 3227 O O . ALA B 1 143 ? 6.645 -19.844 -0.751 1 97.06 143 ALA B O 1
ATOM 3228 N N . PRO B 1 144 ? 8.906 -20.031 -0.611 1 96.75 144 PRO B N 1
ATOM 3229 C CA . PRO B 1 144 ? 8.727 -20.875 0.575 1 96.75 144 PRO B CA 1
ATOM 3230 C C . PRO B 1 144 ? 8.18 -20.094 1.771 1 96.75 144 PRO B C 1
ATOM 3232 O O . PRO B 1 144 ? 7.562 -20.688 2.662 1 96.75 144 PRO B O 1
ATOM 3235 N N . MET B 1 145 ? 8.312 -18.828 1.77 1 95.38 145 MET B N 1
ATOM 3236 C CA . MET B 1 145 ? 8.008 -18.031 2.961 1 95.38 145 MET B CA 1
ATOM 3237 C C . MET B 1 145 ? 6.68 -17.312 2.809 1 95.38 145 MET B C 1
ATOM 3239 O O . MET B 1 145 ? 5.922 -17.188 3.773 1 95.38 145 MET B O 1
ATOM 3243 N N . MET B 1 146 ? 6.406 -16.828 1.678 1 97.19 146 MET B N 1
ATOM 3244 C CA . MET B 1 146 ? 5.195 -16.031 1.468 1 97.19 146 MET B CA 1
ATOM 3245 C C . MET B 1 146 ? 3.953 -16.906 1.517 1 97.19 146 MET B C 1
ATOM 3247 O O . MET B 1 146 ? 3.951 -18.016 0.977 1 97.19 146 MET B O 1
ATOM 3251 N N . LYS B 1 147 ? 2.926 -16.453 2.066 1 98 147 LYS B N 1
ATOM 3252 C CA . LYS B 1 147 ? 1.737 -17.266 2.318 1 98 147 LYS B CA 1
ATOM 3253 C C . LYS B 1 147 ? 0.769 -17.203 1.141 1 98 147 LYS B C 1
ATOM 3255 O O . LYS B 1 147 ? 0.04 -18.156 0.878 1 98 147 LYS B O 1
ATOM 3260 N N . LEU B 1 148 ? 0.8 -16.141 0.447 1 98.56 148 LEU B N 1
ATOM 3261 C CA . LEU B 1 148 ? -0.236 -15.906 -0.552 1 98.56 148 LEU B CA 1
ATOM 3262 C C . LEU B 1 148 ? 0.027 -16.719 -1.813 1 98.56 148 LEU B C 1
ATOM 3264 O O . LEU B 1 148 ? 1.164 -16.797 -2.283 1 98.56 148 LEU B O 1
ATOM 3268 N N . VAL B 1 149 ? -0.986 -17.203 -2.326 1 98.75 149 VAL B N 1
ATOM 3269 C CA . VAL B 1 149 ? -1.031 -17.688 -3.705 1 98.75 149 VAL B CA 1
ATOM 3270 C C . VAL B 1 149 ? -2.293 -17.156 -4.391 1 98.75 149 VAL B C 1
ATOM 3272 O O . VAL B 1 149 ? -3.406 -17.391 -3.908 1 98.75 149 VAL B O 1
ATOM 3275 N N . GLU B 1 150 ? -2.158 -16.391 -5.438 1 98.75 150 GLU B N 1
ATOM 3276 C CA . GLU B 1 150 ? -3.309 -16.062 -6.27 1 98.75 150 GLU B CA 1
ATOM 3277 C C . GLU B 1 150 ? -3.668 -17.219 -7.203 1 98.75 150 GLU B C 1
ATOM 3279 O O . GLU B 1 150 ? -2.867 -17.594 -8.062 1 98.75 150 GLU B O 1
ATOM 3284 N N . VAL B 1 151 ? -4.82 -17.812 -7.008 1 98.88 151 VAL B N 1
ATOM 3285 C CA . VAL B 1 151 ? -5.32 -18.859 -7.887 1 98.88 151 VAL B CA 1
ATOM 3286 C C . VAL B 1 151 ? -6.25 -18.25 -8.938 1 98.88 151 VAL B C 1
ATOM 3288 O O . VAL B 1 151 ? -7.363 -17.828 -8.625 1 98.88 151 VAL B O 1
ATOM 3291 N N . ILE B 1 152 ? -5.773 -18.219 -10.234 1 98.75 152 ILE B N 1
ATOM 3292 C CA . ILE B 1 152 ? -6.414 -17.438 -11.289 1 98.75 152 ILE B CA 1
ATOM 3293 C C . ILE B 1 152 ? -7.18 -18.375 -12.227 1 98.75 152 ILE B C 1
ATOM 3295 O O . ILE B 1 152 ? -6.59 -19.266 -12.844 1 98.75 152 ILE B O 1
ATOM 3299 N N . LYS B 1 153 ? -8.445 -18.297 -12.336 1 98.5 153 LYS B N 1
ATOM 3300 C CA . LYS B 1 153 ? -9.273 -19.062 -13.258 1 98.5 153 LYS B CA 1
ATOM 3301 C C . LYS B 1 153 ? -9.312 -18.406 -14.641 1 98.5 153 LYS B C 1
ATOM 3303 O O . LYS B 1 153 ? -9.734 -17.25 -14.773 1 98.5 153 LYS B O 1
ATOM 3308 N N . GLY B 1 154 ? -8.805 -19.078 -15.555 1 98.19 154 GLY B N 1
ATOM 3309 C CA . GLY B 1 154 ? -9.086 -18.672 -16.922 1 98.19 154 GLY B CA 1
ATOM 3310 C C . GLY B 1 154 ? -10.531 -18.906 -17.328 1 98.19 154 GLY B C 1
ATOM 3311 O O . GLY B 1 154 ? -11.328 -19.422 -16.547 1 98.19 154 GLY B O 1
ATOM 3312 N N . MET B 1 155 ? -10.867 -18.516 -18.531 1 97.69 155 MET B N 1
ATOM 3313 C CA . MET B 1 155 ? -12.25 -18.547 -19.016 1 97.69 155 MET B CA 1
ATOM 3314 C C . MET B 1 155 ? -12.805 -19.969 -18.969 1 97.69 155 MET B C 1
ATOM 3316 O O . MET B 1 155 ? -13.992 -20.156 -18.688 1 97.69 155 MET B O 1
ATOM 3320 N N . ALA B 1 156 ? -11.969 -20.969 -19.172 1 98 156 ALA B N 1
ATOM 3321 C CA . ALA B 1 156 ? -12.461 -22.344 -19.312 1 98 156 ALA B CA 1
ATOM 3322 C C . ALA B 1 156 ? -12.094 -23.188 -18.094 1 98 156 ALA B C 1
ATOM 3324 O O . ALA B 1 156 ? -12.484 -24.359 -18.016 1 98 156 ALA B O 1
ATOM 3325 N N . THR B 1 157 ? -11.328 -22.578 -17.156 1 98.75 157 THR B N 1
ATOM 3326 C CA . THR B 1 157 ? -10.93 -23.359 -15.984 1 98.75 157 THR B CA 1
ATOM 3327 C C . THR B 1 157 ? -12.156 -23.875 -15.234 1 98.75 157 THR B C 1
ATOM 3329 O O . THR B 1 157 ? -13.078 -23.109 -14.938 1 98.75 157 THR B O 1
ATOM 3332 N N . SER B 1 158 ? -12.188 -25.141 -14.922 1 98.69 158 SER B N 1
ATOM 3333 C CA . SER B 1 158 ? -13.344 -25.719 -14.25 1 98.69 158 SER B CA 1
ATOM 3334 C C . SER B 1 158 ? -13.305 -25.422 -12.75 1 98.69 158 SER B C 1
ATOM 3336 O O . SER B 1 158 ? -12.242 -25.188 -12.188 1 98.69 158 SER B O 1
ATOM 3338 N N . GLU B 1 159 ? -14.469 -25.438 -12.188 1 98.5 159 GLU B N 1
ATOM 3339 C CA . GLU B 1 159 ? -14.562 -25.297 -10.734 1 98.5 159 GLU B CA 1
ATOM 3340 C C . GLU B 1 159 ? -13.828 -26.438 -10.023 1 98.5 159 GLU B C 1
ATOM 3342 O O . GLU B 1 159 ? -13.234 -26.219 -8.969 1 98.5 159 GLU B O 1
ATOM 3347 N N . GLU B 1 160 ? -13.914 -27.578 -10.562 1 98.56 160 GLU B N 1
ATOM 3348 C CA . GLU B 1 160 ? -13.211 -28.719 -10 1 98.56 160 GLU B CA 1
ATOM 3349 C C . GLU B 1 160 ? -11.703 -28.484 -9.961 1 98.56 160 GLU B C 1
ATOM 3351 O O . GLU B 1 160 ? -11.062 -28.734 -8.938 1 98.56 160 GLU B O 1
ATOM 3356 N N . THR B 1 161 ? -11.195 -28.047 -11.102 1 98.75 161 THR B N 1
ATOM 3357 C CA . THR B 1 161 ? -9.773 -27.734 -11.18 1 98.75 161 THR B CA 1
ATOM 3358 C C . THR B 1 161 ? -9.391 -26.688 -10.125 1 98.75 161 THR B C 1
ATOM 3360 O O . THR B 1 161 ? -8.406 -26.859 -9.406 1 98.75 161 THR B O 1
ATOM 3363 N N . PHE B 1 162 ? -10.195 -25.672 -10.016 1 98.75 162 PHE B N 1
ATOM 3364 C CA . PHE B 1 162 ? -9.953 -24.625 -9.031 1 98.75 162 PHE B CA 1
ATOM 3365 C C . PHE B 1 162 ? -9.93 -25.203 -7.621 1 98.75 162 PHE B C 1
ATOM 3367 O O . PHE B 1 162 ? -9.016 -24.922 -6.84 1 98.75 162 PHE B O 1
ATOM 3374 N N . ASN B 1 163 ? -10.883 -25.969 -7.277 1 98.69 163 ASN B N 1
ATOM 3375 C CA . ASN B 1 163 ? -11 -26.531 -5.934 1 98.69 163 ASN B CA 1
ATOM 3376 C C . ASN B 1 163 ? -9.805 -27.406 -5.582 1 98.69 163 ASN B C 1
ATOM 3378 O O . ASN B 1 163 ? -9.297 -27.359 -4.461 1 98.69 163 ASN B O 1
ATOM 3382 N N . ILE B 1 164 ? -9.414 -28.188 -6.523 1 98.69 164 ILE B N 1
ATOM 3383 C CA . ILE B 1 164 ? -8.273 -29.062 -6.301 1 98.69 164 ILE B CA 1
ATOM 3384 C C . ILE B 1 164 ? -7.02 -28.234 -6.031 1 98.69 164 ILE B C 1
ATOM 3386 O O . ILE B 1 164 ? -6.289 -28.5 -5.074 1 98.69 164 ILE B O 1
ATOM 3390 N N . VAL B 1 165 ? -6.797 -27.234 -6.852 1 98.75 165 VAL B N 1
ATOM 3391 C CA . VAL B 1 165 ? -5.602 -26.406 -6.727 1 98.75 165 VAL B CA 1
ATOM 3392 C C . VAL B 1 165 ? -5.656 -25.609 -5.426 1 98.75 165 VAL B C 1
ATOM 3394 O O . VAL B 1 165 ? -4.637 -25.438 -4.754 1 98.75 165 VAL B O 1
ATOM 3397 N N . LYS B 1 166 ? -6.805 -25.109 -5.109 1 98.62 166 LYS B N 1
ATOM 3398 C CA . LYS B 1 166 ? -6.996 -24.422 -3.834 1 98.62 166 LYS B CA 1
ATOM 3399 C C . LYS B 1 166 ? -6.598 -25.328 -2.666 1 98.62 166 LYS B C 1
ATOM 3401 O O . LYS B 1 166 ? -5.871 -24.891 -1.768 1 98.62 166 LYS B O 1
ATOM 3406 N N . GLU B 1 167 ? -7.066 -26.516 -2.674 1 98.44 167 GLU B N 1
ATOM 3407 C CA . GLU B 1 167 ? -6.762 -27.469 -1.611 1 98.44 167 GLU B CA 1
ATOM 3408 C C . GLU B 1 167 ? -5.27 -27.781 -1.558 1 98.44 167 GLU B C 1
ATOM 3410 O O . GLU B 1 167 ? -4.695 -27.922 -0.475 1 98.44 167 GLU B O 1
ATOM 3415 N N . VAL B 1 168 ? -4.691 -27.922 -2.703 1 98.44 168 VAL B N 1
ATOM 3416 C CA . VAL B 1 168 ? -3.256 -28.188 -2.779 1 98.44 168 VAL B CA 1
ATOM 3417 C C . VAL B 1 168 ? -2.492 -27 -2.172 1 98.44 168 VAL B C 1
ATOM 3419 O O . VAL B 1 168 ? -1.549 -27.203 -1.402 1 98.44 168 VAL B O 1
ATOM 3422 N N . ALA B 1 169 ? -2.871 -25.781 -2.535 1 98.69 169 ALA B N 1
ATOM 3423 C CA . ALA B 1 169 ? -2.23 -24.594 -1.979 1 98.69 169 ALA B CA 1
ATOM 3424 C C . ALA B 1 169 ? -2.326 -24.578 -0.455 1 98.69 169 ALA B C 1
ATOM 3426 O O . ALA B 1 169 ? -1.333 -24.344 0.233 1 98.69 169 ALA B O 1
ATOM 3427 N N . ILE B 1 170 ? -3.447 -24.906 0.059 1 98.56 170 ILE B N 1
ATOM 3428 C CA . ILE B 1 170 ? -3.672 -24.938 1.5 1 98.56 170 ILE B CA 1
ATOM 3429 C C . ILE B 1 170 ? -2.797 -26.031 2.129 1 98.56 170 ILE B C 1
ATOM 3431 O O . ILE B 1 170 ? -2.203 -25.812 3.189 1 98.56 170 ILE B O 1
ATOM 3435 N N . SER B 1 171 ? -2.693 -27.156 1.521 1 98.25 171 SER B N 1
ATOM 3436 C CA . SER B 1 171 ? -1.956 -28.297 2.053 1 98.25 171 SER B CA 1
ATOM 3437 C C . SER B 1 171 ? -0.474 -27.969 2.207 1 98.25 171 SER B C 1
ATOM 3439 O O . SER B 1 171 ? 0.215 -28.578 3.033 1 98.25 171 SER B O 1
ATOM 3441 N N . ILE B 1 172 ? -0.008 -27 1.455 1 98 172 ILE B N 1
ATOM 3442 C CA . ILE B 1 172 ? 1.409 -26.672 1.564 1 98 172 ILE B CA 1
ATOM 3443 C C . ILE B 1 172 ? 1.583 -25.406 2.391 1 98 172 ILE B C 1
ATOM 3445 O O . ILE B 1 172 ? 2.623 -24.75 2.316 1 98 172 ILE B O 1
ATOM 3449 N N . GLY B 1 173 ? 0.58 -25.016 3.055 1 97.94 173 GLY B N 1
ATOM 3450 C CA . GLY B 1 173 ? 0.68 -23.938 4.031 1 97.94 173 GLY B CA 1
ATOM 3451 C C . GLY B 1 173 ? 0.418 -22.562 3.441 1 97.94 173 GLY B C 1
ATOM 3452 O O . GLY B 1 173 ? 0.743 -21.547 4.059 1 97.94 173 GLY B O 1
ATOM 3453 N N . LYS B 1 174 ? -0.087 -22.531 2.252 1 98.56 174 LYS B N 1
ATOM 3454 C CA . LYS B 1 174 ? -0.405 -21.25 1.611 1 98.56 174 LYS B CA 1
ATOM 3455 C C . LYS B 1 174 ? -1.836 -20.828 1.92 1 98.56 174 LYS B C 1
ATOM 3457 O O . LYS B 1 174 ? -2.623 -21.609 2.457 1 98.56 174 LYS B O 1
ATOM 3462 N N . ASP B 1 175 ? -2.109 -19.594 1.715 1 98.56 175 ASP B N 1
ATOM 3463 C CA . ASP B 1 175 ? -3.438 -18.984 1.816 1 98.56 175 ASP B CA 1
ATOM 3464 C C . ASP B 1 175 ? -3.916 -18.484 0.459 1 98.56 175 ASP B C 1
ATOM 3466 O O . ASP B 1 175 ? -3.734 -17.297 0.133 1 98.56 175 ASP B O 1
ATOM 3470 N N . PRO B 1 176 ? -4.586 -19.359 -0.254 1 98.75 176 PRO B N 1
ATOM 3471 C CA . PRO B 1 176 ? -4.973 -19.016 -1.623 1 98.75 176 PRO B CA 1
ATOM 3472 C C . PRO B 1 176 ? -6.141 -18.031 -1.676 1 98.75 176 PRO B C 1
ATOM 3474 O O . PRO B 1 176 ? -6.98 -18.016 -0.771 1 98.75 176 PRO B O 1
ATOM 3477 N N . VAL B 1 177 ? -6.168 -17.188 -2.672 1 98.75 177 VAL B N 1
ATOM 3478 C CA . VAL B 1 177 ? -7.305 -16.328 -3.006 1 98.75 177 VAL B CA 1
ATOM 3479 C C . VAL B 1 177 ? -7.805 -16.656 -4.41 1 98.75 177 VAL B C 1
ATOM 3481 O O . VAL B 1 177 ? -7.023 -17.062 -5.277 1 98.75 177 VAL B O 1
ATOM 3484 N N . GLU B 1 178 ? -9.078 -16.516 -4.586 1 98.69 178 GLU B N 1
ATOM 3485 C CA . GLU B 1 178 ? -9.711 -16.797 -5.871 1 98.69 178 GLU B CA 1
ATOM 3486 C C . GLU B 1 178 ? -9.773 -15.539 -6.738 1 98.69 178 GLU B C 1
ATOM 3488 O O . GLU B 1 178 ? -10.352 -14.531 -6.328 1 98.69 178 GLU B O 1
ATOM 3493 N N . ILE B 1 179 ? -9.258 -15.617 -7.949 1 98.44 179 ILE B N 1
ATOM 3494 C CA . ILE B 1 179 ? -9.203 -14.477 -8.852 1 98.44 179 ILE B CA 1
ATOM 3495 C C . ILE B 1 179 ? -9.672 -14.891 -10.242 1 98.44 179 ILE B C 1
ATOM 3497 O O . ILE B 1 179 ? -9.219 -15.898 -10.781 1 98.44 179 ILE B O 1
ATOM 3501 N N . ALA B 1 180 ? -10.57 -14.133 -10.766 1 98 180 ALA B N 1
ATOM 3502 C CA . ALA B 1 180 ? -10.836 -14.25 -12.195 1 98 180 ALA B CA 1
ATOM 3503 C C . ALA B 1 180 ? -9.711 -13.609 -13.016 1 98 180 ALA B C 1
ATOM 3505 O O . ALA B 1 180 ? -9.195 -12.555 -12.648 1 98 180 ALA B O 1
ATOM 3506 N N . GLU B 1 181 ? -9.414 -14.242 -14.055 1 97.12 181 GLU B N 1
ATOM 3507 C CA . GLU B 1 181 ? -8.312 -13.734 -14.875 1 97.12 181 GLU B CA 1
ATOM 3508 C C . GLU B 1 181 ? -8.539 -12.281 -15.258 1 97.12 181 GLU B C 1
ATOM 3510 O O . GLU B 1 181 ? -9.609 -11.922 -15.766 1 97.12 181 GLU B O 1
ATOM 3515 N N . ALA B 1 182 ? -7.547 -11.492 -15.039 1 96.88 182 ALA B N 1
ATOM 3516 C CA . ALA B 1 182 ? -7.457 -10.078 -15.414 1 96.88 182 ALA B CA 1
ATOM 3517 C C . ALA B 1 182 ? -6.004 -9.617 -15.469 1 96.88 182 ALA B C 1
ATOM 3519 O O . ALA B 1 182 ? -5.141 -10.18 -14.789 1 96.88 182 ALA B O 1
ATOM 3520 N N . PRO B 1 183 ? -5.754 -8.586 -16.25 1 94.81 183 PRO B N 1
ATOM 3521 C CA . PRO B 1 183 ? -4.367 -8.109 -16.297 1 94.81 183 PRO B CA 1
ATOM 3522 C C . PRO B 1 183 ? -3.83 -7.719 -14.922 1 94.81 183 PRO B C 1
ATOM 3524 O O . PRO B 1 183 ? -4.434 -6.898 -14.227 1 94.81 183 PRO B O 1
ATOM 3527 N N . GLY B 1 184 ? -2.783 -8.328 -14.609 1 95 184 GLY B N 1
ATOM 3528 C CA . GLY B 1 184 ? -2.137 -8.008 -13.344 1 95 184 GLY B CA 1
ATOM 3529 C C . GLY B 1 184 ? -2.818 -8.641 -12.148 1 95 184 GLY B C 1
ATOM 3530 O O . GLY B 1 184 ? -2.365 -8.484 -11.008 1 95 184 GLY B O 1
ATOM 3531 N N . PHE B 1 185 ? -3.961 -9.258 -12.367 1 97.56 185 PHE B N 1
ATOM 3532 C CA . PHE B 1 185 ? -4.707 -9.953 -11.328 1 97.56 185 PHE B CA 1
ATOM 3533 C C . PHE B 1 185 ? -5.152 -8.984 -10.242 1 97.56 185 PHE B C 1
ATOM 3535 O O . PHE B 1 185 ? -5.914 -8.055 -10.508 1 97.56 185 PHE B O 1
ATOM 3542 N N . VAL B 1 186 ? -4.68 -9.273 -8.969 1 98.25 186 VAL B N 1
ATOM 3543 C CA . VAL B 1 186 ? -5.074 -8.344 -7.914 1 98.25 186 VAL B CA 1
ATOM 3544 C C . VAL B 1 186 ? -3.842 -7.605 -7.391 1 98.25 186 VAL B C 1
ATOM 3546 O O . VAL B 1 186 ? -3.754 -6.379 -7.492 1 98.25 186 VAL B O 1
ATOM 3549 N N . VAL B 1 187 ? -2.842 -8.305 -6.906 1 98.5 187 VAL B N 1
ATOM 3550 C CA . VAL B 1 187 ? -1.72 -7.699 -6.199 1 98.5 187 VAL B CA 1
ATOM 3551 C C . VAL B 1 187 ? -0.954 -6.773 -7.141 1 98.5 187 VAL B C 1
ATOM 3553 O O . VAL B 1 187 ? -0.776 -5.586 -6.848 1 98.5 187 VAL B O 1
ATOM 3556 N N . ASN B 1 188 ? -0.611 -7.258 -8.32 1 97.88 188 ASN B N 1
ATOM 3557 C CA . ASN B 1 188 ? 0.202 -6.449 -9.219 1 97.88 188 ASN B CA 1
ATOM 3558 C C . ASN B 1 188 ? -0.596 -5.289 -9.805 1 97.88 188 ASN B C 1
ATOM 3560 O O . ASN B 1 188 ? -0.045 -4.211 -10.047 1 97.88 188 ASN B O 1
ATOM 3564 N N . ARG B 1 189 ? -1.849 -5.543 -10.062 1 97.94 189 ARG B N 1
ATOM 3565 C CA . ARG B 1 189 ? -2.682 -4.473 -10.594 1 97.94 189 ARG B CA 1
ATOM 3566 C C . ARG B 1 189 ? -2.807 -3.326 -9.594 1 97.94 189 ARG B C 1
ATOM 3568 O O . ARG B 1 189 ? -3.025 -2.176 -9.984 1 97.94 189 ARG B O 1
ATOM 3575 N N . ILE B 1 190 ? -2.723 -3.613 -8.328 1 98.56 190 ILE B N 1
ATOM 3576 C CA . ILE B 1 190 ? -2.828 -2.582 -7.301 1 98.56 190 ILE B CA 1
ATOM 3577 C C . ILE B 1 190 ? -1.44 -2.035 -6.973 1 98.56 190 ILE B C 1
ATOM 3579 O O . ILE B 1 190 ? -1.225 -0.822 -6.988 1 98.56 190 ILE B O 1
ATOM 3583 N N . LEU B 1 191 ? -0.455 -2.887 -6.793 1 98.5 191 LEU B N 1
ATOM 3584 C CA . LEU B 1 191 ? 0.842 -2.564 -6.211 1 98.5 191 LEU B CA 1
ATOM 3585 C C . LEU B 1 191 ? 1.713 -1.805 -7.207 1 98.5 191 LEU B C 1
ATOM 3587 O O . LEU B 1 191 ? 2.381 -0.834 -6.84 1 98.5 191 LEU B O 1
ATOM 3591 N N . ILE B 1 192 ? 1.73 -2.213 -8.414 1 98.56 192 ILE B N 1
ATOM 3592 C CA . ILE B 1 192 ? 2.709 -1.678 -9.352 1 98.56 192 ILE B CA 1
ATOM 3593 C C . ILE B 1 192 ? 2.303 -0.268 -9.773 1 98.56 192 ILE B C 1
ATOM 3595 O O . ILE B 1 192 ? 3.145 0.628 -9.859 1 98.56 192 ILE B O 1
ATOM 3599 N N . PRO B 1 193 ? 1 -0.006 -10.031 1 98.56 193 PRO B N 1
ATOM 3600 C CA . PRO B 1 193 ? 0.589 1.385 -10.242 1 98.56 193 PRO B CA 1
ATOM 3601 C C . PRO B 1 193 ? 0.879 2.271 -9.031 1 98.56 193 PRO B C 1
ATOM 3603 O O . PRO B 1 193 ? 1.167 3.461 -9.188 1 98.56 193 PRO B O 1
ATOM 3606 N N . MET B 1 194 ? 0.775 1.739 -7.84 1 98.62 194 MET B N 1
ATOM 3607 C CA . MET B 1 194 ? 1.154 2.49 -6.648 1 98.62 194 MET B CA 1
ATOM 3608 C C . MET B 1 194 ? 2.623 2.895 -6.703 1 98.62 194 MET B C 1
ATOM 3610 O O . MET B 1 194 ? 2.963 4.051 -6.438 1 98.62 194 MET B O 1
ATOM 3614 N N . VAL B 1 195 ? 3.508 1.962 -7.055 1 98.81 195 VAL B N 1
ATOM 3615 C CA . VAL B 1 195 ? 4.93 2.24 -7.219 1 98.81 195 VAL B CA 1
ATOM 3616 C C . VAL B 1 195 ? 5.129 3.287 -8.312 1 98.81 195 VAL B C 1
ATOM 3618 O O . VAL B 1 195 ? 5.906 4.23 -8.141 1 98.81 195 VAL B O 1
ATOM 3621 N N . ASN B 1 196 ? 4.398 3.123 -9.406 1 98.81 196 ASN B N 1
ATOM 3622 C CA . ASN B 1 196 ? 4.469 4.055 -10.523 1 98.81 196 ASN B CA 1
ATOM 3623 C C . ASN B 1 196 ? 4.086 5.469 -10.102 1 98.81 196 ASN B C 1
ATOM 3625 O O . ASN B 1 196 ? 4.684 6.445 -10.562 1 98.81 196 ASN B O 1
ATOM 3629 N N . GLU B 1 197 ? 3.092 5.578 -9.219 1 98.69 197 GLU B N 1
ATOM 3630 C CA . GLU B 1 197 ? 2.68 6.883 -8.711 1 98.69 197 GLU B CA 1
ATOM 3631 C C . GLU B 1 197 ? 3.795 7.531 -7.895 1 98.69 197 GLU B C 1
ATOM 3633 O O . GLU B 1 197 ? 4.055 8.727 -8.039 1 98.69 197 GLU B O 1
ATOM 3638 N N . ALA B 1 198 ? 4.453 6.777 -7.074 1 98.88 198 ALA B N 1
ATOM 3639 C CA . ALA B 1 198 ? 5.57 7.277 -6.281 1 98.88 198 ALA B CA 1
ATOM 3640 C C . ALA B 1 198 ? 6.699 7.777 -7.176 1 98.88 198 ALA B C 1
ATOM 3642 O O . ALA B 1 198 ? 7.316 8.805 -6.891 1 98.88 198 ALA B O 1
ATOM 3643 N N . ILE B 1 199 ? 6.934 7.078 -8.25 1 98.88 199 ILE B N 1
ATOM 3644 C CA . ILE B 1 199 ? 7.953 7.48 -9.211 1 98.88 199 ILE B CA 1
ATOM 3645 C C . ILE B 1 199 ? 7.586 8.836 -9.82 1 98.88 199 ILE B C 1
ATOM 3647 O O . ILE B 1 199 ? 8.445 9.695 -10 1 98.88 199 ILE B O 1
ATOM 3651 N N . GLY B 1 200 ? 6.316 8.992 -10.125 1 98.5 200 GLY B N 1
ATOM 3652 C CA . GLY B 1 200 ? 5.859 10.273 -10.633 1 98.5 200 GLY B CA 1
ATOM 3653 C C . GLY B 1 200 ? 6.082 11.422 -9.664 1 98.5 200 GLY B C 1
ATOM 3654 O O . GLY B 1 200 ? 6.539 12.492 -10.055 1 98.5 200 GLY B O 1
ATOM 3655 N N . ILE B 1 201 ? 5.785 11.211 -8.414 1 98.62 201 ILE B N 1
ATOM 3656 C CA . ILE B 1 201 ? 5.977 12.211 -7.375 1 98.62 201 ILE B CA 1
ATOM 3657 C C . ILE B 1 201 ? 7.457 12.586 -7.281 1 98.62 201 ILE B C 1
ATOM 3659 O O . ILE B 1 201 ? 7.801 13.766 -7.207 1 98.62 201 ILE B O 1
ATOM 3663 N N . PHE B 1 202 ? 8.312 11.594 -7.309 1 98.88 202 PHE B N 1
ATOM 3664 C CA . PHE B 1 202 ? 9.75 11.805 -7.289 1 98.88 202 PHE B CA 1
ATOM 3665 C C . PHE B 1 202 ? 10.195 12.602 -8.508 1 98.88 202 PHE B C 1
ATOM 3667 O O . PHE B 1 202 ? 10.953 13.57 -8.375 1 98.88 202 PHE B O 1
ATOM 3674 N N . ALA B 1 203 ? 9.719 12.195 -9.656 1 98.62 203 ALA B N 1
ATOM 3675 C CA . ALA B 1 203 ? 10.102 12.828 -10.914 1 98.62 203 ALA B CA 1
ATOM 3676 C C . ALA B 1 203 ? 9.688 14.297 -10.945 1 98.62 203 ALA B C 1
ATOM 3678 O O . ALA B 1 203 ? 10.375 15.133 -11.539 1 98.62 203 ALA B O 1
ATOM 3679 N N . GLU B 1 204 ? 8.617 14.625 -10.266 1 97.62 204 GLU B N 1
ATOM 3680 C CA . GLU B 1 204 ? 8.078 15.984 -10.258 1 97.62 204 GLU B CA 1
ATOM 3681 C C . GLU B 1 204 ? 8.789 16.859 -9.227 1 97.62 204 GLU B C 1
ATOM 3683 O O . GLU B 1 204 ? 8.547 18.062 -9.148 1 97.62 204 GLU B O 1
ATOM 3688 N N . GLY B 1 205 ? 9.633 16.25 -8.398 1 97.88 205 GLY B N 1
ATOM 3689 C CA . GLY B 1 205 ? 10.398 17 -7.422 1 97.88 205 GLY B CA 1
ATOM 3690 C C . GLY B 1 205 ? 9.586 17.406 -6.207 1 97.88 205 GLY B C 1
ATOM 3691 O O . GLY B 1 205 ? 9.938 18.344 -5.5 1 97.88 205 GLY B O 1
ATOM 3692 N N . ILE B 1 206 ? 8.539 16.719 -5.961 1 97.88 206 ILE B N 1
ATOM 3693 C CA . ILE B 1 206 ? 7.625 17.062 -4.875 1 97.88 206 ILE B CA 1
ATOM 3694 C C . ILE B 1 206 ? 8.25 16.688 -3.535 1 97.88 206 ILE B C 1
ATOM 3696 O O . ILE B 1 206 ? 8.062 17.375 -2.535 1 97.88 206 ILE B O 1
ATOM 3700 N N . ALA B 1 207 ? 8.945 15.578 -3.51 1 98.62 207 ALA B N 1
ATOM 3701 C CA . ALA B 1 207 ? 9.633 15.086 -2.316 1 98.62 207 ALA B CA 1
ATOM 3702 C C . ALA B 1 207 ? 10.812 14.195 -2.691 1 98.62 207 ALA B C 1
ATOM 3704 O O . ALA B 1 207 ? 10.867 13.664 -3.799 1 98.62 207 ALA B O 1
ATOM 3705 N N . SER B 1 208 ? 11.766 14.102 -1.734 1 98.62 208 SER B N 1
ATOM 3706 C CA . SER B 1 208 ? 12.883 13.195 -1.95 1 98.62 208 SER B CA 1
ATOM 3707 C C . SER B 1 208 ? 12.43 11.742 -1.903 1 98.62 208 SER B C 1
ATOM 3709 O O . SER B 1 208 ? 11.344 11.438 -1.403 1 98.62 208 SER B O 1
ATOM 3711 N N . ALA B 1 209 ? 13.297 10.844 -2.506 1 98.75 209 ALA B N 1
ATOM 3712 C CA . ALA B 1 209 ? 12.992 9.414 -2.443 1 98.75 209 ALA B CA 1
ATOM 3713 C C . ALA B 1 209 ? 12.812 8.953 -1 1 98.75 209 ALA B C 1
ATOM 3715 O O . ALA B 1 209 ? 11.875 8.211 -0.694 1 98.75 209 ALA B O 1
ATOM 3716 N N . GLU B 1 210 ? 13.664 9.406 -0.119 1 98.69 210 GLU B N 1
ATOM 3717 C CA . GLU B 1 210 ? 13.609 9.062 1.298 1 98.69 210 GLU B CA 1
ATOM 3718 C C . GLU B 1 210 ? 12.312 9.547 1.938 1 98.69 210 GLU B C 1
ATOM 3720 O O . GLU B 1 210 ? 11.672 8.812 2.689 1 98.69 210 GLU B O 1
ATOM 3725 N N . ASP B 1 211 ? 11.906 10.734 1.618 1 98.81 211 ASP B N 1
ATOM 3726 C CA . ASP B 1 211 ? 10.711 11.312 2.225 1 98.81 211 ASP B CA 1
ATOM 3727 C C . ASP B 1 211 ? 9.445 10.641 1.703 1 98.81 211 ASP B C 1
ATOM 3729 O O . ASP B 1 211 ? 8.484 10.445 2.453 1 98.81 211 ASP B O 1
ATOM 3733 N N . ILE B 1 212 ? 9.445 10.297 0.4 1 98.88 212 ILE B N 1
ATOM 3734 C CA . ILE B 1 212 ? 8.312 9.586 -0.178 1 98.88 212 ILE B CA 1
ATOM 3735 C C . ILE B 1 212 ? 8.125 8.25 0.537 1 98.88 212 ILE B C 1
ATOM 3737 O O . ILE B 1 212 ? 7.02 7.922 0.979 1 98.88 212 ILE B O 1
ATOM 3741 N N . ASP B 1 213 ? 9.211 7.512 0.629 1 98.81 213 ASP B N 1
ATOM 3742 C CA . ASP B 1 213 ? 9.148 6.195 1.252 1 98.81 213 ASP B CA 1
ATOM 3743 C C . ASP B 1 213 ? 8.781 6.301 2.73 1 98.81 213 ASP B C 1
ATOM 3745 O O . ASP B 1 213 ? 7.93 5.555 3.223 1 98.81 213 ASP B O 1
ATOM 3749 N N . LYS B 1 214 ? 9.391 7.242 3.416 1 98.56 214 LYS B N 1
ATOM 3750 C CA . LYS B 1 214 ? 9.094 7.461 4.828 1 98.56 214 LYS B CA 1
ATOM 3751 C C . LYS B 1 214 ? 7.625 7.828 5.031 1 98.56 214 LYS B C 1
ATOM 3753 O O . LYS B 1 214 ? 6.988 7.352 5.969 1 98.56 214 LYS B O 1
ATOM 3758 N N . ALA B 1 215 ? 7.105 8.648 4.191 1 98.62 215 ALA B N 1
ATOM 3759 C CA . ALA B 1 215 ? 5.715 9.086 4.293 1 98.62 215 ALA B CA 1
ATOM 3760 C C . ALA B 1 215 ? 4.762 7.898 4.254 1 98.62 215 ALA B C 1
ATOM 3762 O O . ALA B 1 215 ? 3.848 7.801 5.078 1 98.62 215 ALA B O 1
ATOM 3763 N N . MET B 1 216 ? 5.027 6.98 3.393 1 98.44 216 MET B N 1
ATOM 3764 C CA . MET B 1 216 ? 4.125 5.84 3.248 1 98.44 216 MET B CA 1
ATOM 3765 C C . MET B 1 216 ? 4.316 4.844 4.387 1 98.44 216 MET B C 1
ATOM 3767 O O . MET B 1 216 ? 3.357 4.215 4.832 1 98.44 216 MET B O 1
ATOM 3771 N N . MET B 1 217 ? 5.543 4.641 4.793 1 98.38 217 MET B N 1
ATOM 3772 C CA . MET B 1 217 ? 5.809 3.729 5.898 1 98.38 217 MET B CA 1
ATOM 3773 C C . MET B 1 217 ? 5.156 4.223 7.184 1 98.38 217 MET B C 1
ATOM 3775 O O . MET B 1 217 ? 4.516 3.451 7.898 1 98.38 217 MET B O 1
ATOM 3779 N N . LEU B 1 218 ? 5.262 5.496 7.457 1 97.75 218 LEU B N 1
ATOM 3780 C CA . LEU B 1 218 ? 4.77 6.039 8.719 1 97.75 218 LEU B CA 1
ATOM 3781 C C . LEU B 1 218 ? 3.305 6.445 8.609 1 97.75 218 LEU B C 1
ATOM 3783 O O . LEU B 1 218 ? 2.537 6.293 9.562 1 97.75 218 LEU B O 1
ATOM 3787 N N . GLY B 1 219 ? 2.922 6.969 7.43 1 96.44 219 GLY B N 1
ATOM 3788 C CA . GLY B 1 219 ? 1.564 7.457 7.242 1 96.44 219 GLY B CA 1
ATOM 3789 C C . GLY B 1 219 ? 0.562 6.352 6.977 1 96.44 219 GLY B C 1
ATOM 3790 O O . GLY B 1 219 ? -0.602 6.453 7.367 1 96.44 219 GLY B O 1
ATOM 3791 N N . ALA B 1 220 ? 1.047 5.289 6.316 1 95.69 220 ALA B N 1
ATOM 3792 C CA . ALA B 1 220 ? 0.162 4.184 5.957 1 95.69 220 ALA B CA 1
ATOM 3793 C C . ALA B 1 220 ? 0.616 2.883 6.613 1 95.69 220 ALA B C 1
ATOM 3795 O O . ALA B 1 220 ? 0.032 1.822 6.375 1 95.69 220 ALA B O 1
ATOM 3796 N N . ASN B 1 221 ? 1.651 2.969 7.391 1 96.44 221 ASN B N 1
ATOM 3797 C CA . ASN B 1 221 ? 2.213 1.836 8.117 1 96.44 221 ASN B CA 1
ATOM 3798 C C . ASN B 1 221 ? 2.646 0.72 7.172 1 96.44 221 ASN B C 1
ATOM 3800 O O . ASN B 1 221 ? 2.506 -0.461 7.492 1 96.44 221 ASN B O 1
ATOM 3804 N N . HIS B 1 222 ? 3.029 1.08 5.941 1 97.19 222 HIS B N 1
ATOM 3805 C CA . HIS B 1 222 ? 3.584 0.076 5.039 1 97.19 222 HIS B CA 1
ATOM 3806 C C . HIS B 1 222 ? 4.945 -0.409 5.527 1 97.19 222 HIS B C 1
ATOM 3808 O O . HIS B 1 222 ? 5.738 0.378 6.047 1 97.19 222 HIS B O 1
ATOM 3814 N N . PRO B 1 223 ? 5.211 -1.668 5.363 1 97.19 223 PRO B N 1
ATOM 3815 C CA . PRO B 1 223 ? 6.477 -2.213 5.859 1 97.19 223 PRO B CA 1
ATOM 3816 C C . PRO B 1 223 ? 7.688 -1.685 5.094 1 97.19 223 PRO B C 1
ATOM 3818 O O . PRO B 1 223 ? 8.797 -1.66 5.629 1 97.19 223 PRO B O 1
ATOM 3821 N N . MET B 1 224 ? 7.453 -1.281 3.877 1 97.56 224 MET B N 1
ATOM 3822 C CA . MET B 1 224 ? 8.477 -0.735 2.992 1 97.56 224 MET B CA 1
ATOM 3823 C C . MET B 1 224 ? 7.91 0.374 2.117 1 97.56 224 MET B C 1
ATOM 3825 O O . MET B 1 224 ? 6.738 0.324 1.729 1 97.56 224 MET B O 1
ATOM 3829 N N . GLY B 1 225 ? 8.758 1.371 1.854 1 98.44 225 GLY B N 1
ATOM 3830 C CA . GLY B 1 225 ? 8.312 2.436 0.971 1 98.44 225 GLY B CA 1
ATOM 3831 C C . GLY B 1 225 ? 8.172 1.993 -0.473 1 98.44 225 GLY B C 1
ATOM 3832 O O . GLY B 1 225 ? 8.828 1.045 -0.904 1 98.44 225 GLY B O 1
ATOM 3833 N N . PRO B 1 226 ? 7.414 2.703 -1.261 1 98.81 226 PRO B N 1
ATOM 3834 C CA . PRO B 1 226 ? 7.117 2.275 -2.631 1 98.81 226 PRO B CA 1
ATOM 3835 C C . PRO B 1 226 ? 8.344 2.299 -3.535 1 98.81 226 PRO B C 1
ATOM 3837 O O . PRO B 1 226 ? 8.492 1.437 -4.406 1 98.81 226 PRO B O 1
ATOM 3840 N N . LEU B 1 227 ? 9.242 3.299 -3.373 1 98.88 227 LEU B N 1
ATOM 3841 C CA . LEU B 1 227 ? 10.406 3.367 -4.25 1 98.88 227 LEU B CA 1
ATOM 3842 C C . LEU B 1 227 ? 11.406 2.266 -3.91 1 98.88 227 LEU B C 1
ATOM 3844 O O . LEU B 1 227 ? 11.953 1.622 -4.809 1 98.88 227 LEU B O 1
ATOM 3848 N N . ALA B 1 228 ? 11.602 2.061 -2.633 1 98.75 228 ALA B N 1
ATOM 3849 C CA . ALA B 1 228 ? 12.445 0.946 -2.209 1 98.75 228 ALA B CA 1
ATOM 3850 C C . ALA B 1 228 ? 11.852 -0.39 -2.643 1 98.75 228 ALA B C 1
ATOM 3852 O O . ALA B 1 228 ? 12.578 -1.314 -3.006 1 98.75 228 ALA B O 1
ATOM 3853 N N . LEU B 1 229 ? 10.578 -0.503 -2.588 1 98.44 229 LEU B N 1
ATOM 3854 C CA . LEU B 1 229 ? 9.891 -1.71 -3.035 1 98.44 229 LEU B CA 1
ATOM 3855 C C . LEU B 1 229 ? 10.117 -1.944 -4.523 1 98.44 229 LEU B C 1
ATOM 3857 O O . LEU B 1 229 ? 10.375 -3.074 -4.945 1 98.44 229 LEU B O 1
ATOM 3861 N N . GLY B 1 230 ? 9.969 -0.864 -5.281 1 98.62 230 GLY B N 1
ATOM 3862 C CA . GLY B 1 230 ? 10.289 -0.975 -6.695 1 98.62 230 GLY B CA 1
ATOM 3863 C C . GLY B 1 230 ? 11.695 -1.486 -6.945 1 98.62 230 GLY B C 1
ATOM 3864 O O . GLY B 1 230 ? 11.898 -2.354 -7.797 1 98.62 230 GLY B O 1
ATOM 3865 N N . ASP B 1 231 ? 12.656 -0.924 -6.18 1 98.69 231 ASP B N 1
ATOM 3866 C CA . ASP B 1 231 ? 14.047 -1.354 -6.285 1 98.69 231 ASP B CA 1
ATOM 3867 C C . ASP B 1 231 ? 14.195 -2.83 -5.926 1 98.69 231 ASP B C 1
ATOM 3869 O O . ASP B 1 231 ? 15.039 -3.531 -6.492 1 98.69 231 ASP B O 1
ATOM 3873 N N . LEU B 1 232 ? 13.438 -3.285 -5.004 1 97.62 232 LEU B N 1
ATOM 3874 C CA . LEU B 1 232 ? 13.484 -4.676 -4.57 1 97.62 232 LEU B CA 1
ATOM 3875 C C . LEU B 1 232 ? 12.914 -5.602 -5.641 1 97.62 232 LEU B C 1
ATOM 3877 O O . LEU B 1 232 ? 13.5 -6.641 -5.945 1 97.62 232 LEU B O 1
ATOM 3881 N N . ILE B 1 233 ? 11.773 -5.258 -6.203 1 96.56 233 ILE B N 1
ATOM 3882 C CA . ILE B 1 233 ? 11.102 -6.039 -7.234 1 96.56 233 ILE B CA 1
ATOM 3883 C C . ILE B 1 233 ? 11.961 -6.07 -8.5 1 96.56 233 ILE B C 1
ATOM 3885 O O . ILE B 1 233 ? 12.062 -7.109 -9.156 1 96.56 233 ILE B O 1
ATOM 3889 N N . GLY B 1 234 ? 12.664 -5.047 -8.727 1 97.88 234 GLY B N 1
ATOM 3890 C CA . GLY B 1 234 ? 13.328 -4.781 -9.992 1 97.88 234 GLY B CA 1
ATOM 3891 C C . GLY B 1 234 ? 12.523 -3.865 -10.898 1 97.88 234 GLY B C 1
ATOM 3892 O O . GLY B 1 234 ? 11.391 -4.176 -11.258 1 97.88 234 GLY B O 1
ATOM 3893 N N . LEU B 1 235 ? 13.141 -2.773 -11.289 1 98.69 235 LEU B N 1
ATOM 3894 C CA . LEU B 1 235 ? 12.422 -1.736 -12.023 1 98.69 235 LEU B CA 1
ATOM 3895 C C . LEU B 1 235 ? 12.055 -2.213 -13.43 1 98.69 235 LEU B C 1
ATOM 3897 O O . LEU B 1 235 ? 11.062 -1.767 -14 1 98.69 235 LEU B O 1
ATOM 3901 N N . ASP B 1 236 ? 12.82 -3.131 -13.953 1 97.62 236 ASP B N 1
ATOM 3902 C CA . ASP B 1 236 ? 12.461 -3.725 -15.234 1 97.62 236 ASP B CA 1
ATOM 3903 C C . ASP B 1 236 ? 11.188 -4.562 -15.117 1 97.62 236 ASP B C 1
ATOM 3905 O O . ASP B 1 236 ? 10.367 -4.59 -16.031 1 97.62 236 ASP B O 1
ATOM 3909 N N . VAL B 1 237 ? 11.023 -5.281 -14.055 1 95.81 237 VAL B N 1
ATOM 3910 C CA . VAL B 1 237 ? 9.82 -6.062 -13.805 1 95.81 237 VAL B CA 1
ATOM 3911 C C . VAL B 1 237 ? 8.625 -5.129 -13.625 1 95.81 237 VAL B C 1
ATOM 3913 O O . VAL B 1 237 ? 7.555 -5.363 -14.195 1 95.81 237 VAL B O 1
ATOM 3916 N N . CYS B 1 238 ? 8.805 -4.031 -12.867 1 98.25 238 CYS B N 1
ATOM 3917 C CA . CYS B 1 238 ? 7.742 -3.043 -12.695 1 98.25 238 CYS B CA 1
ATOM 3918 C C . CYS B 1 238 ? 7.293 -2.492 -14.047 1 98.25 238 CYS B C 1
ATOM 3920 O O . CYS B 1 238 ? 6.094 -2.418 -14.32 1 98.25 238 CYS B O 1
ATOM 3922 N N . LEU B 1 239 ? 8.281 -2.15 -14.852 1 98.31 239 LEU B N 1
ATOM 3923 C CA . LEU B 1 239 ? 7.98 -1.607 -16.172 1 98.31 239 LEU B CA 1
ATOM 3924 C C . LEU B 1 239 ? 7.211 -2.621 -17.016 1 98.31 239 LEU B C 1
ATOM 3926 O O . LEU B 1 239 ? 6.227 -2.27 -17.672 1 98.31 239 LEU B 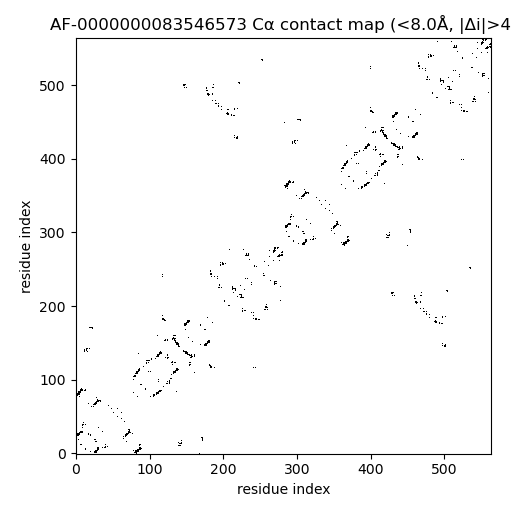O 1
ATOM 3930 N N . ALA B 1 240 ? 7.637 -3.824 -16.984 1 95.75 240 ALA B N 1
ATOM 3931 C CA . ALA B 1 240 ? 6.988 -4.875 -17.766 1 95.75 240 ALA B CA 1
ATOM 3932 C C . ALA B 1 240 ? 5.523 -5.027 -17.375 1 95.75 240 ALA B C 1
ATOM 3934 O O . ALA B 1 240 ? 4.648 -5.148 -18.234 1 95.75 240 ALA B O 1
ATOM 3935 N N . ILE B 1 241 ? 5.27 -5.051 -16.125 1 96.44 241 ILE B N 1
ATOM 3936 C CA . ILE B 1 241 ? 3.904 -5.219 -15.625 1 96.44 241 ILE B CA 1
ATOM 3937 C C . ILE B 1 241 ? 3.061 -4.012 -16.031 1 96.44 241 ILE B C 1
ATOM 3939 O O . ILE B 1 241 ? 1.925 -4.168 -16.484 1 96.44 241 ILE B O 1
ATOM 3943 N N . MET B 1 242 ? 3.605 -2.766 -15.875 1 98.06 242 MET B N 1
ATOM 3944 C CA . MET B 1 242 ? 2.885 -1.576 -16.312 1 98.06 242 MET B CA 1
ATOM 3945 C C . MET B 1 242 ? 2.531 -1.677 -17.797 1 98.06 242 MET B C 1
ATOM 3947 O O . MET B 1 242 ? 1.414 -1.341 -18.188 1 98.06 242 MET B O 1
ATOM 3951 N N . ASP B 1 243 ? 3.453 -2.125 -18.547 1 96.88 243 ASP B N 1
ATOM 3952 C CA . ASP B 1 243 ? 3.23 -2.234 -19.984 1 96.88 243 ASP B CA 1
ATOM 3953 C C . ASP B 1 243 ? 2.145 -3.262 -20.297 1 96.88 243 ASP B C 1
ATOM 3955 O O . ASP B 1 243 ? 1.336 -3.064 -21.203 1 96.88 243 ASP B O 1
ATOM 3959 N N . VAL B 1 244 ? 2.129 -4.367 -19.609 1 95.19 244 VAL B N 1
ATOM 3960 C CA . VAL B 1 244 ? 1.085 -5.371 -19.797 1 95.19 244 VAL B CA 1
ATOM 3961 C C . VAL B 1 244 ? -0.276 -4.77 -19.453 1 95.19 244 VAL B C 1
ATOM 3963 O O . VAL B 1 244 ? -1.24 -4.93 -20.203 1 95.19 244 VAL B O 1
ATOM 3966 N N . LEU B 1 245 ? -0.37 -4.055 -18.312 1 97 245 LEU B N 1
ATOM 3967 C CA . LEU B 1 245 ? -1.618 -3.418 -17.906 1 97 245 LEU B CA 1
ATOM 3968 C C . LEU B 1 245 ? -2.102 -2.434 -18.969 1 97 245 LEU B C 1
ATOM 3970 O O . LEU B 1 245 ? -3.271 -2.457 -19.359 1 97 245 LEU B O 1
ATOM 3974 N N . TYR B 1 246 ? -1.193 -1.635 -19.453 1 97.62 246 TYR B N 1
ATOM 3975 C CA . TYR B 1 246 ? -1.543 -0.634 -20.469 1 97.62 246 TYR B CA 1
ATOM 3976 C C . TYR B 1 246 ? -2.014 -1.294 -21.75 1 97.62 246 TYR B C 1
ATOM 3978 O O . TYR B 1 246 ? -3.047 -0.917 -22.312 1 97.62 246 TYR B O 1
ATOM 3986 N N . LYS B 1 247 ? -1.315 -2.248 -22.172 1 95.81 247 LYS B N 1
ATOM 3987 C CA . LYS B 1 247 ? -1.63 -2.93 -23.422 1 95.81 247 LYS B CA 1
ATOM 3988 C C . LYS B 1 247 ? -2.975 -3.648 -23.328 1 95.81 247 LYS B C 1
ATOM 3990 O O . LYS B 1 247 ? -3.805 -3.535 -24.234 1 95.81 247 LYS B O 1
ATOM 3995 N N . GLU B 1 248 ? -3.219 -4.367 -22.281 1 95.44 248 GLU B N 1
ATOM 3996 C CA . GLU B 1 248 ? -4.398 -5.215 -22.156 1 95.44 248 GLU B CA 1
ATOM 3997 C C . GLU B 1 248 ? -5.652 -4.383 -21.891 1 95.44 248 GLU B C 1
ATOM 3999 O O . GLU B 1 248 ? -6.75 -4.754 -22.312 1 95.44 248 GLU B O 1
ATOM 4004 N N . THR B 1 249 ? -5.508 -3.217 -21.188 1 95.06 249 THR B N 1
ATOM 4005 C CA . THR B 1 249 ? -6.676 -2.428 -20.828 1 95.06 249 THR B CA 1
ATOM 4006 C C . THR B 1 249 ? -6.914 -1.31 -21.844 1 95.06 249 THR B C 1
ATOM 4008 O O . THR B 1 249 ? -8.039 -0.825 -21.984 1 95.06 249 THR B O 1
ATOM 4011 N N . GLY B 1 250 ? -5.844 -0.894 -22.453 1 96 250 GLY B N 1
ATOM 4012 C CA . GLY B 1 250 ? -5.914 0.275 -23.312 1 96 250 GLY B CA 1
ATOM 4013 C C . GLY B 1 250 ? -6.145 1.566 -22.547 1 96 250 GLY B C 1
ATOM 4014 O O . GLY B 1 250 ? -6.496 2.588 -23.141 1 96 250 GLY B O 1
ATOM 4015 N N . ASP B 1 251 ? -6.105 1.528 -21.266 1 95.88 251 ASP B N 1
ATOM 4016 C CA . ASP B 1 251 ? -6.355 2.672 -20.391 1 95.88 251 ASP B CA 1
ATOM 4017 C C . ASP B 1 251 ? -5.055 3.393 -20.047 1 95.88 251 ASP B C 1
ATOM 4019 O O . ASP B 1 251 ? -4.137 2.795 -19.484 1 95.88 251 ASP B O 1
ATOM 4023 N N . SER B 1 252 ? -5.004 4.668 -20.281 1 95.62 252 SER B N 1
ATOM 4024 C CA . SER B 1 252 ? -3.787 5.449 -20.094 1 95.62 252 SER B CA 1
ATOM 4025 C C . SER B 1 252 ? -3.453 5.59 -18.609 1 95.62 252 SER B C 1
ATOM 4027 O O . SER B 1 252 ? -2.344 5.996 -18.25 1 95.62 252 SER B O 1
ATOM 4029 N N . LYS B 1 253 ? -4.336 5.242 -17.75 1 96.38 253 LYS B N 1
ATOM 4030 C CA . LYS B 1 253 ? -4.039 5.309 -16.328 1 96.38 253 LYS B CA 1
ATOM 4031 C C . LYS B 1 253 ? -2.891 4.371 -15.961 1 96.38 253 LYS B C 1
ATOM 4033 O O . LYS B 1 253 ? -2.191 4.598 -14.969 1 96.38 253 LYS B O 1
ATOM 4038 N N . TYR B 1 254 ? -2.648 3.361 -16.859 1 97.62 254 TYR B N 1
ATOM 4039 C CA . TYR B 1 254 ? -1.635 2.355 -16.547 1 97.62 254 TYR B CA 1
ATOM 4040 C C . TYR B 1 254 ? -0.337 2.65 -17.297 1 97.62 254 TYR B C 1
ATOM 4042 O O . TYR B 1 254 ? 0.557 1.803 -17.359 1 97.62 254 TYR B O 1
ATOM 4050 N N . ARG B 1 255 ? -0.254 3.801 -17.891 1 97.5 255 ARG B N 1
ATOM 4051 C CA . ARG B 1 255 ? 1.003 4.133 -18.547 1 97.5 255 ARG B CA 1
ATOM 4052 C C . ARG B 1 255 ? 2.145 4.227 -17.547 1 97.5 255 ARG B C 1
ATOM 4054 O O . ARG B 1 255 ? 1.986 4.812 -16.469 1 97.5 255 ARG B O 1
ATOM 4061 N N . ALA B 1 256 ? 3.268 3.605 -17.859 1 98.38 256 ALA B N 1
ATOM 4062 C CA . ALA B 1 256 ? 4.461 3.746 -17.031 1 98.38 256 ALA B CA 1
ATOM 4063 C C . ALA B 1 256 ? 5.012 5.168 -17.094 1 98.38 256 ALA B C 1
ATOM 4065 O O . ALA B 1 256 ? 5.016 5.789 -18.156 1 98.38 256 ALA B O 1
ATOM 4066 N N . HIS B 1 257 ? 5.391 5.711 -15.984 1 98.44 257 HIS B N 1
ATOM 4067 C CA . HIS B 1 257 ? 6.031 7.02 -15.992 1 98.44 257 HIS B CA 1
ATOM 4068 C C . HIS B 1 257 ? 7.316 6.996 -16.812 1 98.44 257 HIS B C 1
ATOM 4070 O O . HIS B 1 257 ? 8.062 6.02 -16.781 1 98.44 257 HIS B O 1
ATOM 4076 N N . SER B 1 258 ? 7.688 8.07 -17.5 1 98.38 258 SER B N 1
ATOM 4077 C CA . SER B 1 258 ? 8.844 8.133 -18.391 1 98.38 258 SER B CA 1
ATOM 4078 C C . SER B 1 258 ? 10.148 7.945 -17.625 1 98.38 258 SER B C 1
ATOM 4080 O O . SER B 1 258 ? 11.109 7.395 -18.156 1 98.38 258 SER B O 1
ATOM 4082 N N . LEU B 1 259 ? 10.156 8.383 -16.375 1 98.75 259 LEU B N 1
ATOM 4083 C CA . LEU B 1 259 ? 11.359 8.211 -15.57 1 98.75 259 LEU B CA 1
ATOM 4084 C C . LEU B 1 259 ? 11.648 6.73 -15.32 1 98.75 259 LEU B C 1
ATOM 4086 O O . LEU B 1 259 ? 12.805 6.312 -15.297 1 98.75 259 LEU B O 1
ATOM 4090 N N . LEU B 1 260 ? 10.602 5.93 -15.062 1 98.81 260 LEU B N 1
ATOM 4091 C CA . LEU B 1 260 ? 10.766 4.488 -14.906 1 98.81 260 LEU B CA 1
ATOM 4092 C C . LEU B 1 260 ? 11.422 3.883 -16.141 1 98.81 260 LEU B C 1
ATOM 4094 O O . LEU B 1 260 ? 12.367 3.102 -16.016 1 98.81 260 LEU B O 1
ATOM 4098 N N . ARG B 1 261 ? 10.938 4.27 -17.312 1 98.56 261 ARG B N 1
ATOM 4099 C CA . ARG B 1 261 ? 11.516 3.795 -18.578 1 98.56 261 ARG B CA 1
ATOM 4100 C C . ARG B 1 261 ? 12.977 4.207 -18.703 1 98.56 261 ARG B C 1
ATOM 4102 O O . ARG B 1 261 ? 13.812 3.418 -19.156 1 98.56 261 ARG B O 1
ATOM 4109 N N . LYS B 1 262 ? 13.273 5.465 -18.344 1 98.62 262 LYS B N 1
ATOM 4110 C CA . LYS B 1 262 ? 14.633 5.984 -18.406 1 98.62 262 LYS B CA 1
ATOM 4111 C C . LYS B 1 262 ? 15.57 5.195 -17.5 1 98.62 262 LYS B C 1
ATOM 4113 O O . LYS B 1 262 ? 16.688 4.859 -17.891 1 98.62 262 LYS B O 1
ATOM 4118 N N . TYR B 1 263 ? 15.117 4.969 -16.25 1 98.62 263 TYR B N 1
ATOM 4119 C CA . TYR B 1 263 ? 15.93 4.199 -15.312 1 98.62 263 TYR B CA 1
ATOM 4120 C C . TYR B 1 263 ? 16.234 2.809 -15.867 1 98.62 263 TYR B C 1
ATOM 4122 O O . TYR B 1 263 ? 17.375 2.352 -15.82 1 98.62 263 TYR B O 1
ATOM 4130 N N . VAL B 1 264 ? 15.234 2.113 -16.422 1 98.56 264 VAL B N 1
ATOM 4131 C CA . VAL B 1 264 ? 15.391 0.769 -16.969 1 98.56 264 VAL B CA 1
ATOM 4132 C C . VAL B 1 264 ? 16.359 0.8 -18.141 1 98.56 264 VAL B C 1
ATOM 4134 O O . VAL B 1 264 ? 17.266 -0.035 -18.234 1 98.56 264 VAL B O 1
ATOM 4137 N N . ARG B 1 265 ? 16.25 1.771 -19.062 1 98.12 265 ARG B N 1
ATOM 4138 C CA . ARG B 1 265 ? 17.141 1.922 -20.203 1 98.12 265 ARG B CA 1
ATOM 4139 C C . ARG B 1 265 ? 18.578 2.15 -19.75 1 98.12 265 ARG B C 1
ATOM 4141 O O . ARG B 1 265 ? 19.531 1.669 -20.391 1 98.12 265 ARG B O 1
ATOM 4148 N N . GLY B 1 266 ? 18.719 2.859 -18.625 1 98.12 266 GLY B N 1
ATOM 4149 C CA . GLY B 1 266 ? 20.031 3.199 -18.109 1 98.12 266 GLY B CA 1
ATOM 4150 C C . GLY B 1 266 ? 20.641 2.084 -17.281 1 98.12 266 GLY B C 1
ATOM 4151 O O . GLY B 1 266 ? 21.781 2.205 -16.812 1 98.12 266 GLY B O 1
ATOM 4152 N N . GLY B 1 267 ? 19.953 1.073 -17.031 1 97.88 267 GLY B N 1
ATOM 4153 C CA . GLY B 1 267 ? 20.469 -0.065 -16.297 1 97.88 267 GLY B CA 1
ATOM 4154 C C . GLY B 1 267 ? 20.375 0.11 -14.789 1 97.88 267 GLY B C 1
ATOM 4155 O O . GLY B 1 267 ? 21.031 -0.6 -14.031 1 97.88 267 GLY B O 1
ATOM 4156 N N . LEU B 1 268 ? 19.641 1.099 -14.297 1 98.19 268 LEU B N 1
ATOM 4157 C CA . LEU B 1 268 ? 19.344 1.297 -12.883 1 98.19 268 LEU B CA 1
ATOM 4158 C C . LEU B 1 268 ? 18.094 0.518 -12.477 1 98.19 268 LEU B C 1
ATOM 4160 O O . LEU B 1 268 ? 17 1.073 -12.438 1 98.19 268 LEU B O 1
ATOM 4164 N N . LEU B 1 269 ? 18.297 -0.682 -12.062 1 98.31 269 LEU B N 1
ATOM 4165 C CA . LEU B 1 269 ? 17.172 -1.604 -11.922 1 98.31 269 LEU B CA 1
ATOM 4166 C C . LEU B 1 269 ? 16.859 -1.854 -10.453 1 98.31 269 LEU B C 1
ATOM 4168 O O . LEU B 1 269 ? 15.922 -2.594 -10.133 1 98.31 269 LEU B O 1
ATOM 4172 N N . GLY B 1 270 ? 17.562 -1.257 -9.508 1 98.31 270 GLY B N 1
ATOM 4173 C CA . GLY B 1 270 ? 17.344 -1.439 -8.086 1 98.31 270 GLY B CA 1
ATOM 4174 C C . GLY B 1 270 ? 18.406 -2.305 -7.426 1 98.31 270 GLY B C 1
ATOM 4175 O O . GLY B 1 270 ? 19.594 -2.172 -7.719 1 98.31 270 GLY B O 1
ATOM 4176 N N . ARG B 1 271 ? 18.094 -3.125 -6.574 1 97.75 271 ARG B N 1
ATOM 4177 C CA . ARG B 1 271 ? 19.016 -3.906 -5.766 1 97.75 271 ARG B CA 1
ATOM 4178 C C . ARG B 1 271 ? 19.875 -4.824 -6.637 1 97.75 271 ARG B C 1
ATOM 4180 O O . ARG B 1 271 ? 21.062 -4.984 -6.398 1 97.75 271 ARG B O 1
ATOM 4187 N N . LYS B 1 272 ? 19.266 -5.438 -7.664 1 95.38 272 LYS B N 1
ATOM 4188 C CA . LYS B 1 272 ? 19.953 -6.441 -8.477 1 95.38 272 LYS B CA 1
ATOM 4189 C C . LYS B 1 272 ? 21.109 -5.82 -9.258 1 95.38 272 LYS B C 1
ATOM 4191 O O . LYS B 1 272 ? 22.031 -6.52 -9.664 1 95.38 272 LYS B O 1
ATOM 4196 N N . THR B 1 273 ? 21.078 -4.512 -9.469 1 97.62 273 THR B N 1
ATOM 4197 C CA . THR B 1 273 ? 22.188 -3.805 -10.117 1 97.62 273 THR B CA 1
ATOM 4198 C C . THR B 1 273 ? 22.859 -2.854 -9.133 1 97.62 273 THR B C 1
ATOM 4200 O O . THR B 1 273 ? 23.625 -1.971 -9.547 1 97.62 273 THR B O 1
ATOM 4203 N N . LYS B 1 274 ? 22.422 -2.906 -7.922 1 97.62 274 LYS B N 1
ATOM 4204 C CA . LYS B 1 274 ? 23.016 -2.193 -6.789 1 97.62 274 LYS B CA 1
ATOM 4205 C C . LYS B 1 274 ? 22.656 -0.709 -6.832 1 97.62 274 LYS B C 1
ATOM 4207 O O . LYS B 1 274 ? 23.203 0.087 -6.066 1 97.62 274 LYS B O 1
ATOM 4212 N N . LYS B 1 275 ? 21.812 -0.342 -7.801 1 97.75 275 LYS B N 1
ATOM 4213 C CA . LYS B 1 275 ? 21.406 1.059 -7.852 1 97.75 275 LYS B CA 1
ATOM 4214 C C . LYS B 1 275 ? 20.031 1.209 -8.508 1 97.75 275 LYS B C 1
ATOM 4216 O O . LYS B 1 275 ? 19.766 0.592 -9.539 1 97.75 275 LYS B O 1
ATOM 4221 N N . GLY B 1 276 ? 19.172 1.923 -8 1 98.25 276 GLY B N 1
ATOM 4222 C CA . GLY B 1 276 ? 17.891 2.412 -8.477 1 98.25 276 GLY B CA 1
ATOM 4223 C C . GLY B 1 276 ? 17.516 3.775 -7.922 1 98.25 276 GLY B C 1
ATOM 4224 O O . GLY B 1 276 ? 18.297 4.73 -8.047 1 98.25 276 GLY B O 1
ATOM 4225 N N . PHE B 1 277 ? 16.422 3.828 -7.195 1 98.69 277 PHE B N 1
ATOM 4226 C CA . PHE B 1 277 ? 16.078 5.082 -6.531 1 98.69 277 PHE B CA 1
ATOM 4227 C C . PHE B 1 277 ? 16.938 5.289 -5.289 1 98.69 277 PHE B C 1
ATOM 4229 O O . PHE B 1 277 ? 17.078 6.41 -4.801 1 98.69 277 PHE B O 1
ATOM 4236 N N . PHE B 1 278 ? 17.469 4.172 -4.828 1 98.44 278 PHE B N 1
ATOM 4237 C CA . PHE B 1 278 ? 18.422 4.207 -3.727 1 98.44 278 PHE B CA 1
ATOM 4238 C C . PHE B 1 278 ? 19.734 3.535 -4.125 1 98.44 278 PHE B C 1
ATOM 4240 O O . PHE B 1 278 ? 19.828 2.926 -5.195 1 98.44 278 PHE B O 1
ATOM 4247 N N . ASN B 1 279 ? 20.75 3.738 -3.312 1 97.56 279 ASN B N 1
ATOM 4248 C CA . ASN B 1 279 ? 22.062 3.133 -3.521 1 97.56 279 ASN B CA 1
ATOM 4249 C C . ASN B 1 279 ? 22.25 1.907 -2.633 1 97.56 279 ASN B C 1
ATOM 4251 O O . ASN B 1 279 ? 22.078 1.983 -1.415 1 97.56 279 ASN B O 1
ATOM 4255 N N . TYR B 1 280 ? 22.672 0.763 -3.299 1 96.62 280 TYR B N 1
ATOM 4256 C CA . TYR B 1 280 ? 22.797 -0.496 -2.572 1 96.62 280 TYR B CA 1
ATOM 4257 C C . TYR B 1 280 ? 24.219 -1.032 -2.641 1 96.62 280 TYR B C 1
ATOM 4259 O O . TYR B 1 280 ? 24.453 -2.225 -2.426 1 96.62 280 TYR B O 1
ATOM 4267 N N . THR B 1 281 ? 25.156 -0.316 -2.949 1 90.62 281 THR B N 1
ATOM 4268 C CA . THR B 1 281 ? 26.547 -0.76 -3.051 1 90.62 281 THR B CA 1
ATOM 4269 C C . THR B 1 281 ? 27.094 -1.146 -1.68 1 90.62 281 THR B C 1
ATOM 4271 O O . THR B 1 281 ? 28.031 -1.93 -1.582 1 90.62 281 THR B O 1
ATOM 4274 N N . ARG B 1 282 ? 26.688 -1.043 -0.626 1 66.62 282 ARG B N 1
ATOM 4275 C CA . ARG B 1 282 ? 27.484 -1.411 0.547 1 66.62 282 ARG B CA 1
ATOM 4276 C C . ARG B 1 282 ? 27.656 -2.924 0.633 1 66.62 282 ARG B C 1
ATOM 4278 O O . ARG B 1 282 ? 26.797 -3.682 0.172 1 66.62 282 ARG B O 1
#

Solvent-accessible surface area (backbone atoms only — not comparable to full-atom values): 27842 Å² total; per-residue (Å²): 131,55,33,36,28,33,33,21,27,48,75,64,22,24,22,47,48,48,31,41,20,69,59,71,30,36,32,38,38,29,22,93,40,67,68,47,24,50,49,15,53,48,51,40,51,53,54,47,50,50,34,34,74,69,64,74,45,49,70,68,56,46,51,54,27,54,70,29,53,43,75,40,61,61,72,69,71,41,28,79,25,39,34,34,43,36,39,57,76,98,42,70,71,59,46,24,52,50,41,33,52,45,54,71,50,28,45,89,81,33,33,44,29,31,39,56,77,50,70,61,46,45,65,39,21,67,44,35,94,51,32,39,37,26,36,30,46,26,67,41,90,56,35,63,74,40,36,31,27,46,37,27,39,21,87,53,31,33,69,66,46,49,52,51,51,46,51,51,37,41,67,51,65,31,53,61,31,62,30,40,68,48,64,23,55,60,53,49,49,34,50,44,56,33,29,40,44,47,48,46,43,41,74,70,63,32,30,50,67,67,36,51,20,48,39,34,24,48,66,66,51,29,84,60,20,46,55,61,45,36,16,67,72,21,36,53,56,49,48,51,53,27,49,48,38,20,67,77,67,67,41,74,64,34,56,67,45,69,64,58,54,50,33,40,76,68,58,34,26,4,57,92,62,30,25,42,84,53,82,49,73,123,130,57,32,35,28,31,35,20,28,48,74,65,23,24,22,47,49,47,32,41,18,68,58,72,30,36,31,38,38,29,22,92,40,68,69,47,24,50,49,15,52,49,50,40,50,52,54,46,49,50,34,34,76,68,66,72,45,49,70,67,55,46,51,56,27,53,71,30,53,44,75,38,60,62,73,68,70,40,28,81,27,39,36,35,42,36,39,57,76,99,41,70,72,60,46,26,52,50,42,33,51,46,53,70,49,28,46,89,82,31,32,43,28,30,39,57,74,51,69,60,47,47,63,39,22,68,42,35,93,52,34,38,37,26,36,30,45,26,66,41,90,58,36,63,73,41,36,31,27,46,36,28,38,20,87,54,30,34,70,66,47,50,52,54,51,47,51,53,38,41,68,50,67,30,53,60,31,64,30,40,67,48,65,23,55,61,52,51,49,33,49,46,55,34,28,42,44,48,50,46,42,41,74,70,62,32,31,50,66,68,35,50,19,48,40,33,24,49,66,67,50,29,84,60,20,44,56,61,46,37,17,67,72,22,35,54,57,49,50,51,52,27,48,49,39,21,66,76,66,69,42,75,66,36,56,66,44,68,64,59,55,50,33,40,74,68,58,34,25,5,56,92,61,28,26,42,84,54,82,48,73,122

Organism: NCBI:txid360422

Nearest PDB structures (foldseek):
  4kug-assembly2_C  TM=9.973E-01  e=3.141E-47  Clostridium butyricum E4 str. BoNT E BL5262
  6acq-assembly1_F  TM=9.967E-01  e=2.359E-46  Clostridium acetobutylicum ATCC 824
  4pzc-assembly1_A  TM=9.651E-01  e=1.429E-35  Cupriavidus necator H16
  3mog-assembly1_C  TM=9.634E-01  e=3.042E-31  Escherichia coli K-12
  7o1k-assembly1_A  TM=9.220E-01  e=2.295E-27  Mycobacterium tuberculosis H37Rv

Sequence (564 aa):
MEKIFVLGAGTMGAGIVQAFAAKGYEVIIRDIKDEFVDKGLAGIKKNLERLVSKEKITVENMEEILSRITGTTDMSLAADCDLVVEAAVENMEIKKQIFAELDKICKPETILSSNTSSLSITEVAAATNRPDKVIGMHFFNPAPMMKLVEVIKGMATSEETFNIVKEVAISIGKDPVEIAEAPGFVVNRILIPMVNEAIGIFAEGIASAEDIDKAMMLGANHPMGPLALGDLIGLDVCLAIMDVLYKETGDSKYRAHSLLRKYVRGGLLGRKTKKGFFNYTRMEKIFVLGAGTMGAGIVQAFAAKGYEVIIRDIKDEFVDKGLAGIKKNLERLVSKEKITVENMEEILSRITGTTDMSLAADCDLVVEAAVENMEIKKQIFAELDKICKPETILSSNTSSLSITEVAAATNRPDKVIGMHFFNPAPMMKLVEVIKGMATSEETFNIVKEVAISIGKDPVEIAEAPGFVVNRILIPMVNEAIGIFAEGIASAEDIDKAMMLGANHPMGPLALGDLIGLDVCLAIMDVLYKETGDSKYRAHSLLRKYVRGGLLGRKTKKGFFNYTR

InterPro domains:
  IPR006108 3-hydroxyacyl-CoA dehydrogenase, C-terminal [PF00725] (184-280)
  IPR006176 3-hydroxyacyl-CoA dehydrogenase, NAD binding [PF02737] (3-181)
  IPR006180 3-hydroxyacyl-CoA dehydrogenase, conserved site [PS00067] (181-205)
  IPR008927 6-phosphogluconate dehydrogenase-like, C-terminal domain superfamily [SSF48179] (183-281)
  IPR013328 6-phosphogluconate dehydrogenase, domain 2 [G3DSA:1.10.1040.10] (187-282)
  IPR022694 3-hydroxyacyl-CoA dehydrogenase [PIRSF000105] (2-281)
  IPR036291 NAD(P)-binding domain superfamily [SSF51735] (2-180)

Radius of gyration: 27.39 Å; Cα contacts (8 Å, |Δi|>4): 1178; chains: 2; bounding box: 54×80×65 Å

pLDDT: mean 97.62, std 2.38, range [66.62, 98.88]

Foldseek 3Di:
DAEEEEEFLPQQSLLQLLLQLLLRHQYEYAYQDPVSQVVSLVVNLVVVVVCCVVVVDPPVSSVSSSVSYHYDHDPLVQAEGQEYEYPDDQDLVVLLVSLLVSLVRYDLNHAYEYQHQFDAQQSSLVSHPNSLRYWYWHADPVRNPAQETEIEDHPNHHPVNSVVVCVSSVSSRHDYDYFYDDGSTPCLVPQLLVLQVLVVCCVVVVDAPVVQFVCCCVVVVDPTGSQLVQLVVWLVVSQVSLVSNCVRVVDCSSHRDVVSVVCVVVVQTHVVSQHHSDGRPD/DAEEEEEFLPQQSLLQLLLQLLLRHQYEYAYQDPVSQVVSLVVNLVVVVVCCVVVVDPPVSSVSSSVSYHYDHDPLVQAEGQEYEYPDDQDLVVLLVSLLVSLVRYDLNHAYEYQHQFDAQQSSLVSHPNSLRYWYWHADPVRNPAQETEIEDHPNHHPVNSVVVCVSSVSSRHDYDYFYDDGSTPCLVPQLLVLQVLVVCCVVVVDAPVVQFVCCCVVVVDPTGSQLVQLVVWLVVSQVSLVSNCVRVVDCSSHRDVVSVVCVVVVQTHVVSQHHSDGRPD

Secondary structure (DSSP, 8-state):
--EEEEE--SHHHHHHHHHHHTTT-EEEEE-SSHHHHHHHHHHHHHHHHHHHHTTSS-HHHHHHHHHTEEEES-GGGGGG-SEEEE---S-HHHHHHHHHHHHHHS-TT-EEEE--SSS-HHHHHTTSS-GGGEEEEEE-SSTTT--EEEEEE-TT--HHHHHHHHHHHHHTT-EEEEEE--TTTTHHHHHHHHHHHHHHHHHTTSS-HHHHHHHHHHHS--SS-HHHHHHHH-HHHHHHHHHHHHHHH--GGGPPPHHHHHHHHTT--BGGGTBSSSB---/--EEEEE--SHHHHHHHHHHHTTT-EEEEE-SSHHHHHHHHHHHHHHHHHHHHTTSS-HHHHHHHHHTEEEES-GGGGGG-SEEEE---S-HHHHHHHHHHHHHHS-TT-EEEE--SSS-HHHHHTTSS-GGGEEEEEE-SSTTT--EEEEEE-TT--HHHHHHHHHHHHHTT-EEEEEE--TTTTHHHHHHHHHHHHHHHHHTTSS-HHHHHHHHHHHS--SS-HHHHHHHH-HHHHHHHHHHHHHHH--GGGPPPHHHHHHHHTT--BGGGTBSSSB---